Protein AF-A0AA41V368-F1 (afdb_monomer)

Secondary structure (DSSP, 8-state):
----S-----------EE--TTT---SEEGGGB---EEEETTEEEEPTHHHH---BHHHHHHHHHIIIIIT--S--B-SSTT--PBPPHHHHGGGS-HHHHHHHHHHHHHHHHHHHHTTT--EEE-TTT--EEE-TT--TT--EEE-TTT--EEETTT--B--TT-------HHHHHHHHHHHHHTPEEPTTT--EE---SS-SEEE-TTS-EEETTTTEEGGGSSPPP------------SSSSSSS-----------PPPP---PPPPS----EEEEEEPPSSS--EEEEEEPPTT--HHHHHHHHHHS---SEEEEEEE--EEEEGGGTTEEEE-SS----S-TT----HHHHHHHHHHHHHHHTTS-TTSEEEEEEETHHHHHHHHHHHHHHHTB-TTSPBP----SEEEEES------

Solvent-accessible surface area (backbone atoms only — not comparable to full-atom values): 25862 Å² total; per-residue (Å²): 137,86,90,84,91,89,85,88,76,83,79,80,78,76,78,64,54,44,52,20,79,81,81,66,50,62,76,36,52,56,91,48,47,54,74,48,54,45,92,57,94,95,43,89,44,68,40,78,60,51,81,78,54,46,38,36,44,71,59,51,28,51,50,51,43,46,39,33,72,76,64,64,42,45,81,56,51,47,87,54,88,95,45,80,56,63,65,47,66,78,77,43,51,90,58,42,56,70,68,56,47,51,54,32,51,50,36,36,53,53,49,49,48,42,71,79,24,65,88,46,32,58,75,44,56,39,86,85,80,59,50,82,44,72,43,85,80,47,55,83,81,58,41,72,46,62,38,91,87,77,64,51,42,26,25,66,76,76,60,44,81,53,68,102,83,69,91,81,77,88,68,56,71,67,55,50,52,50,48,51,48,32,58,77,68,70,37,30,41,40,79,87,77,65,49,77,42,83,82,92,80,81,75,53,65,45,74,43,99,86,72,53,58,23,14,53,85,76,43,37,60,43,90,69,71,64,86,84,81,91,82,90,78,89,82,89,81,83,84,85,90,85,84,80,89,81,82,82,84,91,79,88,87,84,90,83,86,91,79,86,84,84,87,80,84,83,78,89,80,77,77,79,88,61,65,45,67,69,35,70,35,72,38,80,44,71,75,46,29,40,31,42,40,31,47,33,71,68,48,41,8,65,64,48,34,59,57,60,62,69,46,95,63,34,36,43,27,39,37,11,46,15,47,26,78,42,58,26,48,62,66,78,47,50,71,33,24,36,62,50,50,45,66,55,91,53,96,84,44,76,65,42,57,69,34,46,46,52,44,40,50,51,53,49,62,65,54,70,77,58,61,92,86,45,40,34,29,32,18,21,32,34,62,15,5,20,48,23,44,40,43,49,52,21,34,75,71,42,25,40,92,90,65,48,70,41,92,55,77,69,74,46,73,42,70,39,83,48,54,68,78,75,132

Sequence (423 aa):
MGNILQQEHKKTQGVENFTCGICLKSRLPVYKKFRNYSNNNNEEETKECASKHHFCIKCIAKYIQVRVSDYGRSVTKCPHSNCSVGFEILSCRSLVSTQVFVRWCDLLCESEIQAKFGRQGRRVYCPCCSEVILNECGDDGITRTTCPSCHKLFCLRCIIPLTDQERHTCNSRDDLVFLNTAARKGWTRCPSCNQSVERTFGCNIIECRCGNEFCYHFGNHAFKCYPRAIENQAREELDPFMLSVHFIFIGFAMMSIMGKPEFMNHKPVPASLEFGRTYVVRPKGKHQATVVWLHDLGANGFSSYQLLEALPIRNIKWICPTAPVQPIEIAGGFSSTAWFNMPDYSEDALINMEGLDASVTHVAKLLSKEPNYIKLGVGGFGMGSAIALYAAACAVEGKLSNGRPYPHNLSAVVSISGWLPMA

Nearest PDB structures (foldseek):
  6avy-assembly1_A  TM=9.881E-01  e=5.850E-22  Zea mays
  5syn-assembly4_D  TM=8.885E-01  e=1.119E-10  Homo sapiens
  5syn-assembly3_C  TM=8.880E-01  e=1.424E-10  Homo sapiens
  6bje-assembly2_B  TM=8.783E-01  e=2.450E-10  Homo sapiens
  6qgo-assembly1_B  TM=8.724E-01  e=5.363E-10  Homo sapiens

pLDDT: mean 72.03, std 20.35, range [25.12, 98.56]

Mean predicted aligned error: 21.48 Å

Foldseek 3Di:
DDDDDDDPDDPPPDQDWQAAPPPRDTRHGPVQWQFQFDDDDPDTDTPPCSVPHTHGLQVVQVQLQCCCPVVVDLWDFDPDPPGRHTGDLVSCCVSYDPVSSVSSVVSVVVVVLCVQQVPQWDWDAQPPPRDTDIPNVSDPPQQWDADPPPRFIGGSQQNGTDDPDDDDDDDHNVVVVVVVVLVLQLFAAAPPPRDTDHDPDDDQWDADPVGATDGSNVSGHPVPNDDDDDDDDDDDDDDDPDPPPPPDDPDDDDDDDDDDDDDDDDDDDDPDQDWDDKDKDDAQDAAAAEEEEEEAKQDAQVVVNSVVNPDPGHHYMYIRIWAGFFFELCVVGDTITAQFHWNHDDPPTPGPLVSLLSSLVVLLVVCVVDDPRHAYAYEYEERSLQSRLQNQVLLVVQHRPVRHGRDDRHPDGYHHHYDHPDD

InterPro domains:
  IPR003140 Phospholipase/carboxylesterase/thioesterase [PF02230] (279-422)
  IPR013083 Zinc finger, RING/FYVE/PHD-type [G3DSA:3.30.40.10] (14-116)
  IPR029058 Alpha/Beta hydrolase fold [G3DSA:3.40.50.1820] (272-423)
  IPR029058 Alpha/Beta hydrolase fold [SSF53474] (279-422)
  IPR044066 TRIAD supradomain [PS51873] (16-236)

Structure (mmCIF, N/CA/C/O backbone):
data_AF-A0AA41V368-F1
#
_entry.id   AF-A0AA41V368-F1
#
loop_
_atom_site.group_PDB
_atom_site.id
_atom_site.type_symbol
_atom_site.label_atom_id
_atom_site.label_alt_id
_atom_site.label_comp_id
_atom_site.label_asym_id
_atom_site.label_entity_id
_atom_site.label_seq_id
_atom_site.pdbx_PDB_ins_code
_atom_site.Cartn_x
_atom_site.Cartn_y
_atom_site.Cartn_z
_atom_site.occupancy
_atom_site.B_iso_or_equiv
_atom_site.auth_seq_id
_atom_site.auth_comp_id
_atom_site.auth_asym_id
_atom_site.auth_atom_id
_atom_site.pdbx_PDB_model_num
ATOM 1 N N . MET A 1 1 ? 54.763 41.420 -54.864 1.00 38.03 1 MET A N 1
ATOM 2 C CA . MET A 1 1 ? 53.329 41.766 -54.753 1.00 38.03 1 MET A CA 1
ATOM 3 C C . MET A 1 1 ? 52.511 40.562 -55.195 1.00 38.03 1 MET A C 1
ATOM 5 O O . MET A 1 1 ? 52.765 40.082 -56.288 1.00 38.03 1 MET A O 1
ATOM 9 N N . GLY A 1 2 ? 51.571 40.097 -54.365 1.00 33.53 2 GLY A N 1
ATOM 10 C CA . GLY A 1 2 ? 50.479 39.210 -54.794 1.00 33.53 2 GLY A CA 1
ATOM 11 C C . GLY A 1 2 ? 50.629 37.715 -54.488 1.00 33.53 2 GLY A C 1
ATOM 12 O O . GLY A 1 2 ? 50.797 36.927 -55.406 1.00 33.53 2 GLY A O 1
ATOM 13 N N . ASN A 1 3 ? 50.483 37.326 -53.217 1.00 34.31 3 ASN A N 1
ATOM 14 C CA . ASN A 1 3 ? 49.954 36.007 -52.850 1.00 34.31 3 ASN A CA 1
ATOM 15 C C . ASN A 1 3 ? 48.453 36.183 -52.610 1.00 34.31 3 ASN A C 1
ATOM 17 O O . ASN A 1 3 ? 48.115 36.981 -51.744 1.00 34.31 3 ASN A O 1
ATOM 21 N N . ILE A 1 4 ? 47.598 35.471 -53.346 1.00 40.22 4 ILE A N 1
ATOM 22 C CA . ILE A 1 4 ? 46.249 34.992 -52.978 1.00 40.22 4 ILE A CA 1
ATOM 23 C C . ILE A 1 4 ? 45.768 34.132 -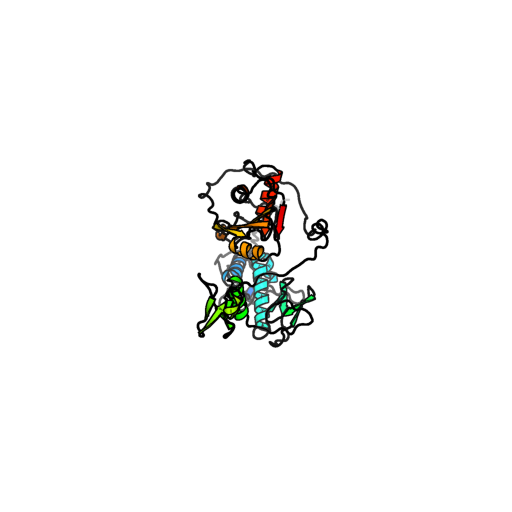54.165 1.00 40.22 4 ILE A C 1
ATOM 25 O O . ILE A 1 4 ? 45.968 34.509 -55.314 1.00 40.22 4 ILE A O 1
ATOM 29 N N . LEU A 1 5 ? 45.121 33.002 -53.849 1.00 41.34 5 LEU A N 1
ATOM 30 C CA . LEU A 1 5 ? 44.577 31.941 -54.720 1.00 41.34 5 LEU A CA 1
ATOM 31 C C . LEU A 1 5 ? 45.513 30.750 -54.980 1.00 41.34 5 LEU A C 1
ATOM 33 O O . LEU A 1 5 ? 46.131 30.645 -56.030 1.00 41.34 5 LEU A O 1
ATOM 37 N N . GLN A 1 6 ? 45.542 29.810 -54.028 1.00 37.53 6 GLN A N 1
ATOM 38 C CA . GLN A 1 6 ? 45.115 28.409 -54.231 1.00 37.53 6 GLN A CA 1
ATOM 39 C C . GLN A 1 6 ? 45.567 27.542 -53.047 1.00 37.53 6 GLN A C 1
ATOM 41 O O . GLN A 1 6 ? 46.618 26.916 -53.099 1.00 37.53 6 GLN A O 1
ATOM 46 N N . GLN A 1 7 ? 44.750 27.456 -51.994 1.00 35.41 7 GLN A N 1
ATOM 47 C CA . GLN A 1 7 ? 44.734 26.291 -51.100 1.00 35.41 7 GLN A CA 1
ATOM 48 C C . GLN A 1 7 ? 43.312 26.062 -50.570 1.00 35.41 7 GLN A C 1
ATOM 50 O O . GLN A 1 7 ? 43.001 26.353 -49.423 1.00 35.41 7 GLN A O 1
ATOM 55 N N . GLU A 1 8 ? 42.452 25.487 -51.410 1.00 36.56 8 GLU A N 1
ATOM 56 C CA . GLU A 1 8 ? 41.333 24.660 -50.944 1.00 36.56 8 GLU A CA 1
ATOM 57 C C . GLU A 1 8 ? 41.590 23.211 -51.371 1.00 36.56 8 GLU A C 1
ATOM 59 O O . GLU A 1 8 ? 40.955 22.662 -52.267 1.00 36.56 8 GLU A O 1
ATOM 64 N N . HIS A 1 9 ? 42.563 22.568 -50.721 1.00 35.81 9 HIS A N 1
ATOM 65 C CA . HIS A 1 9 ? 42.652 21.111 -50.718 1.00 35.81 9 HIS A CA 1
ATOM 66 C C . HIS A 1 9 ? 41.919 20.583 -49.481 1.00 35.81 9 HIS A C 1
ATOM 68 O O . HIS A 1 9 ? 42.410 20.650 -48.355 1.00 35.81 9 HIS A O 1
ATOM 74 N N . LYS A 1 10 ? 40.711 20.063 -49.726 1.00 39.34 10 LYS A N 1
ATOM 75 C CA . LYS A 1 10 ? 39.873 19.270 -48.815 1.00 39.34 10 LYS A CA 1
ATOM 76 C C . LYS A 1 10 ? 40.706 18.340 -47.918 1.00 39.34 10 LYS A C 1
ATOM 78 O O . LYS A 1 10 ? 41.183 17.304 -48.374 1.00 39.34 10 LYS A O 1
ATOM 83 N N . LYS A 1 11 ? 40.761 18.631 -46.617 1.00 33.72 11 LYS A N 1
ATOM 84 C CA . LYS A 1 11 ? 40.916 17.607 -45.572 1.00 33.72 11 LYS A CA 1
ATOM 85 C C . LYS A 1 11 ? 39.525 17.234 -45.067 1.00 33.72 11 LYS A C 1
ATOM 87 O O . LYS A 1 11 ? 39.035 17.775 -44.083 1.00 33.72 11 LYS A O 1
ATOM 92 N N . THR A 1 12 ? 38.870 16.299 -45.746 1.00 36.97 12 THR A N 1
ATOM 93 C CA . THR A 1 12 ? 37.776 15.531 -45.140 1.00 36.97 12 THR A CA 1
ATOM 94 C C . THR A 1 12 ? 38.376 14.631 -44.060 1.00 36.97 12 THR A C 1
ATOM 96 O O . THR A 1 12 ? 38.853 13.539 -44.362 1.00 36.97 12 THR A O 1
ATOM 99 N N . GLN A 1 13 ? 38.387 15.090 -42.805 1.00 41.75 13 GLN A N 1
ATOM 100 C CA . GLN A 1 13 ? 38.510 14.197 -41.650 1.00 41.75 13 GLN A CA 1
ATOM 101 C C . GLN A 1 13 ? 37.289 13.273 -41.669 1.00 41.75 13 GLN A C 1
ATOM 103 O O . GLN A 1 13 ? 36.161 13.708 -41.439 1.00 41.75 13 GLN A O 1
ATOM 108 N N . GLY A 1 14 ? 37.500 12.010 -42.041 1.00 43.12 14 GLY A N 1
ATOM 109 C CA . GLY A 1 14 ? 36.450 11.001 -42.041 1.00 43.12 14 GLY A CA 1
ATOM 110 C C . GLY A 1 14 ? 35.904 10.839 -40.627 1.00 43.12 14 GLY A C 1
ATOM 111 O O . GLY A 1 14 ? 36.634 10.450 -39.723 1.00 43.12 14 GLY A O 1
ATOM 112 N N . VAL A 1 15 ? 34.627 11.155 -40.428 1.00 56.75 15 VAL A N 1
ATOM 113 C CA . VAL A 1 15 ? 33.928 10.844 -39.180 1.00 56.75 15 VAL A CA 1
ATOM 114 C C . VAL A 1 15 ? 33.899 9.323 -39.070 1.00 56.75 15 VAL A C 1
ATOM 116 O O . VAL A 1 15 ? 33.211 8.662 -39.853 1.00 56.75 15 VAL A O 1
ATOM 119 N N . GLU A 1 16 ? 34.684 8.759 -38.152 1.00 78.06 16 GLU A N 1
ATOM 120 C CA . GLU A 1 16 ? 34.629 7.330 -37.860 1.00 78.06 16 GLU A CA 1
ATOM 121 C C . GLU A 1 16 ? 33.184 6.959 -37.513 1.00 78.06 16 GLU A C 1
ATOM 123 O O . GLU A 1 16 ? 32.507 7.630 -36.728 1.00 78.06 16 GLU A O 1
ATOM 128 N N . ASN A 1 17 ? 32.679 5.905 -38.144 1.00 89.00 17 ASN A N 1
ATOM 129 C CA . ASN A 1 17 ? 31.305 5.475 -37.972 1.00 89.00 17 ASN A CA 1
ATOM 130 C C . ASN A 1 17 ? 31.234 3.964 -37.765 1.00 89.00 17 ASN A C 1
ATOM 132 O O . ASN A 1 17 ? 32.083 3.222 -38.251 1.00 89.00 17 ASN A O 1
ATOM 136 N N . PHE A 1 18 ? 30.179 3.503 -37.096 1.00 91.50 18 PHE A N 1
ATOM 137 C CA . PHE A 1 18 ? 29.931 2.080 -36.868 1.00 91.50 18 PHE A CA 1
ATOM 138 C C . PHE A 1 18 ? 28.507 1.670 -37.265 1.00 91.50 18 PHE A C 1
ATOM 140 O O . PHE A 1 18 ? 27.628 2.511 -37.485 1.00 91.50 18 PHE A O 1
ATOM 147 N N . THR A 1 19 ? 28.283 0.358 -37.334 1.00 92.81 19 THR A N 1
ATOM 148 C CA . THR A 1 19 ? 26.961 -0.247 -37.539 1.00 92.81 19 THR A CA 1
ATOM 149 C C . THR A 1 19 ? 26.529 -0.965 -36.266 1.00 92.81 19 THR A C 1
ATOM 151 O O . THR A 1 19 ? 27.295 -1.733 -35.693 1.00 92.81 19 THR A O 1
ATOM 154 N N . CYS A 1 20 ? 25.309 -0.702 -35.794 1.00 93.50 20 CYS A N 1
ATOM 155 C CA . CYS A 1 20 ? 24.780 -1.348 -34.591 1.00 93.50 20 CYS A CA 1
ATOM 156 C C . CYS A 1 20 ? 24.267 -2.764 -34.897 1.00 93.50 20 CYS A C 1
ATOM 158 O O . CYS A 1 20 ? 23.361 -2.911 -35.711 1.00 93.50 20 CYS A O 1
ATOM 160 N N . GLY A 1 21 ? 24.743 -3.782 -34.176 1.00 89.75 21 GLY A N 1
ATOM 161 C CA . GLY A 1 21 ? 24.318 -5.179 -34.353 1.00 89.75 21 GLY A CA 1
ATOM 162 C C . GLY A 1 21 ? 22.891 -5.517 -33.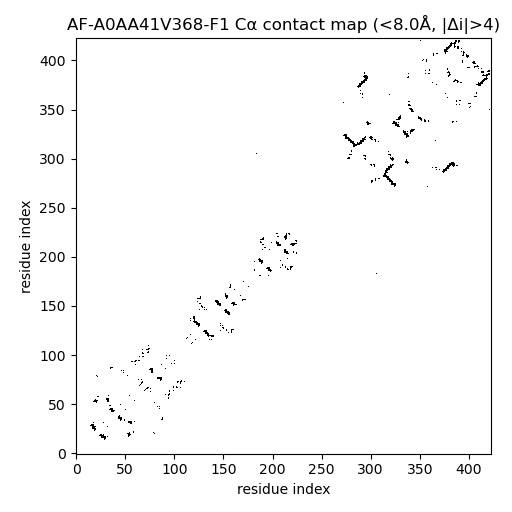891 1.00 89.75 21 GLY A C 1
ATOM 163 O O . GLY A 1 21 ? 22.455 -6.641 -34.091 1.00 89.75 21 GLY A O 1
ATOM 164 N N . ILE A 1 22 ? 22.162 -4.576 -33.270 1.00 92.31 22 ILE A N 1
ATOM 165 C CA . ILE A 1 22 ? 20.757 -4.771 -32.851 1.00 92.31 22 ILE A CA 1
ATOM 166 C C . ILE A 1 22 ? 19.794 -4.067 -33.807 1.00 92.31 22 ILE A C 1
ATOM 168 O O . ILE A 1 22 ? 18.898 -4.693 -34.355 1.00 92.31 22 ILE A O 1
ATOM 172 N N . CYS A 1 23 ? 19.950 -2.752 -33.999 1.00 94.62 23 CYS A N 1
ATOM 173 C CA . CYS A 1 23 ? 19.036 -1.984 -34.853 1.00 94.62 23 CYS A CA 1
ATOM 174 C C . CYS A 1 23 ? 19.489 -1.878 -36.309 1.00 94.62 23 CYS A C 1
ATOM 176 O O . CYS A 1 23 ? 18.811 -1.217 -37.091 1.00 94.62 23 CYS A O 1
ATOM 178 N N . LEU A 1 24 ? 20.649 -2.451 -36.651 1.00 92.56 24 LEU A N 1
ATOM 179 C CA . LEU A 1 24 ? 21.231 -2.493 -37.998 1.00 92.56 24 LEU A CA 1
ATOM 180 C C . LEU A 1 24 ? 21.471 -1.115 -38.640 1.00 92.56 24 LEU A C 1
ATOM 182 O O . LEU A 1 24 ? 21.812 -1.016 -39.815 1.00 92.56 24 LEU A O 1
ATOM 186 N N . LYS A 1 25 ? 21.353 -0.028 -37.865 1.00 92.62 25 LYS A N 1
ATOM 187 C CA . LYS A 1 25 ? 21.659 1.328 -38.326 1.00 92.62 25 LYS A CA 1
ATOM 188 C C . LYS A 1 25 ? 23.159 1.453 -38.578 1.00 92.62 25 LYS A C 1
ATOM 190 O O . LYS A 1 25 ? 23.952 1.326 -37.643 1.00 92.62 25 LYS A O 1
ATOM 195 N N . SER A 1 26 ? 23.516 1.714 -39.831 1.00 89.50 26 SER A N 1
ATOM 196 C CA . SER A 1 26 ? 24.876 2.008 -40.285 1.00 89.50 26 SER A CA 1
ATOM 197 C C . SER A 1 26 ? 25.225 3.488 -40.136 1.00 89.50 26 SER A C 1
ATOM 199 O O . SER A 1 26 ? 24.335 4.325 -39.980 1.00 89.50 26 SER A O 1
ATOM 201 N N . ARG A 1 27 ? 26.512 3.821 -40.283 1.00 88.75 27 ARG A N 1
ATOM 202 C CA . ARG A 1 27 ? 27.019 5.206 -40.267 1.00 88.75 27 ARG A CA 1
ATOM 203 C C . ARG A 1 27 ? 26.689 5.964 -38.968 1.00 88.75 27 ARG A C 1
ATOM 205 O O . ARG A 1 27 ? 26.461 7.171 -38.984 1.00 88.75 27 ARG A O 1
ATOM 212 N N . LEU A 1 28 ? 26.616 5.254 -37.840 1.00 89.12 28 LEU A N 1
ATOM 213 C CA . LEU A 1 28 ? 26.410 5.883 -36.539 1.00 89.12 28 LEU A CA 1
ATOM 214 C C . LEU A 1 28 ? 27.724 6.504 -36.042 1.00 89.12 28 LEU A C 1
ATOM 216 O O . LEU A 1 28 ? 28.740 5.808 -36.061 1.00 89.12 28 LEU A O 1
ATOM 220 N N . PRO A 1 29 ? 27.704 7.742 -35.519 1.00 91.12 29 PRO A N 1
ATOM 221 C CA . PRO A 1 29 ? 28.892 8.364 -34.940 1.00 91.12 29 PRO A CA 1
ATOM 222 C C . PRO A 1 29 ? 29.442 7.576 -33.745 1.00 91.12 29 PRO A C 1
ATOM 224 O O . PRO A 1 29 ? 28.656 7.125 -32.905 1.00 91.12 29 PRO A O 1
ATOM 227 N N . VAL A 1 30 ? 30.772 7.481 -33.604 1.00 88.00 30 VAL A N 1
ATOM 228 C CA . VAL A 1 30 ? 31.431 6.709 -32.523 1.00 88.00 30 VAL A CA 1
ATOM 229 C C . VAL A 1 30 ? 30.950 7.079 -31.116 1.00 88.00 30 VAL A C 1
ATOM 231 O O . VAL A 1 30 ? 30.823 6.191 -30.280 1.00 88.00 30 VAL A O 1
ATOM 234 N N . TYR A 1 31 ? 30.602 8.340 -30.833 1.00 87.06 31 TYR A N 1
ATOM 235 C CA . TYR A 1 31 ? 30.111 8.743 -29.502 1.00 87.06 31 TYR A CA 1
ATOM 236 C C . TYR A 1 31 ? 28.779 8.078 -29.102 1.00 87.06 31 TYR A C 1
ATOM 238 O O . TYR A 1 31 ? 28.418 8.064 -27.930 1.00 87.06 31 TYR A O 1
ATOM 246 N N . LYS A 1 32 ? 28.031 7.511 -30.062 1.00 90.00 32 LYS A N 1
ATOM 247 C CA . LYS A 1 32 ? 26.814 6.725 -29.791 1.00 90.00 32 LYS A CA 1
ATOM 248 C C . LYS A 1 32 ? 27.101 5.245 -29.535 1.00 90.00 32 LYS A C 1
ATOM 250 O O . LYS A 1 32 ? 26.154 4.501 -29.260 1.00 90.00 32 LYS A O 1
ATOM 255 N N . LYS A 1 33 ? 28.354 4.802 -29.673 1.00 89.19 33 LYS A N 1
ATOM 256 C CA . LYS A 1 33 ? 28.782 3.418 -29.449 1.00 89.19 33 LYS A CA 1
ATOM 257 C C . LYS A 1 33 ? 28.853 3.152 -27.949 1.00 89.19 33 LYS A C 1
ATOM 259 O O . LYS A 1 33 ? 29.530 3.870 -27.221 1.00 89.19 33 LYS A O 1
ATOM 264 N N . PHE A 1 34 ? 28.163 2.112 -27.496 1.00 88.50 34 PHE A N 1
ATOM 265 C CA . PHE A 1 34 ? 28.305 1.625 -26.130 1.00 88.50 34 PHE A CA 1
ATOM 266 C C . PHE A 1 34 ? 29.707 1.038 -25.934 1.00 88.50 34 PHE A C 1
ATOM 268 O O . PHE A 1 34 ? 30.191 0.281 -26.781 1.00 88.50 34 PHE A O 1
ATOM 275 N N . ARG A 1 35 ? 30.343 1.380 -24.813 1.00 84.44 35 ARG A N 1
ATOM 276 C CA . ARG A 1 35 ? 31.660 0.880 -24.423 1.00 84.44 35 ARG A CA 1
ATOM 277 C C . ARG A 1 35 ? 31.523 0.150 -23.091 1.00 84.44 35 ARG A C 1
ATOM 279 O O . ARG A 1 35 ? 31.076 0.732 -22.111 1.00 84.44 35 ARG A O 1
ATOM 286 N N . ASN A 1 36 ? 31.861 -1.136 -23.093 1.00 75.88 36 ASN A N 1
ATOM 287 C CA . ASN A 1 36 ? 31.882 -1.967 -21.894 1.00 75.88 36 ASN A CA 1
ATOM 288 C C . ASN A 1 36 ? 33.307 -1.931 -21.332 1.00 75.88 36 ASN A C 1
ATOM 290 O O . ASN A 1 36 ? 34.194 -2.594 -21.876 1.00 75.88 36 ASN A O 1
ATOM 294 N N . TYR A 1 37 ? 33.522 -1.105 -20.316 1.00 71.12 37 TYR A N 1
ATOM 295 C CA . TYR A 1 37 ? 34.808 -0.984 -19.635 1.00 71.12 37 TYR A CA 1
ATOM 296 C C . TYR A 1 37 ? 34.925 -2.026 -18.513 1.00 71.12 37 TYR A C 1
ATOM 298 O O . TYR A 1 37 ? 33.931 -2.655 -18.144 1.00 71.12 37 TYR A O 1
ATOM 306 N N . SER A 1 38 ? 36.155 -2.271 -18.064 1.00 59.56 38 SER A N 1
ATOM 307 C CA . SER A 1 38 ? 36.468 -2.938 -16.801 1.00 59.56 38 SER A CA 1
ATOM 308 C C . SER A 1 38 ? 37.385 -2.010 -16.019 1.00 59.56 38 SER A C 1
ATOM 310 O O . SER A 1 38 ? 38.422 -1.619 -16.547 1.00 59.56 38 SER A O 1
ATOM 312 N N . ASN A 1 39 ? 37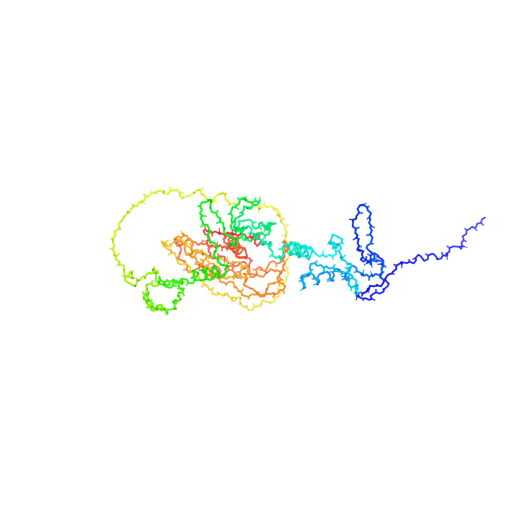.031 -1.648 -14.789 1.00 51.69 39 ASN A N 1
ATOM 313 C CA . ASN A 1 39 ? 37.900 -0.805 -13.969 1.00 51.69 39 ASN A CA 1
ATOM 314 C C . ASN A 1 39 ? 38.841 -1.686 -13.128 1.00 51.69 39 ASN A C 1
ATOM 316 O O . ASN A 1 39 ? 38.432 -2.213 -12.096 1.00 51.69 39 ASN A O 1
ATOM 320 N N . ASN A 1 40 ? 40.082 -1.880 -13.579 1.00 49.19 40 ASN A N 1
ATOM 321 C CA . ASN A 1 40 ? 41.137 -2.513 -12.784 1.00 49.19 40 ASN A CA 1
ATOM 322 C C . ASN A 1 40 ? 42.345 -1.570 -12.729 1.00 49.19 40 ASN A C 1
ATOM 324 O O . ASN A 1 40 ? 42.887 -1.196 -13.760 1.00 49.19 40 ASN A O 1
ATOM 328 N N . ASN A 1 41 ? 42.776 -1.205 -11.518 1.00 47.28 41 ASN A N 1
ATOM 329 C CA . ASN A 1 41 ? 44.038 -0.500 -11.259 1.00 47.28 41 ASN A CA 1
ATOM 330 C C . ASN A 1 41 ? 44.253 0.812 -12.049 1.00 47.28 41 ASN A C 1
ATOM 332 O O . ASN A 1 41 ? 45.346 1.055 -12.546 1.00 47.28 41 ASN A O 1
ATOM 336 N N . ASN A 1 42 ? 43.238 1.684 -12.106 1.00 52.06 42 ASN A N 1
ATOM 337 C CA . ASN A 1 42 ? 43.307 3.036 -12.693 1.00 52.06 42 ASN A CA 1
ATOM 338 C C . ASN A 1 42 ? 43.604 3.109 -14.208 1.00 52.06 42 ASN A C 1
ATOM 340 O O . ASN A 1 42 ? 43.885 4.198 -14.710 1.00 52.06 42 ASN A O 1
ATOM 344 N N . GLU A 1 43 ? 43.476 2.003 -14.945 1.00 55.91 43 GLU A N 1
ATOM 345 C CA . GLU A 1 43 ? 43.537 1.981 -16.411 1.00 55.91 43 GLU A CA 1
ATOM 346 C C . GLU A 1 43 ? 42.180 1.537 -16.993 1.00 55.91 43 GLU A C 1
ATOM 348 O O . GLU A 1 43 ? 41.641 0.486 -16.642 1.00 55.91 43 GLU A O 1
ATOM 353 N N . GLU A 1 44 ? 41.590 2.358 -17.873 1.00 58.00 44 GLU A N 1
ATOM 354 C CA . GLU A 1 44 ? 40.335 2.030 -18.566 1.00 58.00 44 GLU A CA 1
ATOM 355 C C . GLU A 1 44 ? 40.581 0.985 -19.663 1.00 58.00 44 GLU A C 1
ATOM 357 O O . GLU A 1 44 ? 40.785 1.318 -20.834 1.00 58.00 44 GLU A O 1
ATOM 362 N N . GLU A 1 45 ? 40.517 -0.298 -19.314 1.00 62.97 45 GLU A N 1
ATOM 363 C CA . GLU A 1 45 ? 40.612 -1.366 -20.306 1.00 62.97 45 GLU A CA 1
ATOM 364 C C . GLU A 1 45 ? 39.219 -1.717 -20.863 1.00 62.97 45 GLU A C 1
ATOM 366 O O . GLU A 1 45 ? 38.289 -2.121 -20.153 1.00 62.97 45 GLU A O 1
ATOM 371 N N . THR A 1 46 ? 39.032 -1.546 -22.174 1.00 65.56 46 THR A N 1
ATOM 372 C CA . THR A 1 46 ? 37.813 -2.002 -22.858 1.00 65.56 46 THR A CA 1
ATOM 373 C C . THR A 1 46 ? 37.797 -3.524 -22.940 1.00 65.56 46 THR A C 1
ATOM 375 O O . THR A 1 46 ? 38.733 -4.111 -23.482 1.00 65.56 46 THR A O 1
ATOM 378 N N . LYS A 1 47 ? 36.710 -4.176 -22.497 1.00 69.69 47 LYS A N 1
ATOM 379 C CA . LYS A 1 47 ? 36.604 -5.646 -22.560 1.00 69.69 47 LYS A CA 1
ATOM 380 C C . LYS A 1 47 ? 36.756 -6.151 -23.998 1.00 69.69 47 LYS A C 1
ATOM 382 O O . LYS A 1 47 ? 36.198 -5.559 -24.923 1.00 69.69 47 LYS A O 1
ATOM 387 N N . GLU A 1 48 ? 37.421 -7.296 -24.171 1.00 71.00 48 GLU A N 1
ATOM 388 C CA . GLU A 1 48 ? 37.843 -7.841 -25.475 1.00 71.00 48 GLU A CA 1
ATOM 389 C C . GLU A 1 48 ? 36.723 -7.850 -26.539 1.00 71.00 48 GLU A C 1
ATOM 391 O O . GLU A 1 48 ? 36.947 -7.504 -27.701 1.00 71.00 48 GLU A O 1
ATOM 396 N N . CYS A 1 49 ? 35.477 -8.158 -26.152 1.00 81.19 49 CYS A N 1
ATOM 397 C CA . CYS A 1 49 ? 34.357 -8.209 -27.095 1.00 81.19 49 CYS A CA 1
ATOM 398 C C . CYS A 1 49 ? 33.892 -6.836 -27.612 1.00 81.19 49 CYS A C 1
ATOM 400 O O . CYS A 1 49 ? 33.235 -6.782 -28.650 1.00 81.19 49 CYS A O 1
ATOM 402 N N . ALA A 1 50 ? 34.190 -5.731 -26.919 1.00 73.19 50 ALA A N 1
ATOM 403 C CA . ALA A 1 50 ? 33.758 -4.381 -27.304 1.00 73.19 50 ALA A CA 1
ATOM 404 C C . ALA A 1 50 ? 34.447 -3.886 -28.593 1.00 73.19 50 ALA A C 1
ATOM 406 O O . ALA A 1 50 ? 33.920 -3.026 -29.311 1.00 73.19 50 ALA A O 1
ATOM 407 N N . SER A 1 51 ? 35.609 -4.465 -28.910 1.00 74.06 51 SER A N 1
ATOM 408 C CA . SER A 1 51 ? 36.336 -4.219 -30.157 1.00 74.06 51 SER A CA 1
ATOM 409 C C . SER A 1 51 ? 35.656 -4.874 -31.370 1.00 74.06 51 SER A C 1
ATOM 411 O O . SER A 1 51 ? 35.651 -4.287 -32.451 1.00 74.06 51 SER A O 1
ATOM 413 N N . LYS A 1 52 ? 34.997 -6.028 -31.182 1.00 82.25 52 LYS A N 1
ATOM 414 C CA . LYS A 1 52 ? 34.396 -6.854 -32.250 1.00 82.25 52 LYS A CA 1
ATOM 415 C C . LYS A 1 52 ? 32.877 -6.679 -32.381 1.00 82.25 52 LYS A C 1
ATOM 417 O O . LYS A 1 52 ? 32.351 -6.726 -33.487 1.00 82.25 52 LYS A O 1
ATOM 422 N N . HIS A 1 53 ? 32.163 -6.447 -31.278 1.00 89.69 53 HIS A N 1
ATOM 423 C CA . HIS A 1 53 ? 30.701 -6.332 -31.258 1.00 89.69 53 HIS A CA 1
ATOM 424 C C . HIS A 1 53 ? 30.276 -4.897 -30.963 1.00 89.69 53 HIS A C 1
ATOM 426 O O . HIS A 1 53 ? 30.571 -4.354 -29.897 1.00 89.69 53 HIS A O 1
ATOM 432 N N . HIS A 1 54 ? 29.593 -4.258 -31.913 1.00 90.81 54 HIS A N 1
ATOM 433 C CA . HIS A 1 54 ? 29.264 -2.837 -31.813 1.00 90.81 54 HIS A CA 1
ATOM 434 C C . HIS A 1 54 ? 27.761 -2.630 -31.661 1.00 90.81 54 HIS A C 1
ATOM 436 O O . HIS A 1 54 ? 26.959 -3.066 -32.486 1.00 90.81 54 HIS A O 1
ATOM 442 N N . PHE A 1 55 ? 27.376 -1.903 -30.617 1.00 92.06 55 PHE A N 1
ATOM 443 C CA . PHE A 1 55 ? 25.982 -1.591 -30.321 1.00 92.06 55 PHE A CA 1
ATOM 444 C C . PHE A 1 55 ? 25.844 -0.116 -29.976 1.00 92.06 55 PHE A C 1
ATOM 446 O O . PHE A 1 55 ? 26.743 0.477 -29.379 1.00 92.06 55 PHE A O 1
ATOM 453 N N . CYS A 1 56 ? 24.718 0.491 -30.345 1.00 93.25 56 CYS A N 1
ATOM 454 C CA . CYS A 1 56 ? 24.434 1.847 -29.907 1.00 93.25 56 CYS A CA 1
ATOM 455 C C . CYS A 1 56 ? 23.892 1.857 -28.475 1.00 93.25 56 CYS A C 1
ATOM 457 O O . CYS A 1 56 ? 23.191 0.930 -28.060 1.00 93.25 56 CYS A O 1
ATOM 459 N N . ILE A 1 57 ? 24.168 2.942 -27.751 1.00 91.56 57 ILE A N 1
ATOM 460 C CA . ILE A 1 57 ? 23.733 3.149 -26.361 1.00 91.56 57 ILE A CA 1
ATOM 461 C C . ILE A 1 57 ? 22.229 2.889 -26.193 1.00 91.56 57 ILE A C 1
ATOM 463 O O . ILE A 1 57 ? 21.829 2.162 -25.292 1.00 91.56 57 ILE A O 1
ATOM 467 N N . LYS A 1 58 ? 21.396 3.396 -27.114 1.00 93.31 58 LYS A N 1
ATOM 468 C CA . LYS A 1 58 ? 19.934 3.217 -27.065 1.00 93.31 58 LYS A CA 1
ATOM 469 C C . LYS A 1 58 ? 19.512 1.744 -27.101 1.00 93.31 58 LYS A C 1
ATOM 471 O O . LYS A 1 58 ? 18.604 1.349 -26.377 1.00 93.31 58 LYS A O 1
ATOM 476 N N . CYS A 1 59 ? 20.158 0.934 -27.940 1.00 95.19 59 CYS A N 1
ATOM 477 C CA . CYS A 1 59 ? 19.848 -0.490 -28.040 1.00 95.19 59 CYS A CA 1
ATOM 478 C C . CYS A 1 59 ? 20.287 -1.251 -26.790 1.00 95.19 59 CYS A C 1
ATOM 480 O O . CYS A 1 59 ? 19.543 -2.109 -26.327 1.00 95.19 59 CYS A O 1
ATOM 482 N N . ILE A 1 60 ? 21.452 -0.921 -26.226 1.00 92.81 60 ILE A N 1
ATOM 483 C CA . ILE A 1 60 ? 21.932 -1.544 -24.986 1.00 92.81 60 ILE A CA 1
ATOM 484 C C . ILE A 1 60 ? 21.051 -1.165 -23.796 1.00 92.81 60 ILE A C 1
ATOM 486 O O . ILE A 1 60 ? 20.639 -2.055 -23.059 1.00 92.81 60 ILE A O 1
ATOM 490 N N . ALA A 1 61 ? 20.675 0.107 -23.662 1.00 93.44 61 ALA A N 1
ATOM 491 C CA . ALA A 1 61 ? 19.740 0.562 -22.636 1.00 93.44 61 ALA A CA 1
ATOM 492 C C . ALA A 1 61 ? 18.415 -0.216 -22.689 1.00 93.44 61 ALA A C 1
ATOM 494 O O . ALA A 1 61 ? 17.970 -0.764 -21.680 1.00 93.44 61 ALA A O 1
ATOM 495 N N . LYS A 1 62 ? 17.818 -0.342 -23.885 1.00 94.12 62 LYS A N 1
ATOM 496 C CA . LYS A 1 62 ? 16.562 -1.084 -24.057 1.00 94.12 62 LYS A CA 1
ATOM 497 C C . LYS A 1 62 ? 16.728 -2.584 -23.811 1.00 94.12 62 LYS A C 1
ATOM 499 O O . LYS A 1 62 ? 15.859 -3.197 -23.200 1.00 94.12 62 LYS A O 1
ATOM 504 N N . TYR A 1 63 ? 17.837 -3.169 -24.260 1.00 94.06 63 TYR A N 1
ATOM 505 C CA . TYR A 1 63 ? 18.155 -4.574 -24.015 1.00 94.06 63 TYR A CA 1
ATOM 506 C C . TYR A 1 63 ? 18.291 -4.869 -22.516 1.00 94.06 63 TYR A C 1
ATOM 508 O O . TYR A 1 63 ? 17.676 -5.819 -22.035 1.00 94.06 63 TYR A O 1
ATOM 516 N N . ILE A 1 64 ? 19.029 -4.040 -21.768 1.00 92.12 64 ILE A N 1
ATOM 517 C CA . ILE A 1 64 ? 19.160 -4.173 -20.309 1.00 92.12 64 ILE A CA 1
ATOM 518 C C . ILE A 1 64 ? 17.785 -4.056 -19.650 1.00 92.12 64 ILE A C 1
ATOM 520 O O . ILE A 1 64 ? 17.425 -4.931 -18.868 1.00 92.12 64 ILE A O 1
ATOM 524 N N . GLN A 1 65 ? 16.998 -3.037 -20.012 1.00 91.25 65 GLN A N 1
ATOM 525 C CA . GLN A 1 65 ? 15.653 -2.840 -19.469 1.00 91.25 65 GLN A CA 1
ATOM 526 C C . GLN A 1 65 ? 14.787 -4.093 -19.632 1.00 91.25 65 GLN A C 1
ATOM 528 O O . GLN A 1 65 ? 14.268 -4.597 -18.647 1.00 91.25 65 GLN A O 1
ATOM 533 N N . VAL A 1 66 ? 14.680 -4.639 -20.845 1.00 89.81 66 VAL A N 1
ATOM 534 C CA . VAL A 1 66 ? 13.868 -5.839 -21.106 1.00 89.81 66 VAL A CA 1
ATOM 535 C C . VAL A 1 66 ? 14.388 -7.042 -20.308 1.00 89.81 66 VAL A C 1
ATOM 537 O O . VAL A 1 66 ? 13.620 -7.771 -19.686 1.00 89.81 66 VAL A O 1
ATOM 540 N N . ARG A 1 67 ? 15.708 -7.256 -20.266 1.00 88.62 67 ARG A N 1
ATOM 541 C CA . ARG A 1 67 ? 16.313 -8.388 -19.539 1.00 88.62 67 ARG A CA 1
ATOM 542 C C . ARG A 1 67 ? 16.071 -8.321 -18.029 1.00 88.62 67 ARG A C 1
ATOM 544 O O . ARG A 1 67 ? 15.843 -9.366 -17.420 1.00 88.62 67 ARG A O 1
ATOM 551 N N . VAL A 1 68 ? 16.128 -7.127 -17.447 1.00 88.19 68 VAL A N 1
ATOM 552 C CA . VAL A 1 68 ? 15.977 -6.895 -16.004 1.00 88.19 68 VAL A CA 1
ATOM 553 C C . VAL A 1 68 ? 14.504 -6.828 -15.605 1.00 88.19 68 VAL A C 1
ATOM 555 O O . VAL A 1 68 ? 14.087 -7.553 -14.706 1.00 88.19 68 VAL A O 1
ATOM 558 N N . SER A 1 69 ? 13.719 -5.979 -16.269 1.00 81.94 69 SER A N 1
ATOM 559 C CA . SER A 1 69 ? 12.321 -5.717 -15.917 1.00 81.94 69 SER A CA 1
ATOM 560 C C . SER A 1 69 ? 11.399 -6.864 -16.315 1.00 81.94 69 SER A C 1
ATOM 562 O O . SER A 1 69 ? 10.625 -7.321 -15.480 1.00 81.94 69 SER A O 1
ATOM 564 N N . ASP A 1 70 ? 11.516 -7.367 -17.546 1.00 79.38 70 ASP A N 1
ATOM 565 C CA . ASP A 1 70 ? 10.530 -8.314 -18.085 1.00 79.38 70 ASP A CA 1
ATOM 566 C C . ASP A 1 70 ? 10.924 -9.765 -17.778 1.00 79.38 70 ASP A C 1
ATOM 568 O O . ASP A 1 70 ? 10.079 -10.602 -17.472 1.00 79.38 70 ASP A O 1
ATOM 572 N N . TYR A 1 71 ? 12.225 -10.073 -17.836 1.00 76.88 71 TYR A N 1
ATOM 573 C CA . TYR A 1 71 ? 12.734 -11.439 -17.654 1.00 76.88 71 TYR A CA 1
ATOM 574 C C . TYR A 1 71 ? 13.384 -11.707 -16.292 1.00 76.88 71 TYR A C 1
ATOM 576 O O . TYR A 1 71 ? 13.808 -12.841 -16.052 1.00 76.88 71 TYR A O 1
ATOM 584 N N . GLY A 1 72 ? 13.528 -10.696 -15.428 1.00 81.81 72 GLY A N 1
ATOM 585 C CA . GLY A 1 72 ? 14.122 -10.858 -14.096 1.00 81.81 72 GLY A CA 1
ATOM 586 C C . GLY A 1 72 ? 15.550 -11.415 -14.113 1.00 81.81 72 GLY A C 1
ATOM 587 O O . GLY A 1 72 ? 15.919 -12.205 -13.247 1.00 81.81 72 GLY A O 1
ATOM 588 N N . ARG A 1 73 ? 16.362 -11.083 -15.126 1.00 82.62 73 ARG A N 1
ATOM 589 C CA . ARG A 1 73 ? 17.715 -11.644 -15.282 1.00 82.62 73 ARG A CA 1
ATOM 590 C C . ARG A 1 73 ? 18.758 -10.774 -14.586 1.00 82.62 73 ARG A C 1
ATOM 592 O O . ARG A 1 73 ? 19.027 -9.663 -15.028 1.00 82.62 73 ARG A O 1
ATOM 599 N N . SER A 1 74 ? 19.402 -11.340 -13.566 1.00 77.25 74 SER A N 1
ATOM 600 C CA . SER A 1 74 ? 20.524 -10.734 -12.835 1.00 77.25 74 SER A CA 1
ATOM 601 C C . SER A 1 74 ? 21.770 -10.550 -13.708 1.00 77.25 74 SER A C 1
ATOM 603 O O . SER A 1 74 ? 22.399 -9.498 -13.701 1.00 77.25 74 SER A O 1
ATOM 605 N N . VAL A 1 75 ? 22.114 -11.547 -14.525 1.00 81.81 75 VAL A N 1
ATOM 606 C CA . VAL A 1 75 ? 23.292 -11.499 -15.400 1.00 81.81 75 VAL A CA 1
ATOM 607 C C . VAL A 1 75 ? 22.900 -11.023 -16.798 1.00 81.81 75 VAL A C 1
ATOM 609 O O . VAL A 1 75 ? 22.212 -11.729 -17.550 1.00 81.81 75 VAL A O 1
ATOM 612 N N . THR A 1 76 ? 23.389 -9.844 -17.185 1.00 85.62 76 THR A N 1
ATOM 613 C CA . THR A 1 76 ? 23.274 -9.335 -18.557 1.00 85.62 76 THR A CA 1
ATOM 614 C C . THR A 1 76 ? 24.606 -9.502 -19.293 1.00 85.62 76 THR A C 1
ATOM 616 O O . THR A 1 76 ? 25.677 -9.118 -18.822 1.00 85.62 76 THR A O 1
ATOM 619 N N . LYS A 1 77 ? 24.538 -10.161 -20.451 1.00 88.88 77 LYS A N 1
ATOM 620 C CA . LYS A 1 77 ? 25.686 -10.469 -21.310 1.00 88.88 77 LYS A CA 1
ATOM 621 C C . LYS A 1 77 ? 25.554 -9.737 -22.633 1.00 88.88 77 LYS A C 1
ATOM 623 O O . LYS A 1 77 ? 24.450 -9.332 -23.013 1.00 88.88 77 LYS A O 1
ATOM 628 N N . CYS A 1 78 ? 26.677 -9.628 -23.332 1.00 90.12 78 CYS A N 1
ATOM 629 C CA . CYS A 1 78 ? 26.755 -9.128 -24.692 1.00 90.12 78 CYS A CA 1
ATOM 630 C C . CYS A 1 78 ? 25.654 -9.752 -25.584 1.00 90.12 78 CYS A C 1
ATOM 632 O O . CYS A 1 78 ? 25.533 -10.975 -25.616 1.00 90.12 78 CYS A O 1
ATOM 634 N N . PRO A 1 79 ? 24.862 -8.940 -26.312 1.00 90.31 79 PRO A N 1
ATOM 635 C CA . PRO A 1 79 ? 23.768 -9.420 -27.161 1.00 90.31 79 PRO A CA 1
ATOM 636 C C . PRO A 1 79 ? 24.207 -10.255 -28.369 1.00 90.31 79 PRO A C 1
ATOM 638 O O . PRO A 1 79 ? 23.367 -10.878 -29.010 1.00 90.31 79 PRO A O 1
ATOM 641 N N . HIS A 1 80 ? 25.495 -10.236 -28.725 1.00 88.81 80 HIS A N 1
ATOM 642 C CA . HIS A 1 80 ? 26.000 -11.014 -29.850 1.00 88.81 80 HIS A CA 1
ATOM 643 C C . HIS A 1 80 ? 25.891 -12.516 -29.563 1.00 88.81 80 HIS A C 1
ATOM 645 O O . HIS A 1 80 ? 26.249 -12.975 -28.474 1.00 88.81 80 HIS A O 1
ATOM 651 N N . SER A 1 81 ? 25.461 -13.293 -30.560 1.00 83.12 81 SER A N 1
ATOM 652 C CA . SER A 1 81 ? 25.381 -14.752 -30.463 1.00 83.12 81 SER A CA 1
ATOM 653 C C . SER A 1 81 ? 26.721 -15.342 -30.015 1.00 83.12 81 SER A C 1
ATOM 655 O O . SER A 1 81 ? 27.776 -14.961 -30.525 1.00 83.12 81 SER A O 1
ATOM 657 N N . ASN A 1 82 ? 26.680 -16.266 -29.055 1.00 81.38 82 ASN A N 1
ATOM 658 C CA . ASN A 1 82 ? 27.847 -16.953 -28.487 1.00 81.38 82 ASN A CA 1
ATOM 659 C C . ASN A 1 82 ? 28.864 -16.052 -27.758 1.00 81.38 82 ASN A C 1
ATOM 661 O O . ASN A 1 82 ? 29.973 -16.496 -27.471 1.00 81.38 82 ASN A O 1
ATOM 665 N N . CYS A 1 83 ? 28.507 -14.812 -27.403 1.00 86.50 83 CYS A N 1
ATOM 666 C CA . CYS A 1 83 ? 29.356 -13.971 -26.562 1.00 86.50 83 CYS A CA 1
ATOM 667 C C . CYS A 1 83 ? 28.967 -14.103 -25.080 1.00 86.50 83 CYS A C 1
ATOM 669 O O . CYS A 1 83 ? 27.841 -13.808 -24.682 1.00 86.50 83 CYS A O 1
ATOM 671 N N . SER A 1 84 ? 29.911 -14.531 -24.239 1.00 84.06 84 SER A N 1
ATOM 672 C CA . SER A 1 84 ? 29.694 -14.728 -22.798 1.00 84.06 84 SER A CA 1
ATOM 673 C C . SER A 1 84 ? 30.054 -13.511 -21.939 1.00 84.06 84 SER A C 1
ATOM 675 O O . SER A 1 84 ? 29.807 -13.535 -20.733 1.00 84.06 84 SER A O 1
ATOM 677 N N . VAL A 1 85 ? 30.603 -12.448 -22.540 1.00 87.06 85 VAL A N 1
ATOM 678 C CA . VAL A 1 85 ? 31.105 -11.276 -21.813 1.00 87.06 85 VAL A CA 1
ATOM 679 C C . VAL A 1 85 ? 29.961 -10.533 -21.125 1.00 87.06 85 VAL A C 1
ATOM 681 O O . VAL A 1 85 ? 29.027 -10.061 -21.776 1.00 87.06 85 VAL A O 1
ATOM 684 N N . GLY A 1 86 ? 30.055 -10.424 -19.799 1.00 86.00 86 GLY A N 1
ATOM 685 C CA . GLY A 1 86 ? 29.114 -9.688 -18.960 1.00 86.00 86 GLY A CA 1
ATOM 686 C C . GLY A 1 86 ? 29.311 -8.174 -19.027 1.00 86.00 86 GLY A C 1
ATOM 687 O O . GLY A 1 86 ? 30.431 -7.670 -19.207 1.00 86.00 86 GLY A O 1
ATOM 688 N N . PHE A 1 87 ? 28.218 -7.440 -18.854 1.00 86.31 87 PHE A N 1
ATOM 689 C CA . PHE A 1 87 ? 28.278 -5.998 -18.646 1.00 86.31 87 PHE A CA 1
ATOM 690 C C . PHE A 1 87 ? 28.741 -5.674 -17.232 1.00 86.31 87 PHE A C 1
ATOM 692 O O . PHE A 1 87 ? 28.335 -6.329 -16.274 1.00 86.31 87 PHE A O 1
ATOM 699 N N . GLU A 1 88 ? 29.602 -4.667 -17.108 1.00 80.25 88 GLU A N 1
ATOM 700 C CA . GLU A 1 88 ? 29.861 -4.060 -15.807 1.00 80.25 88 GLU A CA 1
ATOM 701 C C . GLU A 1 88 ? 28.683 -3.148 -15.435 1.00 80.25 88 GLU A C 1
ATOM 703 O O . GLU A 1 88 ? 28.289 -2.266 -16.205 1.00 80.25 88 GLU A O 1
ATOM 708 N N . ILE A 1 89 ? 28.092 -3.383 -14.259 1.00 83.38 89 ILE A N 1
ATOM 709 C CA . ILE A 1 89 ? 26.875 -2.684 -13.830 1.00 83.38 89 ILE A CA 1
ATOM 710 C C . ILE A 1 89 ? 27.100 -1.176 -13.677 1.00 83.38 89 ILE A C 1
ATOM 712 O O . ILE A 1 89 ? 26.268 -0.385 -14.123 1.00 83.38 89 ILE A O 1
ATOM 716 N N . LEU A 1 90 ? 28.245 -0.763 -13.123 1.00 80.50 90 LEU A N 1
ATOM 717 C CA . LEU A 1 90 ? 28.558 0.648 -12.890 1.00 80.50 90 LEU A CA 1
ATOM 718 C C . LEU A 1 90 ? 28.679 1.426 -14.204 1.00 80.50 90 LEU A C 1
ATOM 720 O O . LEU A 1 90 ? 28.119 2.517 -14.319 1.00 80.50 90 LEU A O 1
ATOM 724 N N . SER A 1 91 ? 29.289 0.830 -15.232 1.00 77.19 91 SER A N 1
ATOM 725 C CA . SER A 1 91 ? 29.377 1.420 -16.576 1.00 77.19 91 SER A CA 1
ATOM 726 C C . SER A 1 91 ? 28.012 1.571 -17.258 1.00 77.19 91 SER A C 1
ATOM 728 O O . SER A 1 91 ? 27.870 2.344 -18.204 1.00 77.19 91 SER A O 1
ATOM 730 N N . CYS A 1 92 ? 26.997 0.841 -16.790 1.00 85.81 92 CYS A N 1
ATOM 731 C CA . CYS A 1 92 ? 25.644 0.885 -17.335 1.00 85.81 92 CYS A CA 1
ATOM 732 C C . CYS A 1 92 ? 24.700 1.818 -16.563 1.00 85.81 92 CYS A C 1
ATOM 734 O O . CYS A 1 92 ? 23.582 2.045 -17.028 1.00 85.81 92 CYS A O 1
ATOM 736 N N . ARG A 1 93 ? 25.127 2.378 -15.419 1.00 87.06 93 ARG A N 1
ATOM 737 C CA . ARG A 1 93 ? 24.272 3.186 -14.530 1.00 87.06 93 ARG A CA 1
ATOM 738 C C . ARG A 1 93 ? 23.621 4.371 -15.239 1.00 87.06 93 ARG A C 1
ATOM 740 O O . ARG A 1 93 ? 22.439 4.612 -15.046 1.00 87.06 93 ARG A O 1
ATOM 747 N N . SER A 1 94 ? 24.374 5.089 -16.069 1.00 88.12 94 SER A N 1
ATOM 748 C CA . SER A 1 94 ? 23.879 6.259 -16.810 1.00 88.12 94 SER A CA 1
ATOM 749 C C . SER A 1 94 ? 23.039 5.903 -18.042 1.00 88.12 94 SER A C 1
ATOM 751 O O . SER A 1 94 ? 22.450 6.788 -18.658 1.00 88.12 94 SER A O 1
ATOM 753 N N . LEU A 1 95 ? 22.986 4.624 -18.431 1.00 90.25 95 LEU A N 1
ATOM 754 C CA . LEU A 1 95 ? 22.291 4.176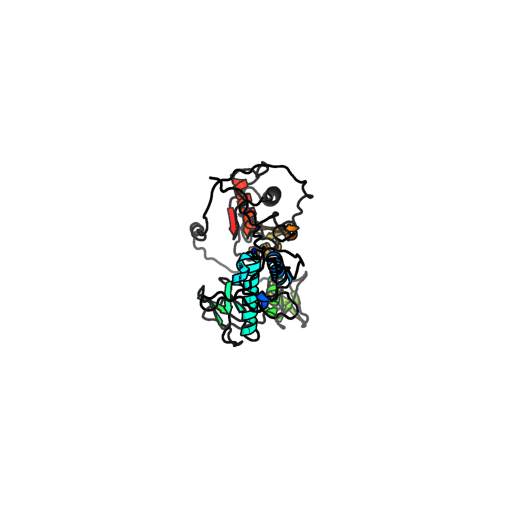 -19.642 1.00 90.25 95 LEU A CA 1
ATOM 755 C C . LEU A 1 95 ? 20.829 3.820 -19.383 1.00 90.25 95 LEU A C 1
ATOM 757 O O . LEU A 1 95 ? 20.031 3.809 -20.319 1.00 90.25 95 LEU A O 1
ATOM 761 N N . VAL A 1 96 ? 20.490 3.484 -18.140 1.00 89.81 96 VAL A N 1
ATOM 762 C CA . VAL A 1 96 ? 19.161 3.022 -17.733 1.00 89.81 96 VAL A CA 1
ATOM 763 C C . VAL A 1 96 ? 18.592 3.927 -16.645 1.00 89.81 96 VAL A C 1
ATOM 765 O O . VAL A 1 96 ? 19.324 4.612 -15.940 1.00 89.81 96 VAL A O 1
ATOM 768 N N . SER A 1 97 ? 17.269 3.930 -16.491 1.00 91.06 97 SER A N 1
ATOM 769 C CA . SER A 1 97 ? 16.609 4.652 -15.396 1.00 91.06 97 SER A CA 1
ATOM 770 C C . SER A 1 97 ? 17.041 4.117 -14.027 1.00 91.06 97 SER A C 1
ATOM 772 O O . SER A 1 97 ? 17.278 2.911 -13.897 1.00 91.06 97 SER A O 1
ATOM 774 N N . THR A 1 98 ? 16.990 4.960 -12.993 1.00 88.19 98 THR A N 1
ATOM 775 C CA . THR A 1 98 ? 17.253 4.579 -11.594 1.00 88.19 98 THR A CA 1
ATOM 776 C C . THR A 1 98 ? 16.459 3.346 -11.155 1.00 88.19 98 THR A C 1
ATOM 778 O O . THR A 1 98 ? 17.029 2.453 -10.542 1.00 88.19 98 THR A O 1
ATOM 781 N N . GLN A 1 99 ? 15.180 3.236 -11.529 1.00 86.19 99 GLN A N 1
ATOM 782 C CA . GLN A 1 99 ? 14.336 2.090 -11.171 1.00 86.19 99 GLN A CA 1
ATOM 783 C C . GLN A 1 99 ? 14.868 0.765 -11.742 1.00 86.19 99 GLN A C 1
ATOM 785 O O . GLN A 1 99 ? 15.014 -0.216 -11.018 1.00 86.19 99 GLN A O 1
ATOM 790 N N . VAL A 1 100 ? 15.199 0.741 -13.038 1.00 87.31 100 VAL A N 1
ATOM 791 C CA . VAL A 1 100 ? 15.806 -0.429 -13.701 1.00 87.31 100 VAL A CA 1
ATOM 792 C C . VAL A 1 100 ? 17.166 -0.756 -13.088 1.00 87.31 100 VAL A C 1
ATOM 794 O O . VAL A 1 100 ? 17.465 -1.926 -12.875 1.00 87.31 100 VAL A O 1
ATOM 797 N N . PHE A 1 101 ? 17.980 0.257 -12.781 1.00 89.12 101 PHE A N 1
ATOM 798 C CA . PHE A 1 101 ? 19.286 0.060 -12.156 1.00 89.12 101 PHE A CA 1
ATOM 799 C C . PHE A 1 101 ? 19.169 -0.581 -10.767 1.00 89.12 101 PHE A C 1
ATOM 801 O O . PHE A 1 101 ? 19.809 -1.597 -10.519 1.00 89.12 101 PHE A O 1
ATOM 808 N N . VAL A 1 102 ? 18.310 -0.043 -9.894 1.00 84.19 102 VAL A N 1
ATOM 809 C CA . VAL A 1 102 ? 18.056 -0.596 -8.551 1.00 84.19 102 VAL A CA 1
ATOM 810 C C . VAL A 1 102 ? 17.535 -2.026 -8.652 1.00 84.19 102 VAL A C 1
ATOM 812 O O . VAL A 1 102 ? 18.095 -2.924 -8.032 1.00 84.19 102 VAL A O 1
ATOM 815 N N . ARG A 1 103 ? 16.551 -2.276 -9.526 1.00 85.81 103 ARG A N 1
ATOM 816 C CA . ARG A 1 103 ? 16.026 -3.628 -9.755 1.00 85.81 103 ARG A CA 1
ATOM 817 C C . ARG A 1 103 ? 17.109 -4.600 -10.225 1.00 85.81 103 ARG A C 1
ATOM 819 O O . ARG A 1 103 ? 17.090 -5.771 -9.854 1.00 85.81 103 ARG A O 1
ATOM 826 N N . TRP A 1 104 ? 18.037 -4.138 -11.058 1.00 89.75 104 TRP A N 1
ATOM 827 C CA . TRP A 1 104 ? 19.155 -4.953 -11.514 1.00 89.75 104 TRP A CA 1
ATOM 828 C C . TRP A 1 104 ? 20.131 -5.266 -10.371 1.00 89.75 104 TRP A C 1
ATOM 830 O O . TRP A 1 104 ? 20.532 -6.423 -10.229 1.00 89.75 104 TRP A O 1
ATOM 840 N N . CYS A 1 105 ? 20.455 -4.280 -9.528 1.00 84.94 105 CYS A N 1
ATOM 841 C CA . CYS A 1 105 ? 21.237 -4.489 -8.308 1.00 84.94 105 CYS A CA 1
ATOM 842 C C . CYS A 1 105 ? 20.580 -5.525 -7.391 1.00 84.94 105 CYS A C 1
ATOM 844 O O . CYS A 1 105 ? 21.261 -6.454 -6.964 1.00 84.94 105 CYS A O 1
ATOM 846 N N . ASP A 1 106 ? 19.269 -5.423 -7.156 1.00 81.19 106 ASP A N 1
ATOM 847 C CA . ASP A 1 106 ? 18.535 -6.388 -6.335 1.00 81.19 106 ASP A CA 1
ATOM 848 C C . ASP A 1 106 ? 18.692 -7.801 -6.896 1.00 81.19 106 ASP A C 1
ATOM 850 O O . ASP A 1 106 ? 19.148 -8.693 -6.191 1.00 81.19 106 ASP A O 1
ATOM 854 N N . LEU A 1 107 ? 18.412 -8.005 -8.188 1.00 81.50 107 LEU A N 1
ATOM 855 C CA . LEU A 1 107 ? 18.529 -9.318 -8.829 1.00 81.50 107 LEU A CA 1
ATOM 856 C C . LEU A 1 107 ? 19.955 -9.887 -8.757 1.00 81.50 107 LEU A C 1
ATOM 858 O O . LEU A 1 107 ? 20.124 -11.096 -8.603 1.00 81.50 107 LEU A O 1
ATOM 862 N N . LEU A 1 108 ? 20.986 -9.045 -8.888 1.00 83.75 108 LEU A N 1
ATOM 863 C CA . LEU A 1 108 ? 22.380 -9.461 -8.707 1.00 83.75 108 LEU A CA 1
ATOM 864 C C . LEU A 1 108 ? 22.652 -9.885 -7.265 1.00 83.75 108 LEU A C 1
ATOM 866 O O . LEU A 1 108 ? 23.193 -10.968 -7.059 1.00 83.75 108 LEU A O 1
ATOM 870 N N . CYS A 1 109 ? 22.221 -9.092 -6.283 1.00 76.38 109 CYS A N 1
ATOM 871 C CA . CYS A 1 109 ? 22.322 -9.446 -4.871 1.00 76.38 109 CYS A CA 1
ATOM 872 C C . CYS A 1 109 ? 21.602 -10.769 -4.576 1.00 76.38 109 CYS A C 1
ATOM 874 O O . CYS A 1 109 ? 22.178 -11.654 -3.951 1.00 76.38 109 CYS A O 1
ATOM 876 N N . GLU A 1 110 ? 20.375 -10.952 -5.070 1.00 72.06 110 GLU A N 1
ATOM 877 C CA . GLU A 1 110 ? 19.616 -12.196 -4.906 1.00 72.06 110 GLU A CA 1
ATOM 878 C C . GLU A 1 110 ? 20.332 -13.393 -5.536 1.00 72.06 110 GLU A C 1
ATOM 880 O O . GLU A 1 110 ? 20.424 -14.453 -4.918 1.00 72.06 110 GLU A O 1
ATOM 885 N N . SER A 1 111 ? 20.869 -13.215 -6.743 1.00 79.25 111 SER A N 1
ATOM 886 C CA . SER A 1 111 ? 21.611 -14.244 -7.471 1.00 79.25 111 SER A CA 1
ATOM 887 C C . SER A 1 111 ? 22.903 -14.634 -6.756 1.00 79.25 111 SER A C 1
ATOM 889 O O . SER A 1 111 ? 23.223 -15.817 -6.705 1.00 79.25 111 SER A O 1
ATOM 891 N N . GLU A 1 112 ? 23.637 -13.672 -6.195 1.00 76.19 112 GLU A N 1
ATOM 892 C CA . GLU A 1 112 ? 24.852 -13.924 -5.412 1.00 76.19 112 GLU A CA 1
ATOM 893 C C . GLU A 1 112 ? 24.531 -14.603 -4.081 1.00 76.19 112 GLU A C 1
ATOM 895 O O . GLU A 1 112 ? 25.195 -15.569 -3.704 1.00 76.19 112 GLU A O 1
ATOM 900 N N . ILE A 1 113 ? 23.470 -14.161 -3.399 1.00 68.38 113 ILE A N 1
ATOM 901 C CA . ILE A 1 113 ? 22.985 -14.813 -2.180 1.00 68.38 113 ILE A CA 1
ATOM 902 C C . ILE A 1 113 ? 22.596 -16.261 -2.497 1.00 68.38 113 ILE A C 1
ATOM 904 O O . ILE A 1 113 ? 22.988 -17.185 -1.794 1.00 68.38 113 ILE A O 1
ATOM 908 N N . GLN A 1 114 ? 21.875 -16.497 -3.589 1.00 65.81 114 GLN A N 1
ATOM 909 C CA . GLN A 1 114 ? 21.505 -17.845 -4.004 1.00 65.81 114 GLN A CA 1
ATOM 910 C C . GLN A 1 114 ? 22.714 -18.673 -4.470 1.00 65.81 114 GLN A C 1
ATOM 912 O O . GLN A 1 114 ? 22.763 -19.871 -4.218 1.00 65.81 114 GLN A O 1
ATOM 917 N N . ALA A 1 115 ? 23.713 -18.080 -5.118 1.00 70.56 115 ALA A N 1
ATOM 918 C CA . ALA A 1 115 ? 24.907 -18.809 -5.541 1.00 70.56 115 ALA A CA 1
ATOM 919 C C . ALA A 1 115 ? 25.778 -19.227 -4.347 1.00 70.56 115 ALA A C 1
ATOM 921 O O . ALA A 1 115 ? 26.245 -20.364 -4.296 1.00 70.56 115 ALA A O 1
ATOM 922 N N . LYS A 1 116 ? 25.964 -18.328 -3.374 1.00 65.06 116 LYS A N 1
ATOM 923 C CA . LYS A 1 116 ? 26.793 -18.575 -2.186 1.00 65.06 116 LYS A CA 1
ATOM 924 C C . LYS A 1 116 ? 26.067 -19.380 -1.113 1.00 65.06 116 LYS A C 1
ATOM 926 O O . LYS A 1 116 ? 26.702 -20.146 -0.398 1.00 65.06 116 LYS A O 1
ATOM 931 N N . PHE A 1 117 ? 24.744 -19.242 -1.023 1.00 60.09 117 PHE A N 1
ATOM 932 C CA . PHE A 1 117 ? 23.959 -19.772 0.090 1.00 60.09 117 PHE A CA 1
ATOM 933 C C . PHE A 1 117 ? 22.753 -20.635 -0.324 1.00 60.09 117 PHE A C 1
ATOM 935 O O . PHE A 1 117 ? 22.074 -21.187 0.538 1.00 60.09 117 PHE A O 1
ATOM 942 N N . GLY A 1 118 ? 22.466 -20.812 -1.618 1.00 49.59 118 GLY A N 1
ATOM 943 C CA . GLY A 1 118 ? 21.195 -21.338 -2.154 1.00 49.59 118 GLY A CA 1
ATOM 944 C C . GLY A 1 118 ? 20.874 -22.817 -1.947 1.00 49.59 118 GLY A C 1
ATOM 945 O O . GLY A 1 118 ? 20.024 -23.354 -2.655 1.00 49.59 118 GLY A O 1
ATOM 946 N N . ARG A 1 119 ? 21.495 -23.479 -0.971 1.00 46.91 119 ARG A N 1
ATOM 947 C CA . ARG A 1 119 ? 20.963 -24.728 -0.403 1.00 46.91 119 ARG A CA 1
ATOM 948 C C . ARG A 1 119 ? 20.745 -24.679 1.112 1.00 46.91 119 ARG A C 1
ATOM 950 O O . ARG A 1 119 ? 20.026 -25.534 1.606 1.00 46.91 119 ARG A O 1
ATOM 957 N N . GLN A 1 120 ? 21.320 -23.707 1.827 1.00 46.28 120 GLN A N 1
ATOM 958 C CA . GLN A 1 120 ? 21.425 -23.723 3.297 1.00 46.28 120 GLN A CA 1
ATOM 959 C C . GLN A 1 120 ? 21.292 -22.339 3.969 1.00 46.28 120 GLN A C 1
ATOM 961 O O . GLN A 1 120 ? 20.845 -22.249 5.109 1.00 46.28 120 GLN A O 1
ATOM 966 N N . GLY A 1 121 ? 21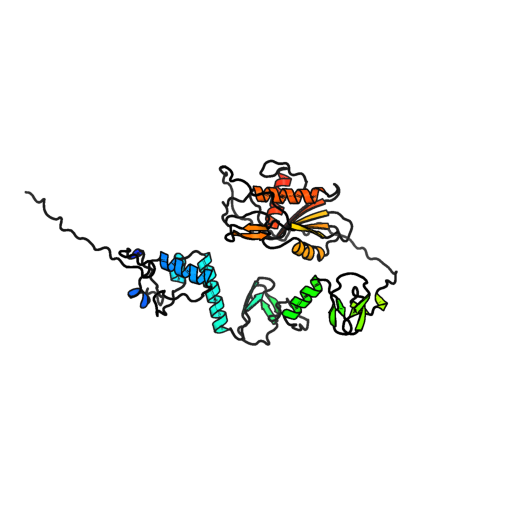.614 -21.230 3.296 1.00 51.88 121 GLY A N 1
ATOM 967 C CA . GLY A 1 121 ? 21.422 -19.897 3.870 1.00 51.88 121 GLY A CA 1
ATOM 968 C C . GLY A 1 121 ? 20.036 -19.352 3.561 1.00 51.88 121 GLY A C 1
ATOM 969 O O . GLY A 1 121 ? 19.713 -18.942 2.445 1.00 51.88 121 GLY A O 1
ATOM 970 N N . ARG A 1 122 ? 19.194 -19.339 4.591 1.00 59.78 122 ARG A N 1
ATOM 971 C CA . ARG A 1 122 ? 17.905 -18.651 4.572 1.00 59.78 122 ARG A CA 1
ATOM 972 C C . ARG A 1 122 ? 18.147 -17.153 4.731 1.00 59.78 122 ARG A C 1
ATOM 974 O O . ARG A 1 122 ? 18.641 -16.721 5.769 1.00 59.78 122 ARG A O 1
ATOM 981 N N . ARG A 1 123 ? 17.773 -16.362 3.721 1.00 66.81 123 ARG A N 1
ATOM 982 C CA . ARG A 1 123 ? 17.564 -14.920 3.905 1.00 66.81 123 ARG A CA 1
ATOM 983 C C . ARG A 1 123 ? 16.261 -14.717 4.670 1.00 66.81 123 ARG A C 1
ATOM 985 O O . ARG A 1 123 ? 15.237 -15.300 4.300 1.00 66.81 123 ARG A O 1
ATOM 992 N N . VAL A 1 124 ? 16.284 -13.893 5.704 1.00 68.94 124 VAL A N 1
ATOM 993 C CA . VAL A 1 124 ? 15.074 -13.466 6.412 1.00 68.94 124 VAL A CA 1
ATOM 994 C C . VAL A 1 124 ? 15.133 -11.974 6.679 1.00 68.94 124 VAL A C 1
ATOM 996 O O . VAL A 1 124 ? 16.206 -11.385 6.724 1.00 68.94 124 VAL A O 1
ATOM 999 N N . TYR A 1 125 ? 13.971 -11.364 6.857 1.00 68.44 125 TYR A N 1
ATOM 1000 C CA . TYR A 1 125 ? 13.868 -9.952 7.195 1.00 68.44 125 TYR A CA 1
ATOM 1001 C C . TYR A 1 125 ? 13.593 -9.819 8.685 1.00 68.44 125 TYR A C 1
ATOM 1003 O O . TYR A 1 125 ? 12.801 -10.584 9.244 1.00 68.44 125 TYR A O 1
ATOM 1011 N N . CYS A 1 126 ? 14.237 -8.849 9.329 1.00 70.38 126 CYS A N 1
ATOM 1012 C CA . CYS A 1 126 ? 13.922 -8.514 10.708 1.00 70.38 126 CYS A CA 1
ATOM 1013 C C . CYS A 1 126 ? 12.437 -8.113 10.818 1.00 70.38 126 CYS A C 1
ATOM 1015 O O . CYS A 1 126 ? 12.011 -7.205 10.103 1.00 70.38 126 CYS A O 1
ATOM 1017 N N . PRO A 1 127 ? 11.651 -8.698 11.742 1.00 63.25 127 PRO A N 1
ATOM 1018 C CA . PRO A 1 127 ? 10.238 -8.351 11.905 1.00 63.25 127 PRO A CA 1
ATOM 1019 C C . PRO A 1 127 ? 10.004 -6.924 12.433 1.00 63.25 127 PRO A C 1
ATOM 1021 O O . PRO A 1 127 ? 8.872 -6.457 12.424 1.00 63.25 127 PRO A O 1
ATOM 1024 N N . CYS A 1 128 ? 11.046 -6.243 12.924 1.00 64.94 128 CYS A N 1
ATOM 1025 C CA . CYS A 1 128 ? 10.944 -4.899 13.496 1.00 64.94 128 CYS A CA 1
ATOM 1026 C C . CYS A 1 128 ? 11.359 -3.798 12.508 1.00 64.94 128 CYS A C 1
ATOM 1028 O O . CYS A 1 128 ? 10.627 -2.829 12.346 1.00 64.94 128 CYS A O 1
ATOM 1030 N N . CYS A 1 129 ? 12.530 -3.921 11.874 1.00 64.31 129 CYS A N 1
ATOM 1031 C CA . CYS A 1 129 ? 13.097 -2.874 11.011 1.00 64.31 129 CYS A CA 1
ATOM 1032 C C . CYS A 1 129 ? 13.302 -3.302 9.551 1.00 64.31 129 CYS A C 1
ATOM 1034 O O . CYS A 1 129 ? 13.813 -2.520 8.760 1.00 64.31 129 CYS A O 1
ATOM 1036 N N . SER A 1 130 ? 12.908 -4.525 9.181 1.00 72.06 130 SER A N 1
ATOM 1037 C CA . SER A 1 130 ? 13.075 -5.085 7.830 1.00 72.06 130 SER A CA 1
ATOM 1038 C C . SER A 1 130 ? 14.522 -5.195 7.328 1.00 72.06 130 SER A C 1
ATOM 1040 O O . SER A 1 130 ? 14.733 -5.442 6.145 1.00 72.06 130 SER A O 1
ATOM 1042 N N . GLU A 1 131 ? 15.515 -5.088 8.215 1.00 76.50 131 GLU A N 1
ATOM 1043 C CA . GLU A 1 131 ? 16.915 -5.381 7.891 1.00 76.50 131 GLU A CA 1
ATOM 1044 C C . GLU A 1 131 ? 17.062 -6.813 7.355 1.00 76.50 131 GLU A C 1
ATOM 1046 O O . GLU A 1 131 ? 16.455 -7.747 7.898 1.00 76.50 131 GLU A O 1
ATOM 1051 N N . VAL A 1 132 ? 17.868 -6.994 6.305 1.00 75.62 132 VAL A N 1
ATOM 1052 C CA . VAL A 1 132 ? 18.122 -8.318 5.721 1.00 75.62 132 VAL A CA 1
ATOM 1053 C C . VAL A 1 132 ? 19.129 -9.057 6.588 1.00 75.62 132 VAL A C 1
ATOM 1055 O O . VAL A 1 132 ? 20.264 -8.623 6.754 1.00 75.62 132 VAL A O 1
ATOM 1058 N N . ILE A 1 133 ? 18.727 -10.211 7.109 1.00 77.81 133 ILE A N 1
ATOM 1059 C CA . ILE A 1 133 ? 19.586 -11.095 7.888 1.00 77.81 133 ILE A CA 1
ATOM 1060 C C . ILE A 1 133 ? 19.894 -12.333 7.054 1.00 77.81 133 ILE A C 1
ATOM 1062 O O . ILE A 1 133 ? 18.990 -13.036 6.587 1.00 77.81 133 ILE A O 1
ATOM 1066 N N . LEU A 1 134 ? 21.185 -12.595 6.870 1.00 75.12 134 LEU A N 1
ATOM 1067 C CA . LEU A 1 134 ? 21.691 -13.769 6.172 1.00 75.12 134 LEU A CA 1
ATOM 1068 C C . LEU A 1 134 ? 22.165 -14.805 7.192 1.00 75.12 134 LEU A C 1
ATOM 1070 O O . LEU A 1 134 ? 22.882 -14.480 8.135 1.00 75.12 134 LEU A O 1
ATOM 1074 N N . ASN A 1 135 ? 21.766 -16.063 7.000 1.00 71.25 135 ASN A N 1
ATOM 1075 C CA . ASN A 1 135 ? 22.365 -17.179 7.725 1.00 71.25 135 ASN A CA 1
ATOM 1076 C C . ASN A 1 135 ? 23.668 -17.605 7.043 1.00 71.25 135 ASN A C 1
ATOM 1078 O O . ASN A 1 135 ? 23.652 -18.438 6.136 1.00 71.25 135 ASN A O 1
ATOM 1082 N N . GLU A 1 136 ? 24.782 -17.025 7.475 1.00 66.06 136 GLU A N 1
ATOM 1083 C CA . GLU A 1 136 ? 26.112 -17.318 6.928 1.00 66.06 136 GLU A CA 1
ATOM 1084 C C . GLU A 1 136 ? 26.661 -18.677 7.387 1.00 66.06 136 GLU A C 1
ATOM 1086 O O . GLU A 1 136 ? 27.526 -19.246 6.729 1.00 66.06 136 GLU A O 1
ATOM 1091 N N . CYS A 1 137 ? 26.134 -19.229 8.485 1.00 63.19 137 CYS A N 1
ATOM 1092 C CA . CYS A 1 137 ? 26.605 -20.487 9.064 1.00 63.19 137 CYS A CA 1
ATOM 1093 C C . CYS A 1 137 ? 26.169 -21.725 8.267 1.00 63.19 137 CYS A C 1
ATOM 1095 O O . CYS A 1 137 ? 26.711 -22.804 8.491 1.00 63.19 137 CYS A O 1
ATOM 1097 N N . GLY A 1 138 ? 25.160 -21.607 7.393 1.00 57.81 138 GLY A N 1
ATOM 1098 C CA . GLY A 1 138 ? 24.592 -22.739 6.646 1.00 57.81 138 GLY A CA 1
ATOM 1099 C C . GLY A 1 138 ? 23.910 -23.810 7.515 1.00 57.81 138 GLY A C 1
ATOM 1100 O O . GLY A 1 138 ? 23.469 -24.834 7.001 1.00 57.81 138 GLY A O 1
ATOM 1101 N N . ASP A 1 139 ? 23.809 -23.581 8.826 1.00 59.56 139 ASP A N 1
ATOM 1102 C CA . ASP A 1 139 ? 23.167 -24.485 9.772 1.00 59.56 139 ASP A CA 1
ATOM 1103 C C . ASP A 1 139 ? 21.663 -24.185 9.855 1.00 59.56 139 ASP A C 1
ATOM 1105 O O . ASP A 1 139 ? 21.238 -23.117 10.309 1.00 59.56 139 ASP A O 1
ATOM 1109 N N . ASP A 1 140 ? 20.845 -25.148 9.428 1.00 59.62 140 ASP A N 1
ATOM 1110 C CA . ASP A 1 140 ? 19.383 -25.109 9.542 1.00 59.62 140 ASP A CA 1
ATOM 1111 C C . ASP A 1 140 ? 18.892 -25.206 11.001 1.00 59.62 140 ASP A C 1
ATOM 1113 O O . ASP A 1 140 ? 17.702 -24.982 11.270 1.00 59.62 140 ASP A O 1
ATOM 1117 N N . GLY A 1 141 ? 19.779 -25.558 11.937 1.00 60.19 141 GLY A N 1
ATOM 1118 C CA . GLY A 1 141 ? 19.548 -25.618 13.378 1.00 60.19 141 GLY A CA 1
ATOM 1119 C C . GLY A 1 141 ? 19.510 -24.250 14.062 1.00 60.19 141 GLY A C 1
ATOM 1120 O O . GLY A 1 141 ? 18.956 -24.136 15.161 1.00 60.19 141 GLY A O 1
ATOM 1121 N N . ILE A 1 142 ? 20.006 -23.192 13.408 1.00 66.81 142 ILE A N 1
ATOM 1122 C CA . ILE A 1 142 ? 19.937 -21.834 13.956 1.00 66.81 142 ILE A CA 1
ATOM 1123 C C . ILE A 1 142 ? 18.493 -21.347 13.901 1.00 66.81 142 ILE A C 1
ATOM 1125 O O . ILE A 1 142 ? 17.922 -21.050 12.850 1.00 66.81 142 ILE A O 1
ATOM 1129 N N . THR A 1 143 ? 17.889 -21.248 15.080 1.00 71.56 143 THR A N 1
ATOM 1130 C CA . THR A 1 143 ? 16.518 -20.765 15.241 1.00 71.56 143 THR A CA 1
ATOM 1131 C C . THR A 1 143 ? 16.455 -19.384 15.853 1.00 71.56 143 THR A C 1
ATOM 1133 O O . THR A 1 143 ? 15.423 -18.762 15.700 1.00 71.56 143 THR A O 1
ATOM 1136 N N . ARG A 1 144 ? 17.502 -18.861 16.500 1.00 80.38 144 ARG A N 1
ATOM 1137 C CA . ARG A 1 144 ? 17.483 -17.554 17.183 1.00 80.38 144 ARG A CA 1
ATOM 1138 C C . ARG A 1 144 ? 18.533 -16.634 16.572 1.00 80.38 144 ARG A C 1
ATOM 1140 O O . ARG A 1 144 ? 19.652 -17.072 16.334 1.00 80.38 144 ARG A O 1
ATOM 1147 N N . THR A 1 145 ? 18.181 -15.376 16.338 1.00 84.31 145 THR A N 1
ATOM 1148 C CA . THR A 1 145 ? 19.119 -14.351 15.868 1.00 84.31 145 THR A CA 1
ATOM 1149 C C . THR A 1 145 ? 18.737 -12.972 16.401 1.00 84.31 145 THR A C 1
ATOM 1151 O O . THR A 1 145 ? 17.561 -12.705 16.668 1.00 84.31 145 THR A O 1
ATOM 1154 N N . THR A 1 146 ? 19.728 -12.099 16.551 1.00 87.81 146 THR A N 1
ATOM 1155 C CA . THR A 1 146 ? 19.552 -10.700 16.949 1.00 87.81 146 THR A CA 1
ATOM 1156 C C . THR A 1 146 ? 19.807 -9.814 15.743 1.00 87.81 146 THR A C 1
ATOM 1158 O O . THR A 1 146 ? 20.833 -9.944 15.080 1.00 87.81 146 THR A O 1
ATOM 1161 N N . CYS A 1 147 ? 18.887 -8.894 15.454 1.00 84.62 147 CYS A N 1
ATOM 1162 C CA . CYS A 1 147 ? 19.079 -7.944 14.365 1.00 84.62 147 CYS A CA 1
ATOM 1163 C C . CYS A 1 147 ? 20.305 -7.039 14.630 1.00 84.62 147 CYS A C 1
ATOM 1165 O O . CYS A 1 147 ? 20.335 -6.389 15.675 1.00 84.62 147 CYS A O 1
ATOM 1167 N N . PRO A 1 148 ? 21.273 -6.915 13.703 1.00 87.00 148 PRO A N 1
ATOM 1168 C CA . PRO A 1 148 ? 22.416 -6.011 13.858 1.00 87.00 148 PRO A CA 1
ATOM 1169 C C . PRO A 1 148 ? 22.024 -4.529 13.891 1.00 87.00 148 PRO A C 1
ATOM 1171 O O . PRO A 1 148 ? 22.730 -3.730 14.490 1.00 87.00 148 PRO A O 1
ATOM 1174 N N . SER A 1 149 ? 20.900 -4.179 13.257 1.00 85.19 149 SER A N 1
ATOM 1175 C CA . SER A 1 149 ? 20.418 -2.802 13.114 1.00 85.19 149 SER A CA 1
ATOM 1176 C C . SER A 1 149 ? 19.588 -2.342 14.321 1.00 85.19 149 SER A C 1
ATOM 1178 O O . SER A 1 149 ? 19.883 -1.318 14.926 1.00 85.19 149 SER A O 1
ATOM 1180 N N . CYS A 1 150 ? 18.571 -3.114 14.730 1.00 83.19 150 CYS A N 1
ATOM 1181 C CA . CYS A 1 150 ? 17.662 -2.717 15.818 1.00 83.19 150 CYS A CA 1
ATOM 1182 C C . CYS A 1 150 ? 17.818 -3.531 17.114 1.00 83.19 150 CYS A C 1
ATOM 1184 O O . CYS A 1 150 ? 17.017 -3.373 18.037 1.00 83.19 150 CYS A O 1
ATOM 1186 N N . HIS A 1 151 ? 18.776 -4.460 17.160 1.00 88.19 151 HIS A N 1
ATOM 1187 C CA . HIS A 1 151 ? 19.101 -5.312 18.314 1.00 88.19 151 HIS A CA 1
ATOM 1188 C C . HIS A 1 151 ? 17.942 -6.149 18.881 1.00 88.19 151 HIS A C 1
ATOM 1190 O O . HIS A 1 151 ? 18.021 -6.663 19.995 1.00 88.19 151 HIS A O 1
ATOM 1196 N N . LYS A 1 152 ? 16.858 -6.336 18.118 1.00 82.62 152 LYS A N 1
ATOM 1197 C CA . LYS A 1 152 ? 15.734 -7.190 18.522 1.00 82.62 152 LYS A CA 1
ATOM 1198 C C . LYS A 1 152 ? 16.043 -8.657 18.248 1.00 82.62 152 LYS A C 1
ATOM 1200 O O . LYS A 1 152 ? 16.474 -9.004 17.147 1.00 82.62 152 LYS A O 1
ATOM 1205 N N . LEU A 1 153 ? 15.772 -9.500 19.243 1.00 84.06 153 LEU A N 1
ATOM 1206 C CA . LEU A 1 153 ? 15.878 -10.951 19.157 1.00 84.06 153 LEU A CA 1
ATOM 1207 C C . LEU A 1 153 ? 14.633 -11.537 18.481 1.00 84.06 153 LEU A C 1
ATOM 1209 O O . LEU A 1 153 ? 13.501 -11.195 18.830 1.00 84.06 153 LEU A O 1
ATOM 1213 N N . PHE A 1 154 ? 14.822 -12.434 17.518 1.00 79.62 154 PHE A N 1
ATOM 1214 C CA . PHE A 1 154 ? 13.724 -13.114 16.839 1.00 79.62 154 PHE A CA 1
ATOM 1215 C C . PHE A 1 154 ? 14.128 -14.501 16.336 1.00 79.62 154 PHE A C 1
ATOM 1217 O O . PHE A 1 154 ? 15.307 -14.865 16.305 1.00 79.62 154 PHE A O 1
ATOM 1224 N N . CYS A 1 155 ? 13.130 -15.299 15.959 1.00 78.56 155 CYS A N 1
ATOM 1225 C CA . CYS A 1 155 ? 13.358 -16.629 15.432 1.00 78.56 155 CYS A CA 1
ATOM 1226 C C . CYS A 1 155 ? 13.679 -16.595 13.932 1.00 78.56 155 CYS A C 1
ATOM 1228 O O . CYS A 1 155 ? 12.847 -16.167 13.138 1.00 78.56 155 CYS A O 1
ATOM 1230 N N . LEU A 1 156 ? 14.833 -17.116 13.516 1.00 75.25 156 LEU A N 1
ATOM 1231 C CA . LEU A 1 156 ? 15.252 -17.180 12.111 1.00 75.25 156 LEU A CA 1
ATOM 1232 C C . LEU A 1 156 ? 14.367 -18.131 11.276 1.00 75.25 156 LEU A C 1
ATOM 1234 O O . LEU A 1 156 ? 14.224 -17.969 10.067 1.00 75.25 156 LEU A O 1
ATOM 1238 N N . ARG A 1 157 ? 13.743 -19.134 11.909 1.00 71.88 157 ARG A N 1
ATOM 1239 C CA . ARG A 1 157 ? 12.935 -20.149 11.214 1.00 71.88 157 ARG A CA 1
ATOM 1240 C C . ARG A 1 157 ? 11.482 -19.719 10.991 1.00 71.88 157 ARG A C 1
ATOM 1242 O O . ARG A 1 157 ? 10.947 -19.992 9.919 1.00 71.88 157 ARG A O 1
ATOM 1249 N N . CYS A 1 158 ? 10.848 -19.080 11.975 1.00 67.00 158 CYS A N 1
ATOM 1250 C CA . CYS A 1 158 ? 9.438 -18.663 11.902 1.00 67.00 158 CYS A CA 1
ATOM 1251 C C . CYS A 1 158 ? 9.229 -17.138 11.861 1.00 67.00 158 CYS A C 1
ATOM 1253 O O . CYS A 1 158 ? 8.102 -16.698 11.655 1.00 67.00 158 CYS A O 1
ATOM 1255 N N . ILE A 1 159 ? 10.298 -16.344 12.002 1.00 66.06 159 ILE A N 1
ATOM 1256 C CA . ILE A 1 159 ? 10.302 -14.872 11.907 1.00 66.06 159 ILE A CA 1
ATOM 1257 C C . ILE A 1 159 ? 9.415 -14.214 12.986 1.00 66.06 159 ILE A C 1
ATOM 1259 O O . ILE A 1 159 ? 8.739 -13.217 12.755 1.00 66.06 159 ILE A O 1
ATOM 1263 N N . ILE A 1 160 ? 9.413 -14.784 14.196 1.00 68.44 160 ILE A N 1
ATOM 1264 C CA . ILE A 1 160 ? 8.654 -14.277 15.352 1.00 68.44 160 ILE A CA 1
ATOM 1265 C C . ILE A 1 160 ? 9.618 -13.621 16.353 1.00 68.44 160 ILE A C 1
ATOM 1267 O O . ILE A 1 160 ? 10.630 -14.247 16.681 1.00 68.44 160 ILE A O 1
ATOM 1271 N N . PRO A 1 161 ? 9.338 -12.401 16.857 1.00 72.00 161 PRO A N 1
ATOM 1272 C CA . PRO A 1 161 ? 10.096 -11.797 17.953 1.00 72.00 161 PRO A CA 1
ATOM 1273 C C . PRO A 1 161 ? 10.141 -12.710 19.181 1.00 72.00 161 PRO A C 1
ATOM 1275 O O . PRO A 1 161 ? 9.125 -13.283 19.569 1.00 72.00 161 PRO A O 1
ATOM 1278 N N . LEU A 1 162 ? 11.311 -12.844 19.795 1.00 75.06 162 LEU A N 1
ATOM 1279 C CA . LEU A 1 162 ? 11.502 -13.685 20.974 1.00 75.06 162 LEU A CA 1
ATOM 1280 C C . LEU A 1 162 ? 11.717 -12.812 22.209 1.00 75.06 162 LEU A C 1
ATOM 1282 O O . LEU A 1 162 ? 12.394 -11.788 22.141 1.00 75.06 162 LEU A O 1
ATOM 1286 N N . THR A 1 163 ? 11.172 -13.249 23.340 1.00 74.31 163 THR A N 1
ATOM 1287 C CA . THR A 1 163 ? 11.554 -12.764 24.670 1.00 74.31 163 THR A CA 1
ATOM 1288 C C . THR A 1 163 ? 12.675 -13.653 25.216 1.00 74.31 163 THR A C 1
ATOM 1290 O O . THR A 1 163 ? 12.777 -14.836 24.871 1.00 74.31 163 THR A O 1
ATOM 1293 N N . ASP A 1 164 ? 13.558 -13.096 26.047 1.00 61.06 164 ASP A N 1
ATOM 1294 C CA . ASP A 1 164 ? 14.815 -13.746 26.451 1.00 61.06 164 ASP A CA 1
ATOM 1295 C C . ASP A 1 164 ? 14.646 -15.072 27.225 1.00 61.06 164 ASP A C 1
ATOM 1297 O O . ASP A 1 164 ? 15.628 -15.784 27.420 1.00 61.06 164 ASP A O 1
ATOM 1301 N N . GLN A 1 165 ? 13.426 -15.463 27.621 1.00 52.75 165 GLN A N 1
ATOM 1302 C CA . GLN A 1 165 ? 13.203 -16.535 28.603 1.00 52.75 165 GLN A CA 1
ATOM 1303 C C . GLN A 1 165 ? 12.291 -17.704 28.186 1.00 52.75 165 GLN A C 1
ATOM 1305 O O . GLN A 1 165 ? 12.143 -18.637 28.973 1.00 52.75 165 GLN A O 1
ATOM 1310 N N . GLU A 1 166 ? 11.727 -17.760 26.975 1.00 51.62 166 GLU A N 1
ATOM 1311 C CA . GLU A 1 166 ? 10.811 -18.862 26.616 1.00 51.62 166 GLU A CA 1
ATOM 1312 C C . GLU A 1 166 ? 11.403 -19.888 25.633 1.00 51.62 166 GLU A C 1
ATOM 1314 O O . GLU A 1 166 ? 12.099 -19.559 24.662 1.00 51.62 166 GLU A O 1
ATOM 1319 N N . ARG A 1 167 ? 11.104 -21.175 25.886 1.00 56.81 167 ARG A N 1
ATOM 1320 C CA . ARG A 1 167 ? 11.366 -22.287 24.960 1.00 56.81 167 ARG A CA 1
ATOM 1321 C C . ARG A 1 167 ? 10.470 -22.120 23.731 1.00 56.81 167 ARG A C 1
ATOM 1323 O O . ARG A 1 167 ? 9.314 -22.531 23.727 1.00 56.81 167 ARG A O 1
ATOM 1330 N N . HIS A 1 168 ? 11.010 -21.516 22.681 1.00 66.88 168 HIS A N 1
ATOM 1331 C CA . HIS A 1 168 ? 10.328 -21.388 21.399 1.00 66.88 168 HIS A CA 1
ATOM 1332 C C . HIS A 1 168 ? 10.332 -22.728 20.645 1.00 66.88 168 HIS A C 1
ATOM 1334 O O . HIS A 1 168 ? 11.396 -23.248 20.315 1.00 66.88 168 HIS A O 1
ATOM 1340 N N . THR A 1 169 ? 9.149 -23.267 20.336 1.00 64.06 169 THR A N 1
ATOM 1341 C CA . THR A 1 169 ? 9.003 -24.452 19.473 1.00 64.06 169 THR A CA 1
ATOM 1342 C C . THR A 1 169 ? 8.572 -24.004 18.076 1.00 64.06 169 THR A C 1
ATOM 1344 O O . THR A 1 169 ? 7.560 -23.318 17.927 1.00 64.06 169 THR A O 1
ATOM 1347 N N . CYS A 1 170 ? 9.348 -24.349 17.045 1.00 57.59 170 CYS A N 1
ATOM 1348 C CA . CYS A 1 170 ? 9.048 -23.957 15.668 1.00 57.59 170 CYS A CA 1
ATOM 1349 C C . CYS A 1 170 ? 7.945 -24.843 15.066 1.00 57.59 170 CYS A C 1
ATOM 1351 O O . CYS A 1 170 ? 8.208 -26.000 14.750 1.00 57.59 170 CYS A O 1
ATOM 1353 N N . ASN A 1 171 ? 6.752 -24.290 14.830 1.00 57.91 171 ASN A N 1
ATOM 1354 C CA . ASN A 1 171 ? 5.739 -24.926 13.977 1.00 57.91 171 ASN A CA 1
ATOM 1355 C C . ASN A 1 171 ? 6.015 -24.617 12.494 1.00 57.91 171 ASN A C 1
ATOM 1357 O O . ASN A 1 171 ? 6.660 -23.608 12.182 1.00 57.91 171 ASN A O 1
ATOM 1361 N N . SER A 1 172 ? 5.555 -25.478 11.576 1.00 50.78 172 SER A N 1
ATOM 1362 C CA . SER A 1 172 ? 5.752 -25.254 10.138 1.00 50.78 172 SER A CA 1
ATOM 1363 C C . SER A 1 172 ? 5.039 -23.968 9.685 1.00 50.78 172 SER A C 1
ATOM 1365 O O . SER A 1 172 ? 4.029 -23.553 10.257 1.00 50.78 172 SER A O 1
ATOM 1367 N N . ARG A 1 173 ? 5.581 -23.292 8.664 1.00 45.44 173 ARG A N 1
ATOM 1368 C CA . ARG A 1 173 ? 5.014 -22.034 8.144 1.00 45.44 173 ARG A CA 1
ATOM 1369 C C . ARG A 1 173 ? 3.586 -22.230 7.622 1.00 45.44 173 ARG A C 1
ATOM 1371 O O . ARG A 1 173 ? 2.760 -21.339 7.801 1.00 45.44 173 ARG A O 1
ATOM 1378 N N . ASP A 1 174 ? 3.295 -23.393 7.049 1.00 49.22 174 ASP A N 1
ATOM 1379 C CA . ASP A 1 174 ? 1.965 -23.743 6.546 1.00 49.22 174 ASP A CA 1
ATOM 1380 C C . ASP A 1 174 ? 0.983 -23.977 7.697 1.00 49.22 174 ASP A C 1
ATOM 1382 O O . ASP A 1 174 ? -0.149 -23.495 7.641 1.00 49.22 174 ASP A O 1
ATOM 1386 N N . ASP A 1 175 ? 1.445 -24.579 8.799 1.00 52.69 175 ASP A N 1
ATOM 1387 C CA . ASP A 1 175 ? 0.648 -24.692 10.024 1.00 52.69 175 ASP A CA 1
ATOM 1388 C C . ASP A 1 175 ? 0.349 -23.320 10.620 1.00 52.69 175 ASP A C 1
ATOM 1390 O O . ASP A 1 175 ? -0.747 -23.110 11.119 1.00 52.69 175 ASP A O 1
ATOM 1394 N N . LEU A 1 176 ? 1.277 -22.361 10.545 1.00 52.16 176 LEU A N 1
ATOM 1395 C CA . LEU A 1 176 ? 1.055 -20.989 11.012 1.00 52.16 176 LEU A CA 1
ATOM 1396 C C . LEU A 1 176 ? 0.107 -20.207 10.098 1.00 52.16 176 LEU A C 1
ATOM 1398 O O . LEU A 1 176 ? -0.710 -19.441 10.601 1.00 52.16 176 LEU A O 1
ATOM 1402 N N . VAL A 1 177 ? 0.166 -20.393 8.776 1.00 55.50 177 VAL A N 1
ATOM 1403 C CA . VAL A 1 177 ? -0.809 -19.799 7.842 1.00 55.50 177 VAL A CA 1
ATOM 1404 C C . VAL A 1 177 ? -2.193 -20.409 8.057 1.00 55.50 177 VAL A C 1
ATOM 1406 O O . VAL A 1 177 ? -3.177 -19.669 8.118 1.00 55.50 177 VAL A O 1
ATOM 1409 N N . PHE A 1 178 ? -2.283 -21.727 8.238 1.00 55.97 178 PHE A N 1
ATOM 1410 C CA . PHE A 1 178 ? -3.531 -22.423 8.539 1.00 55.97 178 PHE A CA 1
ATOM 1411 C C . PHE A 1 178 ? -4.078 -22.048 9.920 1.00 55.97 178 PHE A C 1
ATOM 1413 O O . PHE A 1 178 ? -5.258 -21.741 10.033 1.00 55.97 178 PHE A O 1
ATOM 1420 N N . LEU A 1 179 ? -3.237 -21.985 10.956 1.00 54.50 179 LEU A N 1
ATOM 1421 C CA . LEU A 1 179 ? -3.599 -21.533 12.304 1.00 54.50 179 LEU A CA 1
ATOM 1422 C C . LEU A 1 179 ? -4.029 -20.070 12.313 1.00 54.50 179 LEU A C 1
ATOM 1424 O O . LEU A 1 179 ? -5.034 -19.748 12.935 1.00 54.50 179 LEU A O 1
ATOM 1428 N N . ASN A 1 180 ? -3.330 -19.195 11.588 1.00 54.16 180 ASN A N 1
ATOM 1429 C CA . ASN A 1 180 ? -3.751 -17.807 11.409 1.00 54.16 180 ASN A CA 1
ATOM 1430 C C . ASN A 1 180 ? -5.075 -17.727 10.651 1.00 54.16 180 ASN A C 1
ATOM 1432 O O . ASN A 1 180 ? -5.914 -16.900 10.988 1.00 54.16 180 ASN A O 1
ATOM 1436 N N . THR A 1 181 ? -5.293 -18.579 9.648 1.00 58.62 181 THR A N 1
ATOM 1437 C CA . THR A 1 181 ? -6.565 -18.644 8.917 1.00 58.62 181 THR A CA 1
ATOM 1438 C C . THR A 1 181 ? -7.685 -19.128 9.832 1.00 58.62 181 THR A C 1
ATOM 1440 O O . THR A 1 181 ? -8.717 -18.471 9.913 1.00 58.62 181 THR A O 1
ATOM 1443 N N . ALA A 1 182 ? -7.459 -20.202 10.588 1.00 55.91 182 ALA A N 1
ATOM 1444 C CA . ALA A 1 182 ? -8.391 -20.748 11.565 1.00 55.91 182 ALA A CA 1
ATOM 1445 C C . ALA A 1 182 ? -8.721 -19.718 12.657 1.00 55.91 182 ALA A C 1
ATOM 1447 O O . ALA A 1 182 ? -9.892 -19.468 12.921 1.00 55.91 182 ALA A O 1
ATOM 1448 N N . ALA A 1 183 ? -7.717 -19.035 13.214 1.00 50.34 183 ALA A N 1
ATOM 1449 C CA . ALA A 1 183 ? -7.904 -17.967 14.194 1.00 50.34 183 ALA A CA 1
ATOM 1450 C C . ALA A 1 183 ? -8.670 -16.769 13.602 1.00 50.34 183 ALA A C 1
ATOM 1452 O O . ALA A 1 183 ? -9.644 -16.314 14.196 1.00 50.34 183 ALA A O 1
ATOM 1453 N N . ARG A 1 184 ? -8.309 -16.303 12.395 1.00 61.72 184 ARG A N 1
ATOM 1454 C CA . ARG A 1 184 ? -9.016 -15.221 11.673 1.00 61.72 184 ARG A CA 1
ATOM 1455 C C . ARG A 1 184 ? -10.462 -15.572 11.331 1.00 61.72 184 ARG A C 1
ATOM 1457 O O . ARG A 1 184 ? -11.288 -14.671 11.211 1.00 61.72 184 ARG A O 1
ATOM 1464 N N . LYS A 1 185 ? -10.756 -16.853 11.112 1.00 65.25 185 LYS A N 1
ATOM 1465 C CA . LYS A 1 185 ? -12.097 -17.366 10.805 1.00 65.25 185 LYS A CA 1
ATOM 1466 C C . LYS A 1 185 ? -12.886 -17.763 12.058 1.00 65.25 185 LYS A C 1
ATOM 1468 O O . LYS A 1 185 ? -14.054 -18.114 11.930 1.00 65.25 185 LYS A O 1
ATOM 1473 N N . GLY A 1 186 ? -12.279 -17.707 13.248 1.00 60.25 186 GLY A N 1
ATOM 1474 C CA . GLY A 1 186 ? -12.912 -18.142 14.495 1.00 60.25 186 GLY A CA 1
ATOM 1475 C C . GLY A 1 186 ? -13.222 -19.641 14.514 1.00 60.25 186 GLY A C 1
ATOM 1476 O O . GLY A 1 186 ? -14.264 -20.053 15.022 1.00 60.25 186 GLY A O 1
ATOM 1477 N N . TRP A 1 187 ? -12.368 -20.451 13.889 1.00 81.00 187 TRP A N 1
ATOM 1478 C CA . TRP A 1 187 ? -12.459 -21.907 13.905 1.00 81.00 187 TRP A CA 1
ATOM 1479 C C . TRP A 1 187 ? -11.958 -22.460 15.231 1.00 81.00 187 TRP A C 1
ATOM 1481 O O . TRP A 1 187 ? -10.865 -22.121 15.686 1.00 81.00 187 TRP A O 1
ATOM 1491 N N . THR A 1 188 ? -12.747 -23.346 15.828 1.00 77.88 188 THR A N 1
ATOM 1492 C CA . THR A 1 188 ? -12.438 -23.942 17.129 1.00 77.88 188 THR A CA 1
ATOM 1493 C C . THR A 1 188 ? -11.878 -25.340 16.941 1.00 77.88 188 THR A C 1
ATOM 1495 O O . THR A 1 188 ? -12.312 -26.088 16.066 1.00 77.88 188 THR A O 1
ATOM 1498 N N . ARG A 1 189 ? -10.903 -25.717 17.769 1.00 76.88 189 ARG A N 1
ATOM 1499 C CA . ARG A 1 189 ? -10.303 -27.051 17.726 1.00 76.88 189 ARG A CA 1
ATOM 1500 C C . ARG A 1 189 ? -11.080 -28.047 18.571 1.00 76.88 189 ARG A C 1
ATOM 1502 O O . ARG A 1 189 ? -11.515 -27.728 19.675 1.00 76.88 189 ARG A O 1
ATOM 1509 N N . CYS A 1 190 ? -11.232 -29.258 18.045 1.00 73.75 190 CYS A N 1
ATOM 1510 C CA . CYS A 1 190 ? -11.790 -30.367 18.805 1.00 73.75 190 CYS A CA 1
ATOM 1511 C C . CYS A 1 190 ? -10.854 -30.716 19.977 1.00 73.75 190 CYS A C 1
ATOM 1513 O O . CYS A 1 190 ? -9.673 -30.967 19.729 1.00 73.75 190 CYS A O 1
ATOM 1515 N N . PRO A 1 191 ? -11.347 -30.804 21.224 1.00 72.75 191 PRO A N 1
ATOM 1516 C CA . PRO A 1 191 ? -10.504 -31.118 22.378 1.00 72.75 191 PRO A CA 1
ATOM 1517 C C . PRO A 1 191 ? -9.928 -32.544 22.339 1.00 72.75 191 PRO A C 1
ATOM 1519 O O . PRO A 1 191 ? -8.909 -32.800 22.970 1.00 72.75 191 PRO A O 1
ATOM 1522 N N . SER A 1 192 ? -10.542 -33.464 21.585 1.00 73.00 192 SER A N 1
ATOM 1523 C CA . SER A 1 192 ? -10.097 -34.863 21.506 1.00 73.00 192 SER A CA 1
ATOM 1524 C C . SER A 1 192 ? -9.076 -35.123 20.398 1.00 73.00 192 SER A C 1
ATOM 1526 O O . SER A 1 192 ? -8.117 -35.850 20.620 1.00 73.00 192 SER A O 1
ATOM 1528 N N . CYS A 1 193 ? -9.264 -34.560 19.197 1.00 63.72 193 CYS A N 1
ATOM 1529 C CA . CYS A 1 193 ? -8.389 -34.833 18.044 1.00 63.72 193 CYS A CA 1
ATOM 1530 C C . CYS A 1 193 ? -7.575 -33.619 17.567 1.00 63.72 193 CYS A C 1
ATOM 1532 O O . CYS A 1 193 ? -6.815 -33.734 16.609 1.00 63.72 193 CYS A O 1
ATOM 1534 N N . ASN A 1 194 ? -7.745 -32.455 18.205 1.00 62.22 194 ASN A N 1
ATOM 1535 C CA . ASN A 1 194 ? -7.071 -31.183 17.914 1.00 62.22 194 ASN A CA 1
ATOM 1536 C C . ASN A 1 194 ? -7.264 -30.631 16.485 1.00 62.22 194 ASN A C 1
ATOM 1538 O O . ASN A 1 194 ? -6.648 -29.629 16.114 1.00 62.22 194 ASN A O 1
ATOM 1542 N N . GLN A 1 195 ? -8.138 -31.247 15.683 1.00 67.25 195 GLN A N 1
ATOM 1543 C CA . GLN A 1 195 ? -8.471 -30.764 14.349 1.00 67.25 195 GLN A CA 1
ATOM 1544 C C . GLN A 1 195 ? -9.323 -29.496 14.432 1.00 67.25 195 GLN A C 1
ATOM 1546 O O . GLN A 1 195 ? -10.241 -29.404 15.253 1.00 67.25 195 GLN A O 1
ATOM 1551 N N . SER A 1 196 ? -9.018 -28.520 13.574 1.00 76.12 196 SER A N 1
ATOM 1552 C CA . SER A 1 196 ? -9.803 -27.289 13.447 1.00 76.12 196 SER A CA 1
ATOM 1553 C C . SER A 1 196 ? -11.157 -27.599 12.811 1.00 76.12 196 SER A C 1
ATOM 1555 O O . SER A 1 196 ? -11.222 -28.239 11.762 1.00 76.12 196 SER A O 1
ATOM 1557 N N . VAL A 1 197 ? -12.231 -27.129 13.436 1.00 72.94 197 VAL A N 1
ATOM 1558 C CA . VAL A 1 197 ? -13.601 -27.290 12.953 1.00 72.94 197 VAL A CA 1
ATOM 1559 C C . VAL A 1 197 ? -14.139 -25.922 12.553 1.00 72.94 197 VAL A C 1
ATOM 1561 O O . VAL A 1 197 ? -14.017 -24.957 13.305 1.00 72.94 197 VAL A O 1
ATOM 1564 N N . GLU A 1 198 ? -14.729 -25.843 11.364 1.00 82.69 198 GLU A N 1
ATOM 1565 C CA . GLU A 1 198 ? -15.472 -24.678 10.891 1.00 82.69 198 GLU A CA 1
ATOM 1566 C C . GLU A 1 198 ? -16.951 -24.829 11.250 1.00 82.69 198 GLU A C 1
ATOM 1568 O O . GLU A 1 198 ? -17.553 -25.873 10.991 1.00 82.69 198 GLU A O 1
ATOM 1573 N N . ARG A 1 199 ? -17.556 -23.773 11.803 1.00 78.81 199 ARG A N 1
ATOM 1574 C CA . ARG A 1 199 ? -19.008 -23.685 11.988 1.00 78.81 199 ARG A CA 1
ATOM 1575 C C . ARG A 1 199 ? -19.603 -22.650 11.042 1.00 78.81 199 ARG A C 1
ATOM 1577 O O . ARG A 1 199 ? -19.292 -21.468 11.145 1.00 78.81 199 ARG A O 1
ATOM 1584 N N . THR A 1 200 ? -20.499 -23.089 10.166 1.00 65.94 200 THR A N 1
ATOM 1585 C CA . THR A 1 200 ? -21.161 -22.235 9.170 1.00 65.94 200 THR A CA 1
ATOM 1586 C C . THR A 1 200 ? -22.404 -21.528 9.728 1.00 65.94 200 THR A C 1
ATOM 1588 O O . THR A 1 200 ? -22.568 -20.333 9.499 1.00 65.94 200 THR A O 1
ATOM 1591 N N . PHE A 1 201 ? -23.262 -22.226 10.486 1.00 61.34 201 PHE A N 1
ATOM 1592 C CA . PHE A 1 201 ? -24.430 -21.683 11.210 1.00 61.34 201 PHE A CA 1
ATOM 1593 C C . PHE A 1 201 ? -24.947 -22.688 12.270 1.00 61.34 201 PHE A C 1
ATOM 1595 O O . PHE A 1 201 ? -24.540 -23.846 12.261 1.00 61.34 201 PHE A O 1
ATOM 1602 N N . GLY A 1 202 ? -25.836 -22.275 13.190 1.00 70.94 202 GLY A N 1
ATOM 1603 C CA . GLY A 1 202 ? -26.532 -23.182 14.128 1.00 70.94 202 GLY A CA 1
ATOM 1604 C C . GLY A 1 202 ? -26.026 -23.182 15.583 1.00 70.94 202 GLY A C 1
ATOM 1605 O O . GLY A 1 202 ? -25.496 -22.184 16.069 1.00 70.94 202 GLY A O 1
ATOM 1606 N N . CYS A 1 203 ? -26.243 -24.291 16.303 1.00 74.44 203 CYS A N 1
ATOM 1607 C CA . CYS A 1 203 ? -25.951 -24.446 17.738 1.00 74.44 203 CYS A CA 1
ATOM 1608 C C . CYS A 1 203 ? -24.450 -24.289 18.072 1.00 74.44 203 CYS A C 1
ATOM 1610 O O . CYS A 1 203 ? -23.585 -24.452 17.211 1.00 74.44 203 CYS A O 1
ATOM 1612 N N . ASN A 1 204 ? -24.122 -23.945 19.326 1.00 78.69 204 ASN A N 1
ATOM 1613 C CA . ASN A 1 204 ? -22.738 -23.955 19.823 1.00 78.69 204 ASN A CA 1
ATOM 1614 C C . ASN A 1 204 ? -22.270 -25.361 20.224 1.00 78.69 204 ASN A C 1
ATOM 1616 O O . ASN A 1 204 ? -21.070 -25.560 20.347 1.00 78.69 204 ASN A O 1
ATOM 1620 N N . ILE A 1 205 ? -23.175 -26.316 20.441 1.00 83.50 205 ILE A N 1
ATOM 1621 C CA . ILE A 1 205 ? -22.823 -27.722 20.661 1.00 83.50 205 ILE A CA 1
ATOM 1622 C C . ILE A 1 205 ? -22.682 -28.368 19.286 1.00 83.50 205 ILE A C 1
ATOM 1624 O O . ILE A 1 205 ? -23.619 -28.313 18.489 1.00 83.50 205 ILE A O 1
ATOM 1628 N N . ILE A 1 206 ? -21.499 -28.908 18.998 1.00 81.38 206 ILE A N 1
ATOM 1629 C CA . ILE A 1 206 ? -21.176 -29.513 17.707 1.00 81.38 206 ILE A CA 1
ATOM 1630 C C . ILE A 1 206 ? -20.515 -30.880 17.888 1.00 81.38 206 ILE A C 1
ATOM 1632 O O . ILE A 1 206 ? -19.785 -31.101 18.856 1.00 81.38 206 ILE A O 1
ATOM 1636 N N . GLU A 1 207 ? -20.724 -31.770 16.924 1.00 84.00 207 GLU A N 1
ATOM 1637 C CA . GLU A 1 207 ? -20.062 -33.071 16.843 1.00 84.00 207 GLU A CA 1
ATOM 1638 C C . GLU A 1 207 ? -18.882 -32.992 15.863 1.00 84.00 207 GLU A C 1
ATOM 1640 O O . GLU A 1 207 ? -19.017 -32.556 14.716 1.00 84.00 207 GLU A O 1
ATOM 1645 N N . CYS A 1 208 ? -17.687 -33.366 16.320 1.00 74.69 208 CYS A N 1
ATOM 1646 C CA . CYS A 1 208 ? -16.521 -33.458 15.446 1.00 74.69 208 CYS A CA 1
ATOM 1647 C C . CYS A 1 208 ? -16.587 -34.727 14.583 1.00 74.69 208 CYS A C 1
ATOM 1649 O O . CYS A 1 208 ? -17.129 -35.738 15.007 1.00 74.69 208 CYS A O 1
ATOM 1651 N N . ARG A 1 209 ? -15.899 -34.748 13.431 1.00 71.25 209 ARG A N 1
ATOM 1652 C CA . ARG A 1 209 ? -15.750 -35.954 12.587 1.00 71.25 209 ARG A CA 1
ATOM 1653 C C . ARG A 1 209 ? -15.127 -37.160 13.308 1.00 71.25 209 ARG A C 1
ATOM 1655 O O . ARG A 1 209 ? -15.224 -38.270 12.807 1.00 71.25 209 ARG A O 1
ATOM 1662 N N . CYS A 1 210 ? -14.459 -36.946 14.444 1.00 66.88 210 CYS A N 1
ATOM 1663 C CA . CYS A 1 210 ? -13.949 -38.020 15.298 1.00 66.88 210 CYS A CA 1
ATOM 1664 C C . CYS A 1 210 ? -14.992 -38.590 16.282 1.00 66.88 210 CYS A C 1
ATOM 1666 O O . CYS A 1 210 ? -14.641 -39.461 17.070 1.00 66.88 210 CYS A O 1
ATOM 1668 N N . GLY A 1 211 ? -16.230 -38.083 16.275 1.00 78.19 211 GLY A N 1
ATOM 1669 C CA . GLY A 1 211 ? -17.326 -38.506 17.153 1.00 78.19 211 GLY A CA 1
ATOM 1670 C C . GLY A 1 211 ? -17.399 -37.787 18.506 1.00 78.19 211 GLY A C 1
ATOM 1671 O O . GLY A 1 211 ? -18.278 -38.085 19.303 1.00 78.19 211 GLY A O 1
ATOM 1672 N N . ASN A 1 212 ? -16.494 -36.844 18.809 1.00 80.31 212 ASN A N 1
ATOM 1673 C CA . ASN A 1 212 ? -16.552 -36.090 20.068 1.00 80.31 212 ASN A CA 1
ATOM 1674 C C . ASN A 1 212 ? -17.470 -34.859 19.966 1.00 80.31 212 ASN A C 1
ATOM 1676 O O . ASN A 1 212 ? -17.219 -33.966 19.149 1.00 80.31 212 ASN A O 1
ATOM 1680 N N . GLU A 1 213 ? -18.435 -34.752 20.880 1.00 85.75 213 GLU A N 1
ATOM 1681 C CA . GLU A 1 213 ? -19.278 -33.566 21.066 1.00 85.75 213 GLU A CA 1
ATOM 1682 C C . GLU A 1 213 ? -18.617 -32.510 21.969 1.00 85.75 213 GLU A C 1
ATOM 1684 O O . GLU A 1 213 ? -18.120 -32.791 23.068 1.00 85.75 213 GLU A O 1
ATOM 1689 N N . PHE A 1 214 ? -18.608 -31.251 21.525 1.00 83.75 214 PHE A N 1
ATOM 1690 C CA . PHE A 1 214 ? -18.014 -30.145 22.278 1.00 83.75 214 PHE A CA 1
ATOM 1691 C C . PHE A 1 214 ? -18.678 -28.794 21.987 1.00 83.75 214 PHE A C 1
ATOM 1693 O O . PHE A 1 214 ? -19.347 -28.601 20.975 1.00 83.75 214 PHE A O 1
ATOM 1700 N N . CYS A 1 215 ? -18.494 -27.837 22.898 1.00 79.12 215 CYS A N 1
ATOM 1701 C CA . CYS A 1 215 ? -18.954 -26.465 22.729 1.00 79.12 215 CYS A CA 1
ATOM 1702 C C . CYS A 1 215 ? -17.959 -25.694 21.849 1.00 79.12 215 CYS A C 1
ATOM 1704 O O . CYS A 1 215 ? -16.841 -25.392 22.272 1.00 79.12 215 CYS A O 1
ATOM 1706 N N . TYR A 1 216 ? -18.386 -25.323 20.645 1.00 79.00 216 TYR A N 1
ATOM 1707 C CA . TYR A 1 216 ? -17.625 -24.547 19.670 1.00 79.00 216 TYR A CA 1
ATOM 1708 C C . TYR A 1 216 ? -17.142 -23.206 20.228 1.00 79.00 216 TYR A C 1
ATOM 1710 O O . TYR A 1 216 ? -16.063 -22.752 19.880 1.00 79.00 216 TYR A O 1
ATOM 1718 N N . HIS A 1 217 ? -17.912 -22.559 21.107 1.00 73.88 217 HIS A N 1
ATOM 1719 C CA . HIS A 1 217 ? -17.524 -21.255 21.651 1.00 73.88 217 HIS A CA 1
ATOM 1720 C C . HIS A 1 217 ? -16.370 -21.352 22.660 1.00 73.88 217 HIS A C 1
ATOM 1722 O O . HIS A 1 217 ? -15.469 -20.522 22.650 1.00 73.88 217 HIS A O 1
ATOM 1728 N N . PHE A 1 218 ? -16.383 -22.379 23.515 1.00 67.94 218 PHE A N 1
ATOM 1729 C CA . PHE A 1 218 ? -15.408 -22.531 24.600 1.00 67.94 218 PHE A CA 1
ATOM 1730 C C . PHE A 1 218 ? -14.286 -23.532 24.293 1.00 67.94 218 PHE A C 1
ATOM 1732 O O . PHE A 1 218 ? -13.386 -23.679 25.115 1.00 67.94 218 PHE A O 1
ATOM 1739 N N . GLY A 1 219 ? -14.349 -24.254 23.168 1.00 65.75 219 GLY A N 1
ATOM 1740 C CA . GLY A 1 219 ? -13.342 -25.255 22.783 1.00 65.75 219 GLY A CA 1
ATOM 1741 C C . GLY A 1 219 ? -13.215 -26.424 23.760 1.00 65.75 219 GLY A C 1
ATOM 1742 O O . GLY A 1 219 ? -12.166 -27.048 23.845 1.00 65.75 219 GLY A O 1
ATOM 1743 N N . ASN A 1 220 ? -14.273 -26.701 24.523 1.00 71.50 220 ASN A N 1
ATOM 1744 C CA . ASN A 1 220 ? -14.295 -27.682 25.605 1.00 71.50 220 ASN A CA 1
ATOM 1745 C C . ASN A 1 220 ? -15.562 -28.542 25.521 1.00 71.50 220 ASN A C 1
ATOM 1747 O O . ASN A 1 220 ? -16.525 -28.155 24.859 1.00 71.50 220 ASN A O 1
ATOM 1751 N N . HIS A 1 221 ? -15.580 -29.691 26.203 1.00 74.69 221 HIS A N 1
ATOM 1752 C CA . HIS A 1 221 ? -16.719 -30.621 26.213 1.00 74.69 221 HIS A CA 1
ATOM 1753 C C . HIS A 1 221 ? -18.075 -29.933 26.488 1.00 74.69 221 HIS A C 1
ATOM 1755 O O . HIS A 1 221 ? -18.164 -28.958 27.243 1.00 74.69 221 HIS A O 1
ATOM 1761 N N . ALA A 1 222 ? -19.135 -30.450 25.853 1.00 61.38 222 ALA A N 1
ATOM 1762 C CA . ALA A 1 222 ? -20.426 -29.774 25.666 1.00 61.38 222 ALA A CA 1
ATOM 1763 C C . ALA A 1 222 ? -21.117 -29.292 26.960 1.00 61.38 222 ALA A C 1
ATOM 1765 O O . ALA A 1 222 ? -21.806 -28.272 26.946 1.00 61.38 222 ALA A O 1
ATOM 1766 N N . PHE A 1 223 ? -20.873 -29.948 28.098 1.00 58.09 223 PHE A N 1
ATOM 1767 C CA . PHE A 1 223 ? -21.486 -29.615 29.390 1.00 58.09 223 PHE A CA 1
ATOM 1768 C C . PHE A 1 223 ? -21.141 -28.210 29.931 1.00 58.09 223 PHE A C 1
ATOM 1770 O O . PHE A 1 223 ? -21.812 -27.734 30.843 1.00 58.09 223 PHE A O 1
ATOM 1777 N N . LYS A 1 224 ? -20.134 -27.513 29.375 1.00 53.66 224 LYS A N 1
ATOM 1778 C CA . LYS A 1 224 ? -19.750 -26.138 29.770 1.00 53.66 224 LYS A CA 1
ATOM 1779 C C . LYS A 1 224 ? -20.406 -25.019 28.944 1.00 53.66 224 LYS A C 1
ATOM 1781 O O . LYS A 1 224 ? -20.072 -23.855 29.137 1.00 53.66 224 LYS A O 1
ATOM 1786 N N . CYS A 1 225 ? -21.310 -25.334 28.015 1.00 52.78 225 CYS A N 1
ATOM 1787 C CA . CYS A 1 225 ? -21.894 -24.341 27.100 1.00 52.78 225 CYS A CA 1
ATOM 1788 C C . CYS A 1 225 ? -23.038 -23.497 27.723 1.00 52.78 225 CYS A C 1
ATOM 1790 O O . CYS A 1 225 ? -23.505 -22.557 27.084 1.00 52.78 225 CYS A O 1
ATOM 1792 N N . TYR A 1 226 ? -23.470 -23.791 28.961 1.00 45.16 226 TYR A N 1
ATOM 1793 C CA . TYR A 1 226 ? -24.488 -23.025 29.698 1.00 45.16 226 TYR A CA 1
ATOM 1794 C C . TYR A 1 226 ? -23.849 -22.143 30.788 1.00 45.16 226 TYR A C 1
ATOM 1796 O O . TYR A 1 226 ? -23.040 -22.645 31.571 1.00 45.16 226 TYR A O 1
ATOM 1804 N N . PRO A 1 227 ? -24.194 -20.843 30.880 1.00 40.56 227 PRO A N 1
ATOM 1805 C CA . PRO A 1 227 ? -23.598 -19.949 31.865 1.00 40.56 227 PRO A CA 1
ATOM 1806 C C . PRO A 1 227 ? -24.124 -20.256 33.275 1.00 40.56 227 PRO A C 1
ATOM 1808 O O . PRO A 1 227 ? -25.324 -20.171 33.530 1.00 40.56 227 PRO A O 1
ATOM 1811 N N . ARG A 1 228 ? -23.222 -20.559 34.218 1.00 36.03 228 ARG A N 1
ATOM 1812 C CA . ARG A 1 228 ? -23.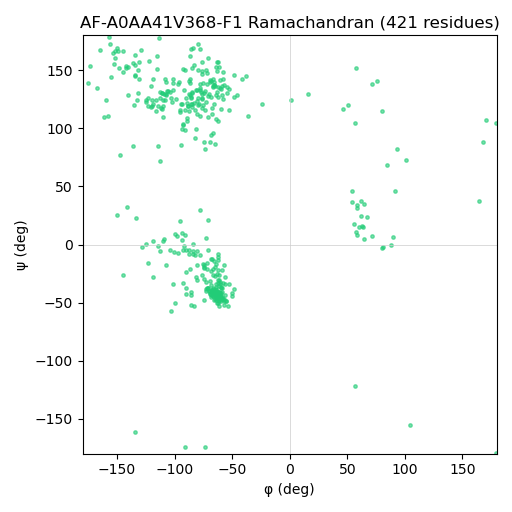487 -20.343 35.649 1.00 36.03 228 ARG A CA 1
ATOM 1813 C C . ARG A 1 228 ? -23.246 -18.866 35.955 1.00 36.03 228 ARG A C 1
ATOM 1815 O O . ARG A 1 228 ? -22.182 -18.335 35.653 1.00 36.03 228 ARG A O 1
ATOM 1822 N N . ALA A 1 229 ? -24.267 -18.221 36.501 1.00 33.12 229 ALA A N 1
ATOM 1823 C CA . ALA A 1 229 ? -24.285 -16.817 36.874 1.00 33.12 229 ALA A CA 1
ATOM 1824 C C . ALA A 1 229 ? -23.694 -16.576 38.286 1.00 33.12 229 ALA A C 1
ATOM 1826 O O . ALA A 1 229 ? -23.850 -17.426 39.156 1.00 33.12 229 ALA A O 1
ATOM 1827 N N . ILE A 1 230 ? -23.146 -15.361 38.467 1.00 31.72 230 ILE A N 1
ATOM 1828 C CA . ILE A 1 230 ? -22.851 -14.596 39.709 1.00 31.72 230 ILE A CA 1
ATOM 1829 C C . ILE A 1 230 ? -21.574 -14.954 40.505 1.00 31.72 230 ILE A C 1
ATOM 1831 O O . ILE A 1 230 ? -21.481 -16.029 41.075 1.00 31.72 230 ILE A O 1
ATOM 1835 N N . GLU A 1 231 ? -20.630 -13.992 40.556 1.00 31.56 231 GLU A N 1
ATOM 1836 C CA . GLU A 1 231 ? -20.011 -13.330 41.744 1.00 31.56 231 GLU A CA 1
ATOM 1837 C C . GLU A 1 231 ? -18.811 -12.460 41.269 1.00 31.56 231 GLU A C 1
ATOM 1839 O O . GLU A 1 231 ? -17.904 -12.966 40.617 1.00 31.56 231 GLU A O 1
ATOM 1844 N N . ASN A 1 232 ? -18.934 -11.116 41.270 1.00 31.88 232 ASN A N 1
ATOM 1845 C CA . ASN A 1 232 ? -18.421 -10.142 42.274 1.00 31.88 232 ASN A CA 1
ATOM 1846 C C . ASN A 1 232 ? -16.879 -9.957 42.246 1.00 31.88 232 ASN A C 1
ATOM 1848 O O . ASN A 1 232 ? -16.157 -10.935 42.178 1.00 31.88 232 ASN A O 1
ATOM 1852 N N . GLN A 1 233 ? -16.240 -8.782 42.353 1.00 29.02 233 GLN A N 1
ATOM 1853 C CA . GLN A 1 233 ? -16.598 -7.358 42.450 1.00 29.02 233 GLN A CA 1
ATOM 1854 C C . GLN A 1 233 ? -15.263 -6.562 42.373 1.00 29.02 233 GLN A C 1
ATOM 1856 O O . GLN A 1 233 ? -14.227 -7.073 42.781 1.00 29.02 233 GLN A O 1
ATOM 1861 N N . ALA A 1 234 ? -15.329 -5.314 41.898 1.00 25.70 234 ALA A N 1
ATOM 1862 C CA . ALA A 1 234 ? -14.496 -4.148 42.245 1.00 25.70 234 ALA A CA 1
ATOM 1863 C C . ALA A 1 234 ? -12.945 -4.212 42.235 1.00 25.70 234 ALA A C 1
ATOM 1865 O O . ALA A 1 234 ? -12.311 -4.815 43.095 1.00 25.70 234 ALA A O 1
ATOM 1866 N N . ARG A 1 235 ? -12.349 -3.350 41.396 1.00 25.12 235 ARG A N 1
ATOM 1867 C CA . ARG A 1 235 ? -11.466 -2.259 41.859 1.00 25.12 235 ARG A CA 1
ATOM 1868 C C . ARG A 1 235 ? -11.394 -1.152 40.803 1.00 25.12 235 ARG A C 1
ATOM 1870 O O . ARG A 1 235 ? -10.870 -1.350 39.711 1.00 25.12 235 ARG A O 1
ATOM 1877 N N . GLU A 1 236 ? -11.992 -0.014 41.139 1.00 30.02 236 GLU A N 1
ATOM 1878 C CA . GLU A 1 236 ? -11.651 1.292 40.578 1.00 30.02 236 GLU A CA 1
ATOM 1879 C C . GLU A 1 236 ? -10.258 1.685 41.075 1.00 30.02 236 GLU A C 1
ATOM 1881 O O . GLU A 1 236 ? -9.965 1.477 42.248 1.00 30.02 236 GLU A O 1
ATOM 1886 N N . GLU A 1 237 ? -9.438 2.283 40.212 1.00 26.69 237 GLU A N 1
ATOM 1887 C CA . GLU A 1 237 ? -8.546 3.378 40.600 1.00 26.69 237 GLU A CA 1
ATOM 1888 C C . GLU A 1 237 ? -8.099 4.155 39.349 1.00 26.69 237 GLU A C 1
ATOM 1890 O O . GLU A 1 237 ? -7.406 3.647 38.473 1.00 26.69 237 GLU A O 1
ATOM 1895 N N . LEU A 1 238 ? -8.636 5.374 39.279 1.00 27.34 238 LEU A N 1
ATOM 1896 C CA . LEU A 1 238 ? -8.040 6.643 38.860 1.00 27.34 238 LEU A CA 1
ATOM 1897 C C . LEU A 1 238 ? -7.198 6.736 37.570 1.00 27.34 238 LEU A C 1
ATOM 1899 O O . LEU A 1 238 ? -6.087 6.240 37.418 1.00 27.34 238 LEU A O 1
ATOM 1903 N N . ASP A 1 239 ? -7.781 7.551 36.700 1.00 28.27 239 ASP A N 1
ATOM 1904 C CA . ASP A 1 239 ? -7.268 8.286 35.553 1.00 28.27 239 ASP A CA 1
ATOM 1905 C C . ASP A 1 239 ? -5.891 8.963 35.751 1.00 28.27 239 ASP A C 1
ATOM 1907 O O . ASP A 1 239 ? -5.632 9.546 36.807 1.00 28.27 239 ASP A O 1
ATOM 1911 N N . PRO A 1 240 ? -5.028 8.965 34.713 1.00 28.05 240 PRO A N 1
ATOM 1912 C CA . PRO A 1 240 ? -4.725 10.244 34.066 1.00 28.05 240 PRO A CA 1
ATOM 1913 C C . PRO A 1 240 ? -4.720 10.145 32.528 1.00 28.05 240 PRO A C 1
ATOM 1915 O O . PRO A 1 240 ? -3.691 10.008 31.860 1.00 28.05 240 PRO A O 1
ATOM 1918 N N . PHE A 1 241 ? -5.902 10.271 31.946 1.00 35.06 241 PHE A N 1
ATOM 1919 C CA . PHE A 1 241 ? -6.180 10.515 30.545 1.00 35.06 241 PHE A CA 1
ATOM 1920 C C . PHE A 1 241 ? -6.022 12.015 30.309 1.00 35.06 241 PHE A C 1
ATOM 1922 O O . PHE A 1 241 ? -6.916 12.776 30.653 1.00 35.06 241 PHE A O 1
ATOM 1929 N N . MET A 1 242 ? -4.870 12.433 29.765 1.00 30.88 242 MET A N 1
ATOM 1930 C CA . MET A 1 242 ? -4.688 13.627 28.901 1.00 30.88 242 MET A CA 1
ATOM 1931 C C . MET A 1 242 ? -3.215 14.060 28.746 1.00 30.88 242 MET A C 1
ATOM 1933 O O . MET A 1 242 ? -2.949 15.251 28.697 1.00 30.88 242 MET A O 1
ATOM 1937 N N . LEU A 1 243 ? -2.224 13.156 28.647 1.00 29.62 243 LEU A N 1
ATOM 1938 C CA . LEU A 1 243 ? -0.820 13.602 28.490 1.00 29.62 243 LEU A CA 1
ATOM 1939 C C . LEU A 1 243 ? 0.135 12.676 27.700 1.00 29.62 243 LEU A C 1
ATOM 1941 O O . LEU A 1 243 ? 1.347 12.749 27.873 1.00 29.62 243 LEU A O 1
ATOM 1945 N N . SER A 1 244 ? -0.340 11.829 26.777 1.00 29.14 244 SER A N 1
ATOM 1946 C CA . SER A 1 244 ? 0.580 10.987 25.967 1.00 29.14 244 SER A CA 1
ATOM 1947 C C . SER A 1 244 ? 0.309 10.934 24.462 1.00 29.14 244 SER A C 1
ATOM 1949 O O . SER A 1 244 ? 0.779 10.026 23.788 1.00 29.14 244 SER A O 1
ATOM 1951 N N . VAL A 1 245 ? -0.368 11.938 23.898 1.00 33.72 245 VAL A N 1
ATOM 1952 C CA . VAL A 1 245 ? -0.525 12.064 22.430 1.00 33.72 245 VAL A CA 1
ATOM 1953 C C . VAL A 1 245 ? 0.464 13.077 21.818 1.00 33.72 245 VAL A C 1
ATOM 1955 O O . VAL A 1 245 ? 0.390 13.379 20.637 1.00 33.72 245 VAL A O 1
ATOM 1958 N N . HIS A 1 246 ? 1.447 13.573 22.582 1.00 35.41 246 HIS A N 1
ATOM 1959 C CA . HIS A 1 246 ? 2.350 14.638 22.118 1.00 35.41 246 HIS A CA 1
ATOM 1960 C C . HIS A 1 246 ? 3.814 14.261 21.832 1.00 35.41 246 HIS A C 1
ATOM 1962 O O . HIS A 1 246 ? 4.570 15.155 21.476 1.00 35.41 246 HIS A O 1
ATOM 1968 N N . PHE A 1 247 ? 4.245 12.992 21.897 1.00 29.59 247 PHE A N 1
ATOM 1969 C CA . PHE A 1 247 ? 5.676 12.676 21.690 1.00 29.59 247 PHE A CA 1
ATOM 1970 C C . PHE A 1 247 ? 6.021 11.409 20.899 1.00 29.59 247 PHE A C 1
ATOM 1972 O O . PHE A 1 247 ? 7.086 10.830 21.095 1.00 29.59 247 PHE A O 1
ATOM 1979 N N . ILE A 1 248 ? 5.204 11.011 19.923 1.00 33.94 248 ILE A N 1
ATOM 1980 C CA . ILE A 1 248 ? 5.691 10.118 18.860 1.00 33.94 248 ILE A CA 1
ATOM 1981 C C . ILE A 1 248 ? 5.231 10.695 17.518 1.00 33.94 248 ILE A C 1
ATOM 1983 O O . ILE A 1 248 ? 4.042 10.928 17.331 1.00 33.94 248 ILE A O 1
ATOM 1987 N N . PHE A 1 249 ? 6.201 10.922 16.624 1.00 33.22 249 PHE A N 1
ATOM 1988 C CA . PHE A 1 249 ? 6.097 11.459 15.255 1.00 33.22 249 PHE A CA 1
ATOM 1989 C C . PHE A 1 249 ? 6.225 12.982 15.062 1.00 33.22 249 PHE A C 1
ATOM 1991 O O . PHE A 1 249 ? 5.528 13.577 14.247 1.00 33.22 249 PHE A O 1
ATOM 1998 N N . ILE A 1 250 ? 7.223 13.598 15.706 1.00 32.72 250 ILE A N 1
ATOM 1999 C CA . ILE A 1 250 ? 7.987 14.666 15.038 1.00 32.72 250 ILE A CA 1
ATOM 2000 C C . ILE A 1 250 ? 9.192 13.991 14.383 1.00 32.72 250 ILE A C 1
ATOM 2002 O O . ILE A 1 250 ? 10.139 13.594 15.056 1.00 32.72 250 ILE A O 1
ATOM 2006 N N . GLY A 1 251 ? 9.124 13.809 13.069 1.00 28.97 251 GLY A N 1
ATOM 2007 C CA . GLY A 1 251 ? 10.210 13.249 12.273 1.00 28.97 251 GLY A CA 1
ATOM 2008 C C . GLY A 1 251 ? 9.800 13.157 10.812 1.00 28.97 251 GLY A C 1
ATOM 2009 O O . GLY A 1 251 ? 9.047 12.260 10.459 1.00 28.97 251 GLY A O 1
ATOM 2010 N N . PHE A 1 252 ? 10.330 14.081 10.006 1.00 28.81 252 PHE A N 1
ATOM 2011 C CA . PHE A 1 252 ? 10.071 14.343 8.581 1.00 28.81 252 PHE A CA 1
ATOM 2012 C C . PHE A 1 252 ? 8.866 15.234 8.253 1.00 28.81 252 PHE A C 1
ATOM 2014 O O . PHE A 1 252 ? 7.910 14.833 7.603 1.00 28.81 252 PHE A O 1
ATOM 2021 N N . ALA A 1 253 ? 8.997 16.509 8.619 1.00 32.72 253 ALA A N 1
ATOM 2022 C CA . ALA A 1 253 ? 8.535 17.606 7.775 1.00 32.72 253 ALA A CA 1
ATOM 2023 C C . ALA A 1 253 ? 9.774 18.397 7.332 1.00 32.72 253 ALA A C 1
ATOM 2025 O O . ALA A 1 253 ? 10.504 18.886 8.193 1.00 32.72 253 ALA A O 1
ATOM 2026 N N . MET A 1 254 ? 10.033 18.490 6.024 1.00 29.52 254 MET A N 1
ATOM 2027 C CA . MET A 1 254 ? 10.967 19.458 5.433 1.00 29.52 254 MET A CA 1
ATOM 2028 C C . MET A 1 254 ? 10.674 19.662 3.931 1.00 29.52 254 MET A C 1
ATOM 2030 O O . MET A 1 254 ? 10.746 18.704 3.171 1.00 29.52 254 MET A O 1
ATOM 2034 N N . MET A 1 255 ? 10.449 20.944 3.580 1.00 27.39 255 MET A N 1
ATOM 2035 C CA . MET A 1 255 ? 10.457 21.627 2.258 1.00 27.39 255 MET A CA 1
ATOM 2036 C C . MET A 1 255 ? 9.248 21.410 1.315 1.00 27.39 255 MET A C 1
ATOM 2038 O O . MET A 1 255 ? 8.774 20.294 1.209 1.00 27.39 255 MET A O 1
ATOM 2042 N N . SER A 1 256 ? 8.693 22.373 0.554 1.00 28.42 256 SER A N 1
ATOM 2043 C CA . SER A 1 256 ? 8.761 23.851 0.487 1.00 28.42 256 SER A CA 1
ATOM 2044 C C . SER A 1 256 ? 7.632 24.400 -0.432 1.00 28.42 256 SER A C 1
ATOM 2046 O O . SER A 1 256 ? 7.415 23.889 -1.516 1.00 28.42 256 SER A O 1
ATOM 2048 N N . ILE A 1 257 ? 6.946 25.450 0.038 1.00 32.97 257 ILE A N 1
ATOM 2049 C CA . ILE A 1 257 ? 6.380 26.678 -0.589 1.00 32.97 257 ILE A CA 1
ATOM 2050 C C . ILE A 1 257 ? 6.193 26.809 -2.136 1.00 32.97 257 ILE A C 1
ATOM 2052 O O . ILE A 1 257 ? 7.153 26.787 -2.895 1.00 32.97 257 ILE A O 1
ATOM 2056 N N . MET A 1 258 ? 4.955 27.210 -2.498 1.00 36.56 258 MET A N 1
ATOM 2057 C CA . MET A 1 258 ? 4.439 28.053 -3.615 1.00 36.56 258 MET A CA 1
ATOM 2058 C C . MET A 1 258 ? 4.728 27.692 -5.085 1.00 36.56 258 MET A C 1
ATOM 2060 O O . MET A 1 258 ? 5.714 28.126 -5.672 1.00 36.56 258 MET A O 1
ATOM 2064 N N . GLY A 1 259 ? 3.696 27.157 -5.743 1.00 26.36 259 GLY A N 1
ATOM 2065 C CA . GLY A 1 259 ? 3.432 27.332 -7.174 1.00 26.36 259 GLY A CA 1
ATOM 2066 C C . GLY A 1 259 ? 1.926 27.511 -7.406 1.00 26.36 259 GLY A C 1
ATOM 2067 O O . GLY A 1 259 ? 1.128 26.742 -6.882 1.00 26.36 259 GLY A O 1
ATOM 2068 N N . LYS A 1 260 ? 1.509 28.555 -8.134 1.00 30.69 260 LYS A N 1
ATOM 2069 C CA . LYS A 1 260 ? 0.104 28.740 -8.552 1.00 30.69 260 LYS A CA 1
ATOM 2070 C C . LYS A 1 260 ? -0.216 27.747 -9.681 1.00 30.69 260 LYS A C 1
ATOM 2072 O O . LYS A 1 260 ? 0.532 27.761 -10.657 1.00 30.69 260 LYS A O 1
ATOM 2077 N N . PRO A 1 261 ? -1.314 26.970 -9.636 1.00 34.25 261 PRO A N 1
ATOM 2078 C CA . PRO A 1 261 ? -1.684 26.122 -10.760 1.00 34.25 261 PRO A CA 1
ATOM 2079 C C . PRO A 1 261 ? -2.499 26.903 -11.798 1.00 34.25 261 PRO A C 1
ATOM 2081 O O . PRO A 1 261 ? -3.481 27.577 -11.474 1.00 34.25 261 PRO A O 1
ATOM 2084 N N . GLU A 1 262 ? -2.094 26.792 -13.061 1.00 28.17 262 GLU A N 1
ATOM 2085 C CA . GLU A 1 262 ? -2.896 27.182 -14.219 1.00 28.17 262 GLU A CA 1
ATOM 2086 C C . GLU A 1 262 ? -3.954 26.105 -14.512 1.00 28.17 262 GLU A C 1
ATOM 2088 O O . GLU A 1 262 ? -3.666 24.910 -14.553 1.00 28.17 262 GLU A O 1
ATOM 2093 N N . PHE A 1 263 ? -5.198 26.538 -14.721 1.00 34.78 263 PHE A N 1
ATOM 2094 C CA . PHE A 1 263 ? -6.334 25.685 -15.070 1.00 34.78 263 PHE A CA 1
ATOM 2095 C C . PHE A 1 263 ? -6.421 25.494 -16.585 1.00 34.78 263 PHE A C 1
ATOM 2097 O O . PHE A 1 263 ? -6.524 26.490 -17.298 1.00 34.78 263 PHE A O 1
ATOM 2104 N N . MET A 1 264 ? -6.527 24.251 -17.074 1.00 29.42 264 MET A N 1
ATOM 2105 C CA . MET A 1 264 ? -7.125 23.974 -18.390 1.00 29.42 264 MET A CA 1
ATOM 2106 C C . MET A 1 264 ? -7.973 22.690 -18.426 1.00 29.42 264 MET A C 1
ATOM 2108 O O . MET A 1 264 ? -7.801 21.762 -17.643 1.00 29.42 264 MET A O 1
ATOM 2112 N N . ASN A 1 265 ? -8.932 22.713 -19.355 1.00 32.16 265 ASN A N 1
ATOM 2113 C CA . ASN A 1 265 ? -10.203 21.990 -19.386 1.00 32.16 265 ASN A CA 1
ATOM 2114 C C . ASN A 1 265 ? -10.170 20.450 -19.474 1.00 32.16 265 ASN A C 1
ATOM 2116 O O . ASN A 1 265 ? -9.512 19.855 -20.325 1.00 32.16 265 ASN A O 1
ATOM 2120 N N . HIS A 1 266 ? -11.047 19.875 -18.644 1.00 41.16 266 HIS A N 1
ATOM 2121 C CA . HIS A 1 266 ? -11.808 18.621 -18.711 1.00 41.16 266 HIS A CA 1
ATOM 2122 C C . HIS A 1 266 ? -11.633 17.685 -19.926 1.00 41.16 266 HIS A C 1
ATOM 2124 O O . HIS A 1 266 ? -12.003 18.010 -21.055 1.00 41.16 266 HIS A O 1
ATOM 2130 N N . LYS A 1 267 ? -11.275 16.427 -19.631 1.00 30.66 267 LYS A N 1
ATOM 2131 C CA . LYS A 1 267 ? -11.790 15.254 -20.360 1.00 30.66 267 LYS A CA 1
ATOM 2132 C C . LYS A 1 267 ? -13.040 14.712 -19.642 1.00 30.66 267 LYS A C 1
ATOM 2134 O O . LYS A 1 267 ? -13.140 14.885 -18.429 1.00 30.66 267 LYS A O 1
ATOM 2139 N N . PRO A 1 268 ? -13.996 14.085 -20.355 1.00 34.47 268 PRO A N 1
ATOM 2140 C CA . PRO A 1 268 ? -15.245 13.634 -19.758 1.00 34.47 268 PRO A CA 1
ATOM 2141 C C . PRO A 1 268 ? -15.033 12.455 -18.802 1.00 34.47 268 PRO A C 1
ATOM 2143 O O . PRO A 1 268 ? -14.260 11.536 -19.072 1.00 34.47 268 PRO A O 1
ATOM 2146 N N . VAL A 1 269 ? -15.775 12.528 -17.702 1.00 38.75 269 VAL A N 1
ATOM 2147 C CA . VAL A 1 269 ? -15.815 11.657 -16.522 1.00 38.75 269 VAL A CA 1
ATOM 2148 C C . VAL A 1 269 ? -16.349 10.254 -16.872 1.00 38.75 269 VAL A C 1
ATOM 2150 O O . VAL A 1 269 ? -17.357 10.161 -17.579 1.00 38.75 269 VAL A O 1
ATOM 2153 N N . PRO A 1 270 ? -15.750 9.149 -16.381 1.00 38.34 270 PRO A N 1
ATOM 2154 C CA . PRO A 1 270 ? -16.411 7.849 -16.390 1.00 38.34 270 PRO A CA 1
ATOM 2155 C C . PRO A 1 270 ? -17.533 7.808 -15.340 1.00 38.34 270 PRO A C 1
ATOM 2157 O O . PRO A 1 270 ? -17.459 8.469 -14.311 1.00 38.34 270 PRO A O 1
ATOM 2160 N N . ALA A 1 271 ? -18.571 7.012 -15.610 1.00 45.03 271 ALA A N 1
ATOM 2161 C CA . ALA A 1 271 ? -19.739 6.776 -14.758 1.00 45.03 271 ALA A CA 1
ATOM 2162 C C . ALA A 1 271 ? -19.424 6.693 -13.246 1.00 45.03 271 ALA A C 1
ATOM 2164 O O . ALA A 1 271 ? -18.382 6.180 -12.854 1.00 45.03 271 ALA A O 1
ATOM 2165 N N . SER A 1 272 ? -20.351 7.187 -12.413 1.00 58.47 272 SER A N 1
ATOM 2166 C CA . SER A 1 272 ? -20.297 7.229 -10.939 1.00 58.47 272 SER A CA 1
ATOM 2167 C C . SER A 1 272 ? -19.379 6.180 -10.289 1.00 58.47 272 SER A C 1
ATOM 2169 O O . SER A 1 272 ? -19.634 4.985 -10.428 1.00 58.47 272 SER A O 1
ATOM 2171 N N . LEU A 1 273 ? -18.369 6.625 -9.527 1.00 72.62 273 LEU A N 1
ATOM 2172 C CA . LEU A 1 273 ? -17.479 5.756 -8.744 1.00 72.62 273 LEU A CA 1
ATOM 2173 C C . LEU A 1 273 ? -18.291 4.811 -7.840 1.00 72.62 273 LEU A C 1
ATOM 2175 O O . LEU A 1 273 ? -18.987 5.253 -6.921 1.00 72.62 273 LEU A O 1
ATOM 2179 N N . GLU A 1 274 ? -18.189 3.506 -8.094 1.00 83.50 274 GLU A N 1
ATOM 2180 C CA . GLU A 1 274 ? -18.864 2.475 -7.307 1.00 83.50 274 GLU A CA 1
ATOM 2181 C C . GLU A 1 274 ? -17.969 2.029 -6.145 1.00 83.50 274 GLU A C 1
ATOM 2183 O O . GLU A 1 274 ? -16.944 1.373 -6.326 1.00 83.50 274 GLU A O 1
ATOM 2188 N N . PHE A 1 275 ? -18.351 2.410 -4.926 1.00 87.44 275 PHE A N 1
ATOM 2189 C CA . PHE A 1 275 ? -17.644 2.004 -3.713 1.00 87.44 275 PHE A CA 1
ATOM 2190 C C . PHE A 1 275 ? -18.006 0.569 -3.337 1.00 87.44 275 PHE A C 1
ATOM 2192 O O . PHE A 1 275 ? -19.172 0.173 -3.369 1.00 87.44 275 PHE A O 1
ATOM 2199 N N . GLY A 1 276 ? -16.998 -0.202 -2.932 1.00 80.69 276 GLY A N 1
ATOM 2200 C CA . GLY A 1 276 ? -17.178 -1.584 -2.516 1.00 80.69 276 GLY A CA 1
ATOM 2201 C C . GLY A 1 276 ? -17.848 -1.723 -1.145 1.00 80.69 276 GLY A C 1
ATOM 2202 O O . GLY A 1 276 ? -18.264 -0.764 -0.492 1.00 80.69 276 GLY A O 1
ATOM 2203 N N . ARG A 1 277 ? -17.922 -2.967 -0.662 1.00 81.56 277 ARG A N 1
ATOM 2204 C CA . ARG A 1 277 ? -18.604 -3.304 0.595 1.00 81.56 277 ARG A CA 1
ATOM 2205 C C . ARG A 1 277 ? -18.020 -2.557 1.802 1.00 81.56 277 ARG A C 1
ATOM 2207 O O . ARG A 1 277 ? -16.806 -2.515 1.998 1.00 81.56 277 ARG A O 1
ATOM 2214 N N . THR A 1 278 ? -18.906 -2.051 2.659 1.00 89.06 278 THR A N 1
ATOM 2215 C CA . THR A 1 278 ? -18.568 -1.447 3.955 1.00 89.06 278 THR A CA 1
ATOM 2216 C C . THR A 1 278 ? -18.726 -2.450 5.096 1.00 89.06 278 THR A C 1
ATOM 2218 O O . THR A 1 278 ? -19.717 -3.182 5.161 1.00 89.06 278 THR A O 1
ATOM 2221 N N . TYR A 1 279 ? -17.771 -2.448 6.022 1.00 89.44 279 TYR A N 1
ATOM 2222 C CA . TYR A 1 279 ? -17.771 -3.251 7.245 1.00 89.44 279 TYR A CA 1
ATOM 2223 C C . TYR A 1 279 ? -17.840 -2.333 8.466 1.00 89.44 279 TYR A C 1
ATOM 2225 O O . TYR A 1 279 ? -17.399 -1.188 8.402 1.00 89.44 279 TYR A O 1
ATOM 2233 N N . VAL A 1 280 ? -18.415 -2.803 9.574 1.00 92.31 280 VAL A N 1
ATOM 2234 C CA . VAL A 1 280 ? -18.621 -1.968 10.767 1.00 92.31 280 VAL A CA 1
ATOM 2235 C C . VAL A 1 280 ? -18.230 -2.729 12.019 1.00 92.31 280 VAL A C 1
ATOM 2237 O O . VAL A 1 280 ? -18.860 -3.734 12.341 1.00 92.31 280 VAL A O 1
ATOM 2240 N N . VAL A 1 281 ? -17.258 -2.203 12.762 1.00 87.81 281 VAL A N 1
ATOM 2241 C CA . VAL A 1 281 ? -16.956 -2.666 14.120 1.00 87.81 281 VAL A CA 1
ATOM 2242 C C . VAL A 1 281 ? -17.825 -1.866 15.083 1.00 87.81 281 VAL A C 1
ATOM 2244 O O . VAL A 1 281 ? -17.750 -0.635 15.137 1.00 87.81 281 VAL A O 1
ATOM 2247 N N . ARG A 1 282 ? -18.681 -2.558 15.837 1.00 91.19 282 ARG A N 1
ATOM 2248 C CA . ARG A 1 282 ? -19.521 -1.917 16.855 1.00 91.19 282 ARG A CA 1
ATOM 2249 C C . ARG A 1 282 ? -18.689 -1.580 18.099 1.00 91.19 282 ARG A C 1
ATOM 2251 O O . ARG A 1 282 ? -17.792 -2.347 18.446 1.00 91.19 282 ARG A O 1
ATOM 2258 N N . PRO A 1 283 ? -18.999 -0.475 18.796 1.00 87.12 283 PRO A N 1
ATOM 2259 C CA . PRO A 1 283 ? -18.333 -0.149 20.047 1.00 87.12 283 PRO A CA 1
ATOM 2260 C C . PRO A 1 283 ? -18.608 -1.244 21.089 1.00 87.12 283 PRO A C 1
ATOM 2262 O O . PRO A 1 283 ? -19.737 -1.712 21.234 1.00 87.12 283 PRO A O 1
ATOM 2265 N N . LYS A 1 284 ? -17.563 -1.653 21.815 1.00 86.56 284 LYS A N 1
ATOM 2266 C CA . LYS A 1 284 ? -17.621 -2.648 22.908 1.00 86.56 284 LYS A CA 1
ATOM 2267 C C . LYS A 1 284 ? -18.066 -2.036 24.249 1.00 86.56 284 LYS A C 1
ATOM 2269 O O . LYS A 1 284 ? -18.238 -2.744 25.239 1.00 86.56 284 LYS A O 1
ATOM 2274 N N . GLY A 1 285 ? -18.158 -0.712 24.318 1.00 87.12 285 GLY A N 1
ATOM 2275 C CA . GLY A 1 285 ? -18.618 0.080 25.455 1.00 87.12 285 GLY A CA 1
ATOM 2276 C C . GLY A 1 285 ? -19.590 1.166 24.996 1.00 87.12 285 GLY A C 1
ATOM 2277 O O . GLY A 1 285 ? -20.135 1.095 23.895 1.00 87.12 285 GLY A O 1
ATOM 2278 N N . LYS A 1 286 ? -19.808 2.195 25.826 1.00 93.25 286 LYS A N 1
ATOM 2279 C CA . LYS A 1 286 ? -20.670 3.328 25.456 1.00 93.25 286 LYS A CA 1
ATOM 2280 C C . LYS A 1 286 ? -20.144 3.983 24.178 1.00 93.25 286 LYS A C 1
ATOM 2282 O O . LYS A 1 286 ? -18.982 4.380 24.128 1.00 93.25 286 LYS A O 1
ATOM 2287 N N . HIS A 1 287 ? -20.994 4.107 23.168 1.00 96.94 287 HIS A N 1
ATOM 2288 C CA . HIS A 1 287 ? -20.650 4.740 21.899 1.00 96.94 287 HIS A CA 1
ATOM 2289 C C . HIS A 1 287 ? -20.409 6.238 22.105 1.00 96.94 287 HIS A C 1
ATOM 2291 O O . HIS A 1 287 ? -21.325 6.970 22.472 1.00 96.94 287 HIS A O 1
ATOM 2297 N N . GLN A 1 288 ? -19.163 6.673 21.929 1.00 95.19 288 GLN A N 1
ATOM 2298 C CA . GLN A 1 288 ? -18.753 8.070 22.117 1.00 95.19 288 GLN A CA 1
ATOM 2299 C C . GLN A 1 288 ? -18.192 8.692 20.839 1.00 95.19 288 GLN A C 1
ATOM 2301 O O . GLN A 1 288 ? -18.284 9.906 20.662 1.00 95.19 288 GLN A O 1
ATOM 2306 N N . ALA A 1 289 ? -17.618 7.876 19.954 1.00 96.38 289 ALA A N 1
ATOM 2307 C CA . ALA A 1 289 ? -17.083 8.337 18.685 1.00 96.38 289 ALA A CA 1
ATOM 2308 C C . ALA A 1 289 ? -17.365 7.348 17.552 1.00 96.38 289 ALA A C 1
ATOM 2310 O O . ALA A 1 289 ? -17.465 6.138 17.779 1.00 96.38 289 ALA A O 1
ATOM 2311 N N . THR A 1 290 ? -17.441 7.872 16.335 1.00 98.19 290 THR A N 1
ATOM 2312 C CA . THR A 1 290 ? -17.467 7.096 15.098 1.00 98.19 290 THR A CA 1
ATOM 2313 C C . THR A 1 290 ? -16.314 7.545 14.221 1.00 98.19 290 THR A C 1
ATOM 2315 O O . THR A 1 290 ? -16.188 8.731 13.925 1.00 98.19 290 THR A O 1
ATOM 2318 N N . VAL A 1 291 ? -15.483 6.594 13.799 1.00 97.75 291 VAL A N 1
ATOM 2319 C CA . VAL A 1 291 ? -14.343 6.857 12.921 1.00 97.75 291 VAL A CA 1
ATOM 2320 C C . VAL A 1 291 ? -14.501 6.068 11.628 1.00 97.75 291 VAL A C 1
ATOM 2322 O O . VAL A 1 291 ? -14.647 4.843 11.656 1.00 97.75 291 VAL A O 1
ATOM 2325 N N . VAL A 1 292 ? -14.463 6.762 10.490 1.00 98.56 292 VAL A N 1
ATOM 2326 C CA . VAL A 1 292 ? -14.298 6.106 9.185 1.00 98.56 292 VAL A CA 1
ATOM 2327 C C . VAL A 1 292 ? -12.817 5.791 8.996 1.00 98.56 292 VAL A C 1
ATOM 2329 O O . VAL A 1 292 ? -11.994 6.701 9.023 1.00 98.56 292 VAL A O 1
ATOM 2332 N N . TRP A 1 293 ? -12.474 4.514 8.826 1.00 97.94 293 TRP A N 1
ATOM 2333 C CA . TRP A 1 293 ? -11.097 4.056 8.649 1.00 97.94 293 TRP A CA 1
ATOM 2334 C C . TRP A 1 293 ? -10.841 3.560 7.227 1.00 97.94 293 TRP A C 1
ATOM 2336 O O . TRP A 1 293 ? -11.520 2.652 6.743 1.00 97.94 293 TRP A O 1
ATOM 2346 N N . LEU A 1 294 ? -9.834 4.137 6.578 1.00 97.44 294 LEU A N 1
ATOM 2347 C CA . LEU A 1 294 ? -9.534 3.973 5.161 1.00 97.44 294 LEU A CA 1
ATOM 2348 C C . LEU A 1 294 ? -8.257 3.147 4.967 1.00 97.44 294 LEU A C 1
ATOM 2350 O O . LEU A 1 294 ? -7.216 3.408 5.572 1.00 97.44 294 LEU A O 1
ATOM 2354 N N . HIS A 1 295 ? -8.351 2.122 4.124 1.00 91.88 295 HIS A N 1
ATOM 2355 C CA . HIS A 1 295 ? -7.255 1.203 3.816 1.00 91.88 295 HIS A CA 1
ATOM 2356 C C . HIS A 1 295 ? -6.319 1.754 2.725 1.00 91.88 295 HIS A C 1
ATOM 2358 O O . HIS A 1 295 ? -6.656 2.722 2.048 1.00 91.88 295 HIS A O 1
ATOM 2364 N N . ASP A 1 296 ? -5.169 1.109 2.522 1.00 88.56 296 ASP A N 1
ATOM 2365 C CA . ASP A 1 296 ? -4.221 1.471 1.459 1.00 88.56 296 ASP A CA 1
ATOM 2366 C C . ASP A 1 296 ? -4.620 0.931 0.078 1.00 88.56 296 ASP A C 1
ATOM 2368 O O . ASP A 1 296 ? -5.531 0.105 -0.045 1.00 88.56 296 ASP A O 1
ATOM 2372 N N . LEU A 1 297 ? -3.887 1.347 -0.952 1.00 79.31 297 LEU A N 1
ATOM 2373 C CA . LEU A 1 297 ? -3.955 0.798 -2.300 1.00 79.31 297 LEU A CA 1
ATOM 2374 C C . LEU A 1 297 ? -3.884 -0.742 -2.291 1.00 79.31 297 LEU A C 1
ATOM 2376 O O . LEU A 1 297 ? -2.965 -1.338 -1.730 1.00 79.31 297 LEU A O 1
ATOM 2380 N N . GLY A 1 298 ? -4.854 -1.398 -2.932 1.00 71.81 298 GLY A N 1
ATOM 2381 C CA . GLY A 1 298 ? -4.908 -2.862 -3.056 1.00 71.81 298 GLY A CA 1
ATOM 2382 C C . GLY A 1 298 ? -5.453 -3.617 -1.840 1.00 71.81 298 GLY A C 1
ATOM 2383 O O . GLY A 1 298 ? -5.623 -4.836 -1.908 1.00 71.81 298 GLY A O 1
ATOM 2384 N N . ALA A 1 299 ? -5.774 -2.927 -0.743 1.00 79.38 299 ALA A N 1
ATOM 2385 C CA . ALA A 1 299 ? -6.457 -3.507 0.414 1.00 79.38 299 ALA A CA 1
ATOM 2386 C C . ALA A 1 299 ? -7.993 -3.372 0.306 1.00 79.38 299 ALA A C 1
ATOM 2388 O O . ALA A 1 299 ? -8.534 -2.974 -0.724 1.00 79.38 299 ALA A O 1
ATOM 2389 N N . ASN A 1 300 ? -8.737 -3.746 1.351 1.00 78.75 300 ASN A N 1
ATOM 2390 C CA . ASN A 1 300 ? -10.200 -3.597 1.384 1.00 78.75 300 ASN A CA 1
ATOM 2391 C C . ASN A 1 300 ? -10.741 -3.381 2.805 1.00 78.75 300 ASN A C 1
ATOM 2393 O O . ASN A 1 300 ? -10.035 -3.593 3.795 1.00 78.75 300 ASN A O 1
ATOM 2397 N N . GLY A 1 301 ? -12.021 -3.020 2.922 1.00 69.56 301 GLY A N 1
ATOM 2398 C CA . GLY A 1 301 ? -12.656 -2.726 4.209 1.00 69.56 301 GLY A CA 1
ATOM 2399 C C . GLY A 1 301 ? -12.678 -3.906 5.190 1.00 69.56 301 GLY A C 1
ATOM 2400 O O . GLY A 1 301 ? -12.658 -3.689 6.401 1.00 69.56 301 GLY A O 1
ATOM 2401 N N . PHE A 1 302 ? -12.649 -5.154 4.703 1.00 74.62 302 PHE A N 1
ATOM 2402 C CA . PHE A 1 302 ? -12.588 -6.337 5.571 1.00 74.62 302 PHE A CA 1
ATOM 2403 C C . PHE A 1 302 ? -11.247 -6.426 6.308 1.00 74.62 302 PHE A C 1
ATOM 2405 O O . PHE A 1 302 ? -11.220 -6.714 7.503 1.00 74.62 302 PHE A O 1
ATOM 2412 N N . SER A 1 303 ? -10.141 -6.115 5.626 1.00 69.44 303 SER A N 1
ATOM 2413 C CA . SER A 1 303 ? -8.808 -6.102 6.243 1.00 69.44 303 SER A CA 1
ATOM 2414 C C . SER A 1 303 ? -8.702 -5.075 7.382 1.00 69.44 303 SER A C 1
ATOM 2416 O O . SER A 1 303 ? -8.184 -5.389 8.454 1.00 69.44 303 SER A O 1
ATOM 2418 N N . SER A 1 304 ? -9.289 -3.885 7.206 1.00 74.12 304 SER A N 1
ATOM 2419 C CA . SER A 1 304 ? -9.375 -2.860 8.254 1.00 74.12 304 SER A CA 1
ATOM 2420 C C . SER A 1 304 ? -10.312 -3.260 9.392 1.00 74.12 304 SER A C 1
ATOM 2422 O O . SER A 1 304 ? -9.986 -3.035 10.554 1.00 74.12 304 SER A O 1
ATOM 2424 N N . TYR A 1 305 ? -11.456 -3.881 9.084 1.00 82.62 305 TYR A N 1
ATOM 2425 C CA . TYR A 1 305 ? -12.377 -4.411 10.094 1.00 82.62 305 TYR A CA 1
ATOM 2426 C C . TYR A 1 305 ? -11.673 -5.390 11.041 1.00 82.62 305 TYR A C 1
ATOM 2428 O O . TYR A 1 305 ? -11.766 -5.220 12.252 1.00 82.62 305 TYR A O 1
ATOM 2436 N N . GLN A 1 306 ? -10.920 -6.357 10.502 1.00 72.00 306 GLN A N 1
ATOM 2437 C CA . GLN A 1 306 ? -10.211 -7.354 11.313 1.00 72.00 306 GLN A CA 1
ATOM 2438 C C . GLN A 1 306 ? -9.184 -6.712 12.256 1.00 72.00 306 GLN A C 1
ATOM 2440 O O . GLN A 1 306 ? -9.088 -7.100 13.420 1.00 72.00 306 GLN A O 1
ATOM 2445 N N . LEU A 1 307 ? -8.436 -5.716 11.769 1.00 76.94 307 LEU A N 1
ATOM 2446 C CA . LEU A 1 307 ? -7.471 -4.974 12.581 1.00 76.94 307 LEU A CA 1
ATOM 2447 C C . LEU A 1 307 ? -8.163 -4.210 13.719 1.00 76.94 307 LEU A C 1
ATOM 2449 O O . LEU A 1 307 ? -7.764 -4.324 14.876 1.00 76.94 307 LEU A O 1
ATOM 2453 N N . LEU A 1 308 ? -9.204 -3.439 13.399 1.00 77.69 308 LEU A N 1
ATOM 2454 C CA . LEU A 1 308 ? -9.862 -2.542 14.355 1.00 77.69 308 LEU A CA 1
ATOM 2455 C C . LEU A 1 308 ? -10.741 -3.292 15.362 1.00 77.69 308 LEU A C 1
ATOM 2457 O O . LEU A 1 308 ? -10.868 -2.855 16.505 1.00 77.69 308 LEU A O 1
ATOM 2461 N N . GLU A 1 309 ? -11.310 -4.438 14.979 1.00 84.00 309 GLU A N 1
ATOM 2462 C CA . GLU A 1 309 ? -12.045 -5.321 15.890 1.00 84.00 309 GLU A CA 1
ATOM 2463 C C . GLU A 1 309 ? -11.136 -5.896 16.987 1.00 84.00 309 GLU A C 1
ATOM 2465 O O . GLU A 1 309 ? -11.569 -6.043 18.137 1.00 84.00 309 GLU A O 1
ATOM 2470 N N . ALA A 1 310 ? -9.866 -6.163 16.669 1.00 78.44 310 ALA A N 1
ATOM 2471 C CA . ALA A 1 310 ? -8.887 -6.691 17.615 1.00 78.44 310 ALA A CA 1
ATOM 2472 C C . ALA A 1 310 ? -8.381 -5.644 18.625 1.00 78.44 310 ALA A C 1
ATOM 2474 O O . ALA A 1 310 ? -7.886 -6.015 19.690 1.00 78.44 310 ALA A O 1
ATOM 2475 N N . LEU A 1 311 ? -8.526 -4.344 18.342 1.00 75.94 311 LEU A N 1
ATOM 2476 C CA . LEU A 1 311 ? -8.047 -3.300 19.245 1.00 75.94 311 LEU A CA 1
ATOM 2477 C C . LEU A 1 311 ? -8.844 -3.285 20.568 1.00 75.94 311 LEU A C 1
ATOM 2479 O O . LEU A 1 311 ? -10.077 -3.442 20.571 1.00 75.94 311 LEU A O 1
ATOM 2483 N N . PRO A 1 312 ? -8.181 -3.035 21.715 1.00 82.88 312 PRO A N 1
ATOM 2484 C CA . PRO A 1 312 ? -8.832 -2.924 23.022 1.00 82.88 312 PRO A CA 1
ATOM 2485 C C . PRO A 1 312 ? -9.537 -1.565 23.219 1.00 82.88 312 PRO A C 1
ATOM 2487 O O . PRO A 1 312 ? -9.663 -1.074 24.338 1.00 82.88 312 PRO A O 1
ATOM 2490 N N . ILE A 1 313 ? -10.023 -0.942 22.141 1.00 81.25 313 ILE A N 1
ATOM 2491 C CA . ILE A 1 313 ? -10.695 0.359 22.172 1.00 81.25 313 ILE A CA 1
ATOM 2492 C C . ILE A 1 313 ? -12.204 0.128 22.248 1.00 81.25 313 ILE A C 1
ATOM 2494 O O . ILE A 1 313 ? -12.810 -0.444 21.342 1.00 81.25 313 ILE A O 1
ATOM 2498 N N . ARG A 1 314 ? -12.828 0.553 23.350 1.00 87.06 314 ARG A N 1
ATOM 2499 C CA . ARG A 1 314 ? -14.215 0.172 23.657 1.00 87.06 314 ARG A CA 1
ATOM 2500 C C . ARG A 1 314 ? -15.260 1.159 23.146 1.00 87.06 314 ARG A C 1
ATOM 2502 O O . ARG A 1 314 ? -16.351 0.739 22.779 1.00 87.06 314 ARG A O 1
ATOM 2509 N N . ASN A 1 315 ? -14.957 2.451 23.112 1.00 94.00 315 ASN A N 1
ATOM 2510 C CA . ASN A 1 315 ? -15.973 3.496 22.939 1.00 94.00 315 ASN A CA 1
ATOM 2511 C C . ASN A 1 315 ? -16.119 4.022 21.501 1.00 94.00 315 ASN A C 1
ATOM 2513 O O . ASN A 1 315 ? -16.863 4.978 21.265 1.00 94.00 315 ASN A O 1
ATOM 2517 N N . ILE A 1 316 ? -15.431 3.395 20.543 1.00 92.94 316 ILE A N 1
ATOM 2518 C CA . ILE A 1 316 ? -15.394 3.819 19.141 1.00 92.94 316 ILE A CA 1
ATOM 2519 C C . ILE A 1 316 ? -16.142 2.815 18.262 1.00 92.94 316 ILE A C 1
ATOM 2521 O O . ILE A 1 316 ? -15.908 1.609 18.341 1.00 92.94 316 ILE A O 1
ATOM 2525 N N . LYS A 1 317 ? -17.035 3.330 17.414 1.00 96.50 317 LYS A N 1
ATOM 2526 C CA . LYS A 1 317 ? -17.563 2.627 16.243 1.00 96.50 317 LYS A CA 1
ATOM 2527 C C . LYS A 1 317 ? -16.611 2.854 15.073 1.00 96.50 317 LYS A C 1
ATOM 2529 O O . LYS A 1 317 ? -16.314 4.002 14.747 1.00 96.50 317 LYS A O 1
ATOM 2534 N N . TRP A 1 318 ? -16.189 1.788 14.405 1.00 96.31 318 TRP A N 1
ATOM 2535 C CA . TRP A 1 318 ? -15.365 1.895 13.201 1.00 96.31 318 TRP A CA 1
ATOM 2536 C C . TRP A 1 318 ? -16.199 1.592 11.965 1.00 96.31 318 TRP A C 1
ATOM 2538 O O . TRP A 1 318 ? -16.916 0.590 11.937 1.00 96.31 318 TRP A O 1
ATOM 2548 N N . ILE A 1 319 ? -16.105 2.442 10.946 1.00 97.94 319 ILE A N 1
ATOM 2549 C CA . ILE A 1 319 ? -16.703 2.214 9.629 1.00 97.94 319 ILE A CA 1
ATOM 2550 C C . ILE A 1 319 ? -15.560 1.997 8.639 1.00 97.94 319 ILE A C 1
ATOM 2552 O O . ILE A 1 319 ? -14.758 2.896 8.417 1.00 97.94 319 ILE A O 1
ATOM 2556 N N . CYS A 1 320 ? -15.497 0.815 8.038 1.00 94.12 320 CYS A N 1
ATOM 2557 C CA . CYS A 1 320 ? -14.417 0.385 7.155 1.00 94.12 320 CYS A CA 1
ATOM 2558 C C . CYS A 1 320 ? -14.961 0.197 5.726 1.00 94.12 320 CYS A C 1
ATOM 2560 O O . CYS A 1 320 ? -15.391 -0.913 5.379 1.00 94.12 320 CYS A O 1
ATOM 2562 N N . PRO A 1 321 ? -15.042 1.260 4.905 1.00 94.81 321 PRO A N 1
ATOM 2563 C CA . PRO A 1 321 ? -15.444 1.146 3.506 1.00 94.81 321 PRO A CA 1
ATOM 2564 C C . PRO A 1 321 ? -14.362 0.470 2.656 1.00 94.81 321 PRO A C 1
ATOM 2566 O O . PRO A 1 321 ? -13.194 0.416 3.040 1.00 94.81 321 PRO A O 1
ATOM 2569 N N . THR A 1 322 ? -14.760 -0.038 1.489 1.00 89.94 322 THR A N 1
ATOM 2570 C CA . THR A 1 322 ? -13.831 -0.522 0.460 1.00 89.94 322 THR A CA 1
ATOM 2571 C C . THR A 1 322 ? -13.817 0.473 -0.693 1.00 89.94 322 THR A C 1
ATOM 2573 O O . THR A 1 322 ? -14.881 0.844 -1.191 1.00 89.94 322 THR A O 1
ATOM 2576 N N . ALA A 1 323 ? -12.627 0.901 -1.107 1.00 91.19 323 ALA A N 1
ATOM 2577 C CA . ALA A 1 323 ? -12.462 1.826 -2.221 1.00 91.19 323 ALA A CA 1
ATOM 2578 C C . ALA A 1 323 ? -12.957 1.223 -3.556 1.00 91.19 323 ALA A C 1
ATOM 2580 O O . ALA A 1 323 ? -12.998 -0.007 -3.686 1.00 91.19 323 ALA A O 1
ATOM 2581 N N . PRO A 1 324 ? -13.311 2.050 -4.556 1.00 85.62 324 PRO A N 1
ATOM 2582 C CA . PRO A 1 324 ? -13.630 1.578 -5.899 1.00 85.62 324 PRO A CA 1
ATOM 2583 C C . PRO A 1 324 ? -12.470 0.805 -6.531 1.00 85.62 324 PRO A C 1
ATOM 2585 O O . PRO A 1 324 ? -11.298 1.105 -6.289 1.00 85.62 324 PRO A O 1
ATOM 2588 N N . VAL A 1 325 ? -12.802 -0.174 -7.373 1.00 80.06 325 VAL A N 1
ATOM 2589 C CA . VAL A 1 325 ? -11.817 -0.827 -8.242 1.00 80.06 325 VAL A CA 1
ATOM 2590 C C . VAL A 1 325 ? -11.629 0.048 -9.474 1.00 80.06 325 VAL A C 1
ATOM 2592 O O . VAL A 1 325 ? -12.568 0.244 -10.241 1.00 80.06 325 VAL A O 1
ATOM 2595 N N . GLN A 1 326 ? -10.425 0.581 -9.655 1.00 75.25 326 GLN A N 1
ATOM 2596 C CA . GLN A 1 326 ? -10.099 1.472 -10.767 1.00 75.25 326 GLN A CA 1
ATOM 2597 C C . GLN A 1 326 ? -8.677 1.210 -11.292 1.00 75.25 326 GLN A C 1
ATOM 2599 O O . GLN A 1 326 ? -7.834 0.711 -10.539 1.00 75.25 326 GLN A O 1
ATOM 2604 N N . PRO A 1 327 ? -8.402 1.481 -12.583 1.00 67.38 327 PRO A N 1
ATOM 2605 C CA . PRO A 1 327 ? -7.055 1.388 -13.135 1.00 67.38 327 PRO A CA 1
ATOM 2606 C C . PRO A 1 327 ? -6.141 2.439 -12.502 1.00 67.38 327 PRO A C 1
ATOM 2608 O O . PRO A 1 327 ? -6.533 3.591 -12.333 1.00 67.38 327 PRO A O 1
ATOM 2611 N N . ILE A 1 328 ? -4.918 2.028 -12.171 1.00 68.88 328 ILE A N 1
ATOM 2612 C CA . ILE A 1 328 ? -3.933 2.864 -11.483 1.00 68.88 328 ILE A CA 1
ATOM 2613 C C . ILE A 1 328 ? -2.811 3.211 -12.452 1.00 68.88 328 ILE A C 1
ATOM 2615 O O . ILE A 1 328 ? -2.025 2.342 -12.836 1.00 68.88 328 ILE A O 1
ATOM 2619 N N . GLU A 1 329 ? -2.742 4.474 -12.864 1.00 63.22 329 GLU A N 1
ATOM 2620 C CA . GLU A 1 329 ? -1.812 4.931 -13.907 1.00 63.22 329 GLU A CA 1
ATOM 2621 C C . GLU A 1 329 ? -0.345 4.711 -13.527 1.00 63.22 329 GLU A C 1
ATOM 2623 O O . GLU A 1 329 ? 0.413 4.140 -14.313 1.00 63.22 329 GLU A O 1
ATOM 2628 N N . ILE A 1 330 ? 0.025 5.023 -12.284 1.00 58.44 330 ILE A N 1
ATOM 2629 C CA . ILE A 1 330 ? 1.374 4.786 -11.754 1.00 58.44 330 ILE A CA 1
ATOM 2630 C C . ILE A 1 330 ? 1.772 3.303 -11.713 1.00 58.44 330 ILE A C 1
ATOM 2632 O O . ILE A 1 330 ? 2.954 2.961 -11.727 1.00 58.44 330 ILE A O 1
ATOM 2636 N N . ALA A 1 331 ? 0.785 2.405 -11.716 1.00 56.09 331 ALA A N 1
ATOM 2637 C CA . ALA A 1 331 ? 0.980 0.966 -11.830 1.00 56.09 331 ALA A CA 1
ATOM 2638 C C . ALA A 1 331 ? 0.838 0.479 -13.285 1.00 56.09 331 ALA A C 1
ATOM 2640 O O . ALA A 1 331 ? 0.554 -0.689 -13.514 1.00 56.09 331 ALA A O 1
ATOM 2641 N N . GLY A 1 332 ? 0.979 1.346 -14.290 1.00 51.94 332 GLY A N 1
ATOM 2642 C CA . GLY A 1 332 ? 0.844 0.957 -15.698 1.00 51.94 332 GLY A CA 1
ATOM 2643 C C . GLY A 1 332 ? -0.577 0.539 -16.095 1.00 51.94 332 GLY A C 1
ATOM 2644 O O . GLY A 1 332 ? -0.745 -0.215 -17.051 1.00 51.94 332 GLY A O 1
ATOM 2645 N N . GLY A 1 333 ? -1.597 1.000 -15.361 1.00 60.56 333 GLY A N 1
ATOM 2646 C CA . GLY A 1 333 ? -3.011 0.749 -15.650 1.00 60.56 333 GLY A CA 1
ATOM 2647 C C . GLY A 1 333 ? -3.606 -0.507 -15.003 1.00 60.56 333 GLY A C 1
ATOM 2648 O O . GLY A 1 333 ? -4.764 -0.826 -15.278 1.00 60.56 333 GLY A O 1
ATOM 2649 N N . PHE A 1 334 ? -2.875 -1.220 -14.134 1.00 55.59 334 PHE A N 1
ATOM 2650 C CA . PHE A 1 334 ? -3.451 -2.352 -13.393 1.00 55.59 334 PHE A CA 1
ATOM 2651 C C . PHE A 1 334 ? -4.627 -1.902 -12.517 1.00 55.59 334 PHE A C 1
ATOM 2653 O O . PHE A 1 334 ? -4.553 -0.889 -11.822 1.00 55.59 334 PHE A O 1
ATOM 2660 N N . SER A 1 335 ? -5.719 -2.670 -12.547 1.00 63.44 335 SER A N 1
ATOM 2661 C CA . SER A 1 335 ? -6.896 -2.410 -11.715 1.00 63.44 335 SER A CA 1
ATOM 2662 C C . SER A 1 335 ? -6.650 -2.845 -10.277 1.00 63.44 335 SER A C 1
ATOM 2664 O O . SER A 1 335 ? -6.239 -3.977 -10.024 1.00 63.44 335 SER A O 1
ATOM 2666 N N . SER A 1 336 ? -6.926 -1.947 -9.338 1.00 72.44 336 SER A N 1
ATOM 2667 C CA . SER A 1 336 ? -6.800 -2.197 -7.905 1.00 72.44 336 SER A CA 1
ATOM 2668 C C . SER A 1 336 ? -7.828 -1.370 -7.136 1.00 72.44 336 SER A C 1
ATOM 2670 O O . SER A 1 336 ? -8.453 -0.464 -7.690 1.00 72.44 336 SER A O 1
ATOM 2672 N N . THR A 1 337 ? -8.028 -1.679 -5.860 1.00 78.94 337 THR A N 1
ATOM 2673 C CA . THR A 1 337 ? -8.837 -0.849 -4.964 1.00 78.94 337 THR A CA 1
ATOM 2674 C C . THR A 1 337 ? -8.068 0.420 -4.610 1.00 78.94 337 THR A C 1
ATOM 2676 O O . THR A 1 337 ? -7.024 0.359 -3.958 1.00 78.94 337 THR A O 1
ATOM 2679 N N . ALA A 1 338 ? -8.579 1.577 -5.025 1.00 84.56 338 ALA A N 1
ATOM 2680 C CA . ALA A 1 338 ? -7.940 2.869 -4.780 1.00 84.56 338 ALA A CA 1
ATOM 2681 C C . ALA A 1 338 ? -8.970 3.969 -4.549 1.00 84.56 338 ALA A C 1
ATOM 2683 O O . ALA A 1 338 ? -10.062 3.935 -5.114 1.00 84.56 338 ALA A O 1
ATOM 2684 N N . TRP A 1 339 ? -8.619 4.954 -3.725 1.00 91.25 339 TRP A N 1
ATOM 2685 C CA . TRP A 1 339 ? -9.501 6.079 -3.399 1.00 91.25 339 TRP A CA 1
ATOM 2686 C C . TRP A 1 339 ? -9.486 7.175 -4.470 1.00 91.25 339 TRP A C 1
ATOM 2688 O O . TRP A 1 339 ? -10.466 7.889 -4.653 1.00 91.25 339 TRP A O 1
ATOM 2698 N N . PHE A 1 340 ? -8.381 7.302 -5.193 1.00 86.38 340 PHE A N 1
ATOM 2699 C CA . PHE A 1 340 ? -8.199 8.227 -6.306 1.00 86.38 340 PHE A CA 1
ATOM 2700 C C . PHE A 1 340 ? -7.137 7.656 -7.248 1.00 86.38 340 PHE A C 1
ATOM 2702 O O . PHE A 1 340 ? -6.418 6.727 -6.885 1.00 86.38 340 PHE A O 1
ATOM 2709 N N . ASN A 1 341 ? -7.041 8.185 -8.462 1.00 79.56 341 ASN A N 1
ATOM 2710 C CA . ASN A 1 341 ? -5.983 7.799 -9.389 1.00 79.56 341 ASN A CA 1
ATOM 2711 C C . ASN A 1 341 ? -4.739 8.671 -9.161 1.00 79.56 341 ASN A C 1
ATOM 2713 O O . ASN A 1 341 ? -4.867 9.878 -8.944 1.00 79.56 341 ASN A O 1
ATOM 2717 N N . MET A 1 342 ? -3.556 8.062 -9.237 1.00 68.44 342 MET A N 1
ATOM 2718 C CA . MET A 1 342 ? -2.271 8.762 -9.207 1.00 68.44 342 MET A CA 1
ATOM 2719 C C . MET A 1 342 ? -1.553 8.538 -10.542 1.00 68.44 342 MET A C 1
ATOM 2721 O O . MET A 1 342 ? -1.226 7.384 -10.839 1.00 68.44 342 MET A O 1
ATOM 2725 N N . PRO A 1 343 ? -1.334 9.594 -11.347 1.00 58.72 343 PRO A N 1
ATOM 2726 C CA . PRO A 1 343 ? -0.675 9.480 -12.647 1.00 58.72 343 PRO A CA 1
ATOM 2727 C C . PRO A 1 343 ? 0.832 9.220 -12.531 1.00 58.72 343 PRO A C 1
ATOM 2729 O O . PRO A 1 343 ? 1.374 8.408 -13.280 1.00 58.72 343 PRO A O 1
ATOM 2732 N N . ASP A 1 344 ? 1.509 9.844 -11.564 1.00 57.28 344 ASP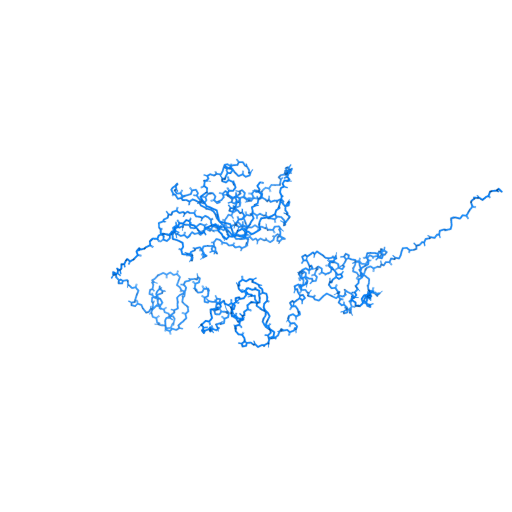 A N 1
ATOM 2733 C CA . ASP A 1 344 ? 2.941 9.665 -11.313 1.00 57.28 344 ASP A CA 1
ATOM 2734 C C . ASP A 1 344 ? 3.332 10.030 -9.859 1.00 57.28 344 ASP A C 1
ATOM 2736 O O . ASP A 1 344 ? 2.477 10.374 -9.045 1.00 57.28 344 ASP A O 1
ATOM 2740 N N . TYR A 1 345 ? 4.619 9.867 -9.516 1.00 51.50 345 TYR A N 1
ATOM 2741 C CA . TYR A 1 345 ? 5.197 10.176 -8.194 1.00 51.50 345 TYR A CA 1
ATOM 2742 C C . TYR A 1 345 ? 5.742 11.617 -8.091 1.00 51.50 345 TYR A C 1
ATOM 2744 O O . TYR A 1 345 ? 6.461 11.912 -7.136 1.00 51.50 345 TYR A O 1
ATOM 2752 N N . SER A 1 346 ? 5.519 12.488 -9.083 1.00 47.22 346 SER A N 1
ATOM 2753 C CA . SER A 1 346 ? 6.101 13.836 -9.065 1.00 47.22 346 SER A CA 1
ATOM 2754 C C . SER A 1 346 ? 5.418 14.728 -8.023 1.00 47.22 346 SER A C 1
ATOM 2756 O O . SER A 1 346 ? 4.228 14.594 -7.753 1.00 47.22 346 SER A O 1
ATOM 2758 N N . GLU A 1 347 ? 6.171 15.649 -7.419 1.00 41.66 347 GLU A N 1
ATOM 2759 C CA . GLU A 1 347 ? 5.602 16.651 -6.500 1.00 41.66 347 GLU A CA 1
ATOM 2760 C C . GLU A 1 347 ? 4.613 17.587 -7.223 1.00 41.66 347 GLU A C 1
ATOM 2762 O O . GLU A 1 347 ? 3.668 18.072 -6.608 1.00 41.66 347 GLU A O 1
ATOM 2767 N N . ASP A 1 348 ? 4.778 17.741 -8.543 1.00 41.59 348 ASP A N 1
ATOM 2768 C CA . ASP A 1 348 ? 3.920 18.517 -9.446 1.00 41.59 348 ASP A CA 1
ATOM 2769 C C . ASP A 1 348 ? 2.827 17.666 -10.129 1.00 41.59 348 ASP A C 1
ATOM 2771 O O . ASP A 1 348 ? 2.173 18.121 -11.075 1.00 41.59 348 ASP A O 1
ATOM 2775 N N . ALA A 1 349 ? 2.640 16.410 -9.700 1.00 48.59 349 ALA A N 1
ATOM 2776 C CA . ALA A 1 349 ? 1.700 15.491 -10.327 1.00 48.59 349 ALA A CA 1
ATOM 2777 C C . ALA A 1 349 ? 0.283 16.057 -10.264 1.00 48.59 349 ALA A C 1
ATOM 2779 O O . ALA A 1 349 ? -0.197 16.471 -9.207 1.00 48.59 349 ALA A O 1
ATOM 2780 N N . LEU A 1 350 ? -0.431 15.999 -11.388 1.00 53.31 350 LEU A N 1
ATOM 2781 C CA . LEU A 1 350 ? -1.854 16.318 -11.458 1.00 53.31 350 LEU A CA 1
ATOM 2782 C C . LEU A 1 350 ? -2.643 15.293 -10.630 1.00 53.31 350 LEU A C 1
ATOM 2784 O O . LEU A 1 350 ? -3.103 14.272 -11.142 1.00 53.31 350 LEU A O 1
ATOM 2788 N N . ILE A 1 351 ? -2.787 15.539 -9.330 1.00 59.41 351 ILE A N 1
ATOM 2789 C CA . ILE A 1 351 ? -3.620 14.710 -8.465 1.00 59.41 351 ILE A CA 1
ATOM 2790 C C . ILE A 1 351 ? -5.062 14.831 -8.960 1.00 59.41 351 ILE A C 1
ATOM 2792 O O . ILE A 1 351 ? -5.573 15.931 -9.186 1.00 59.41 351 ILE A O 1
ATOM 2796 N N . ASN A 1 352 ? -5.734 13.692 -9.135 1.00 70.56 352 ASN A N 1
ATOM 2797 C CA . ASN A 1 352 ? -7.133 13.671 -9.538 1.00 70.56 352 ASN A CA 1
ATOM 2798 C C . ASN A 1 352 ? -8.025 14.200 -8.397 1.00 70.56 352 ASN A C 1
ATOM 2800 O O . ASN A 1 352 ? -8.533 13.429 -7.576 1.00 70.56 352 ASN A O 1
ATOM 2804 N N . MET A 1 353 ? -8.218 15.521 -8.371 1.00 78.75 353 MET A N 1
ATOM 2805 C CA . MET A 1 353 ? -9.048 16.226 -7.389 1.00 78.75 353 MET A CA 1
ATOM 2806 C C . MET A 1 353 ? -10.494 15.727 -7.385 1.00 78.75 353 MET A C 1
ATOM 2808 O O . MET A 1 353 ? -11.113 15.649 -6.330 1.00 78.75 353 MET A O 1
ATOM 2812 N N . GLU A 1 354 ? -11.024 15.315 -8.538 1.00 82.69 354 GLU A N 1
ATOM 2813 C CA . GLU A 1 354 ? -12.374 14.758 -8.625 1.00 82.69 354 GLU A CA 1
ATOM 2814 C C . GLU A 1 354 ? -12.481 13.421 -7.874 1.00 82.69 354 GLU A C 1
ATOM 2816 O O . GLU A 1 354 ? -13.448 13.189 -7.147 1.00 82.69 354 GLU A O 1
ATOM 2821 N N . GLY A 1 355 ? -11.457 12.567 -7.978 1.00 85.06 355 GLY A N 1
ATOM 2822 C CA . GLY A 1 355 ? -11.365 11.321 -7.214 1.00 85.06 355 GLY A CA 1
ATOM 2823 C C . GLY A 1 355 ? -11.235 11.555 -5.705 1.00 85.06 355 GLY A C 1
ATOM 2824 O O . GLY A 1 355 ? -11.890 10.869 -4.913 1.00 85.06 355 GLY A O 1
ATOM 2825 N N . LEU A 1 356 ? -10.442 12.554 -5.303 1.00 88.19 356 LEU A N 1
ATOM 2826 C CA . LEU A 1 356 ? -10.326 12.973 -3.903 1.00 88.19 356 LEU A CA 1
ATOM 2827 C C . LEU A 1 356 ? -11.666 13.473 -3.351 1.00 88.19 356 LEU A C 1
ATOM 2829 O O . LEU A 1 356 ? -12.145 12.954 -2.340 1.00 88.19 356 LEU A O 1
ATOM 2833 N N . ASP A 1 357 ? -12.297 14.425 -4.041 1.00 90.56 357 ASP A N 1
ATOM 2834 C CA . ASP A 1 357 ? -13.591 14.993 -3.659 1.00 90.56 357 ASP A CA 1
ATOM 2835 C C . ASP A 1 357 ? -14.674 13.910 -3.582 1.00 90.56 357 ASP A C 1
ATOM 2837 O O . ASP A 1 357 ? -15.489 13.909 -2.655 1.00 90.56 357 ASP A O 1
ATOM 2841 N N . ALA A 1 358 ? -14.689 12.960 -4.523 1.00 91.75 358 ALA A N 1
ATOM 2842 C CA . ALA A 1 358 ? -15.634 11.847 -4.521 1.00 91.75 358 ALA A CA 1
ATOM 2843 C C . ALA A 1 358 ? -15.437 10.925 -3.306 1.00 91.75 358 ALA A C 1
ATOM 2845 O O . ALA A 1 358 ? -16.413 10.568 -2.636 1.00 91.75 358 ALA A O 1
ATOM 2846 N N . SER A 1 359 ? -14.189 10.581 -2.979 1.00 94.50 359 SER A N 1
ATOM 2847 C CA . SER A 1 359 ? -13.857 9.774 -1.799 1.00 94.50 359 SER A CA 1
ATOM 2848 C C . SER A 1 359 ? -14.206 10.483 -0.493 1.00 94.50 359 SER A C 1
ATOM 2850 O O . SER A 1 359 ? -14.839 9.887 0.382 1.00 94.50 359 SER A O 1
ATOM 2852 N N . VAL A 1 360 ? -13.886 11.771 -0.367 1.00 95.12 360 VAL A N 1
ATOM 2853 C CA . VAL A 1 360 ? -14.239 12.570 0.816 1.00 95.12 360 VAL A CA 1
ATOM 2854 C C . VAL A 1 360 ? -15.751 12.755 0.941 1.00 95.12 360 VAL A C 1
ATOM 2856 O O . VAL A 1 360 ? -16.300 12.637 2.037 1.00 95.12 360 VAL A O 1
ATOM 2859 N N . THR A 1 361 ? -16.461 12.939 -0.173 1.00 95.06 361 THR A N 1
ATOM 2860 C CA . THR A 1 361 ? -17.932 12.974 -0.187 1.00 95.06 361 THR A CA 1
ATOM 2861 C C . THR A 1 361 ? -18.521 11.649 0.303 1.00 95.06 361 THR A C 1
ATOM 2863 O O . THR A 1 361 ? -19.483 11.641 1.078 1.00 95.06 361 THR A O 1
ATOM 2866 N N . HIS A 1 362 ? -17.943 10.515 -0.103 1.00 95.69 362 HIS A N 1
ATOM 2867 C CA . HIS A 1 362 ? -18.358 9.202 0.386 1.00 95.69 362 HIS A CA 1
ATOM 2868 C C . HIS A 1 362 ? -18.121 9.051 1.897 1.00 95.69 362 HIS A C 1
ATOM 2870 O O . HIS A 1 362 ? -19.026 8.617 2.612 1.00 95.69 362 HIS A O 1
ATOM 2876 N N . VAL A 1 363 ? -16.953 9.469 2.399 1.00 96.69 363 VAL A N 1
ATOM 2877 C CA . VAL A 1 363 ? -16.637 9.488 3.839 1.00 96.69 363 VAL A CA 1
ATOM 2878 C C . VAL A 1 363 ? -17.649 10.332 4.613 1.00 96.69 363 VAL A C 1
ATOM 2880 O O . VAL A 1 363 ? -18.217 9.855 5.598 1.00 96.69 363 VAL A O 1
ATOM 2883 N N . ALA A 1 364 ? -17.937 11.546 4.143 1.00 95.56 364 ALA A N 1
ATOM 2884 C CA . ALA A 1 364 ? -18.919 12.420 4.770 1.00 95.56 364 ALA A CA 1
ATOM 2885 C C . ALA A 1 364 ? -20.306 11.755 4.825 1.00 95.56 364 ALA A C 1
ATOM 2887 O O . ALA A 1 364 ? -20.927 11.685 5.881 1.00 95.56 364 ALA A O 1
ATOM 2888 N N . LYS A 1 365 ? -20.755 11.135 3.728 1.00 95.56 365 LYS A N 1
ATOM 2889 C CA . LYS A 1 365 ? -22.031 10.398 3.683 1.00 95.56 365 LYS A CA 1
ATOM 2890 C C . LYS A 1 365 ? -22.094 9.214 4.661 1.00 95.56 365 LYS A C 1
ATOM 2892 O O . LYS A 1 365 ? -23.177 8.857 5.125 1.00 95.56 365 LYS A O 1
ATOM 2897 N N . LEU A 1 366 ? -20.967 8.568 4.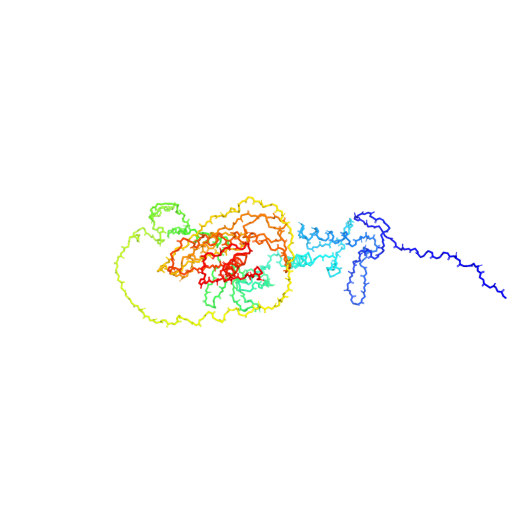963 1.00 96.31 366 LEU A N 1
ATOM 2898 C CA . LEU A 1 366 ? -20.921 7.502 5.971 1.00 96.31 366 LEU A CA 1
ATOM 2899 C C . LEU A 1 366 ? -21.087 8.056 7.390 1.00 96.31 366 LEU A C 1
ATOM 2901 O O . LEU A 1 366 ? -21.760 7.429 8.210 1.00 96.31 366 LEU A O 1
ATOM 2905 N N . LEU A 1 367 ? -20.509 9.228 7.658 1.00 96.12 367 LEU A N 1
ATOM 2906 C CA . LEU A 1 367 ? -20.600 9.919 8.945 1.00 96.12 367 LEU A CA 1
ATOM 2907 C C . LEU A 1 367 ? -21.958 10.601 9.161 1.00 96.12 367 LEU A C 1
ATOM 2909 O O . LEU A 1 367 ? -22.405 10.703 10.300 1.00 96.12 367 LEU A O 1
ATOM 2913 N N . SER A 1 368 ? -22.665 10.986 8.095 1.00 93.50 368 SER A N 1
ATOM 2914 C CA . SER A 1 368 ? -23.935 11.726 8.176 1.00 93.50 368 SER A CA 1
ATOM 2915 C C . SER A 1 368 ? -25.079 10.979 8.873 1.00 93.50 368 SER A C 1
ATOM 2917 O O . SER A 1 368 ? -26.137 11.554 9.112 1.00 93.50 368 SER A O 1
ATOM 2919 N N . LYS A 1 369 ? -24.907 9.681 9.141 1.00 89.62 369 LYS A N 1
ATOM 2920 C CA . LYS A 1 369 ? -25.889 8.839 9.839 1.00 89.62 369 LYS A CA 1
ATOM 2921 C C . LYS A 1 369 ? -25.739 8.882 11.361 1.00 89.62 369 LYS A C 1
ATOM 2923 O O . LYS A 1 369 ? -26.557 8.287 12.060 1.00 89.62 369 LYS A O 1
ATOM 2928 N N . GLU A 1 370 ? -24.684 9.507 11.869 1.00 94.38 370 GLU A N 1
ATOM 2929 C CA . GLU A 1 370 ? -24.377 9.545 13.295 1.00 94.38 370 GLU A CA 1
ATOM 2930 C C . GLU A 1 370 ? -25.101 10.707 14.001 1.00 94.38 370 GLU A C 1
ATOM 2932 O O . GLU A 1 370 ? -25.211 11.795 13.436 1.00 94.38 370 GLU A O 1
ATOM 2937 N N . PRO A 1 371 ? -25.590 10.515 15.239 1.00 93.94 371 PRO A N 1
ATOM 2938 C CA . PRO A 1 371 ? -26.179 11.595 16.030 1.00 93.94 371 PRO A CA 1
ATOM 2939 C C . PRO A 1 371 ? -25.173 12.702 16.380 1.00 93.94 371 PRO A C 1
ATOM 2941 O O . PRO A 1 371 ? -23.999 12.427 16.611 1.00 93.94 371 PRO A O 1
ATOM 2944 N N . ASN A 1 372 ? -25.658 13.932 16.575 1.00 91.88 372 ASN A N 1
ATOM 2945 C CA . ASN A 1 372 ? -24.825 15.115 16.860 1.00 91.88 372 ASN A CA 1
ATOM 2946 C C . ASN A 1 372 ? -23.945 15.013 18.123 1.00 91.88 372 ASN A C 1
ATOM 2948 O O . ASN A 1 372 ? -22.973 15.750 18.250 1.00 91.88 372 ASN A O 1
ATOM 2952 N N . TYR A 1 373 ? -24.284 14.140 19.078 1.00 91.19 373 TYR A N 1
ATOM 2953 C CA . TYR A 1 373 ? -23.494 13.940 20.301 1.00 91.19 373 TYR A CA 1
ATOM 2954 C C . TYR A 1 373 ? -22.322 12.959 20.120 1.00 91.19 373 TYR A C 1
ATOM 2956 O O . TYR A 1 373 ? -21.519 12.790 21.040 1.00 91.19 373 TYR A O 1
ATOM 2964 N N . ILE A 1 374 ? -22.230 12.281 18.971 1.00 96.31 374 ILE A N 1
ATOM 2965 C CA . ILE A 1 374 ? -21.125 11.380 18.642 1.00 96.31 374 ILE A CA 1
ATOM 2966 C C . ILE A 1 374 ? -19.988 12.191 18.026 1.00 96.31 374 ILE A C 1
ATOM 2968 O O . ILE A 1 374 ? -20.174 12.901 17.041 1.00 96.31 374 ILE A O 1
ATOM 2972 N N . LYS A 1 375 ? -18.781 12.047 18.580 1.00 96.56 375 LYS A N 1
ATOM 2973 C CA . LYS A 1 375 ? -17.577 12.644 17.991 1.00 96.56 375 LYS A CA 1
ATOM 2974 C C . LYS A 1 375 ? -17.257 11.946 16.672 1.00 96.56 375 LYS A C 1
ATOM 2976 O O . LYS A 1 375 ? -17.145 10.720 16.630 1.00 96.56 375 LYS A O 1
ATOM 2981 N N . LEU A 1 376 ? -17.098 12.718 15.605 1.00 97.25 376 LEU A N 1
ATOM 2982 C CA . LEU A 1 376 ? -16.807 12.189 14.275 1.00 97.25 376 LEU A CA 1
ATOM 2983 C C . LEU A 1 376 ? -15.308 12.238 14.010 1.00 97.25 376 LEU A C 1
ATOM 2985 O O . LEU A 1 376 ? -14.649 13.221 14.344 1.00 97.25 376 LEU A O 1
ATOM 2989 N N . GLY A 1 377 ? -14.771 11.198 13.389 1.00 96.25 377 GLY A N 1
ATOM 2990 C CA . GLY A 1 377 ? -13.384 11.185 12.954 1.00 96.25 377 GLY A CA 1
ATOM 2991 C C . GLY A 1 377 ? -13.177 10.430 11.653 1.00 96.25 377 GLY A C 1
ATOM 2992 O O . GLY A 1 377 ? -14.034 9.671 11.192 1.00 96.25 377 GLY A O 1
ATOM 2993 N N . VAL A 1 378 ? -12.003 10.632 11.075 1.00 97.88 378 VAL A N 1
ATOM 2994 C CA . VAL A 1 378 ? -11.537 9.907 9.894 1.00 97.88 378 VAL A CA 1
ATOM 2995 C C . VAL A 1 378 ? -10.097 9.474 10.121 1.00 97.88 378 VAL A C 1
ATOM 2997 O O . VAL A 1 378 ? -9.323 10.169 10.774 1.00 97.88 378 VAL A O 1
ATOM 3000 N N . GLY A 1 379 ? -9.714 8.314 9.615 1.00 95.25 379 GLY A N 1
ATOM 3001 C CA . GLY A 1 379 ? -8.323 7.903 9.657 1.00 95.25 379 GLY A CA 1
ATOM 3002 C C . GLY A 1 379 ? -7.979 6.890 8.590 1.00 95.25 379 GLY A C 1
ATOM 3003 O O . GLY A 1 379 ? -8.864 6.388 7.900 1.00 95.25 379 GLY A O 1
ATOM 3004 N N . GLY A 1 380 ? -6.698 6.577 8.449 1.00 92.62 380 GLY A N 1
ATOM 3005 C CA . GLY A 1 380 ? -6.278 5.559 7.500 1.00 92.62 380 GLY A CA 1
ATOM 3006 C C . GLY A 1 380 ? -4.779 5.323 7.441 1.00 92.62 380 GLY A C 1
ATOM 3007 O O . GLY A 1 380 ? -3.998 5.948 8.158 1.00 92.62 380 GLY A O 1
ATOM 3008 N N . PHE A 1 381 ? -4.407 4.401 6.556 1.00 84.62 381 PHE A N 1
ATOM 3009 C CA . PHE A 1 381 ? -3.025 4.054 6.230 1.00 84.62 381 PHE A CA 1
ATOM 3010 C C . PHE A 1 381 ? -2.744 4.327 4.746 1.00 84.62 381 PHE A C 1
ATOM 3012 O O . PHE A 1 381 ? -3.626 4.094 3.914 1.00 84.62 381 PHE A O 1
ATOM 3019 N N . GLY A 1 382 ? -1.545 4.813 4.414 1.00 86.25 382 GLY A N 1
ATOM 3020 C CA . GLY A 1 382 ? -1.104 5.014 3.027 1.00 86.25 382 GLY A CA 1
ATOM 3021 C C . GLY A 1 382 ? -2.051 5.925 2.242 1.00 86.25 382 GLY A C 1
ATOM 3022 O O . GLY A 1 382 ? -2.350 7.041 2.670 1.00 86.25 382 GLY A O 1
ATOM 3023 N N . MET A 1 383 ? -2.606 5.440 1.133 1.00 86.38 383 MET A N 1
ATOM 3024 C CA . MET A 1 383 ? -3.589 6.189 0.340 1.00 86.38 383 MET A CA 1
ATOM 3025 C C . MET A 1 383 ? -4.861 6.551 1.132 1.00 86.38 383 MET A C 1
ATOM 3027 O O . MET A 1 383 ? -5.454 7.606 0.914 1.00 86.38 383 MET A O 1
ATOM 3031 N N . GLY A 1 384 ? -5.282 5.714 2.084 1.00 92.94 384 GLY A N 1
ATOM 3032 C CA . GLY A 1 384 ? -6.404 6.032 2.973 1.00 92.94 384 GLY A CA 1
ATOM 3033 C C . GLY A 1 384 ? -6.076 7.161 3.954 1.00 92.94 384 GLY A C 1
ATOM 3034 O O . GLY A 1 384 ? -6.941 7.961 4.309 1.00 92.94 384 GLY A O 1
ATOM 3035 N N . SER A 1 385 ? -4.808 7.266 4.347 1.00 89.56 385 SER A N 1
ATOM 3036 C CA . SER A 1 385 ? -4.304 8.359 5.177 1.00 89.56 385 SER A CA 1
ATOM 3037 C C . SER A 1 385 ? -4.340 9.697 4.430 1.00 89.56 385 SER A C 1
ATOM 3039 O O . SER A 1 385 ? -4.705 10.715 5.013 1.00 89.56 385 SER A O 1
ATOM 3041 N N . ALA A 1 386 ? -4.047 9.683 3.127 1.00 88.25 386 ALA A N 1
ATOM 3042 C CA . ALA A 1 386 ? -4.154 10.858 2.267 1.00 88.25 386 ALA A CA 1
ATOM 3043 C C . ALA A 1 386 ? -5.588 11.405 2.181 1.00 88.25 386 ALA A C 1
ATOM 3045 O O . ALA A 1 386 ? -5.804 12.607 2.332 1.00 88.25 386 ALA A O 1
ATOM 3046 N N . ILE A 1 387 ? -6.587 10.526 2.048 1.00 94.38 387 ILE A N 1
ATOM 3047 C CA . ILE A 1 387 ? -8.002 10.927 2.108 1.00 94.38 387 ILE A CA 1
ATOM 3048 C C . ILE A 1 387 ? -8.386 11.466 3.487 1.00 94.38 387 ILE A C 1
ATOM 3050 O O . ILE A 1 387 ? -9.126 12.442 3.570 1.00 94.38 387 ILE A O 1
ATOM 3054 N N . ALA A 1 388 ? -7.906 10.848 4.570 1.00 95.19 388 ALA A N 1
ATOM 3055 C CA . ALA A 1 388 ? -8.211 11.300 5.926 1.00 95.19 388 ALA A CA 1
ATOM 3056 C C . ALA A 1 388 ? -7.697 12.728 6.181 1.00 95.19 388 ALA A C 1
ATOM 3058 O O . ALA A 1 388 ? -8.429 13.559 6.720 1.00 95.19 388 ALA A O 1
ATOM 3059 N N . LEU A 1 389 ? -6.469 13.022 5.747 1.00 88.50 389 LEU A N 1
ATOM 3060 C CA . LEU A 1 389 ? -5.883 14.361 5.821 1.00 88.50 389 LEU A CA 1
ATOM 3061 C C . LEU A 1 389 ? -6.610 15.358 4.910 1.00 88.50 389 LEU A C 1
ATOM 3063 O O . LEU A 1 389 ? -6.909 16.468 5.343 1.00 88.50 389 LEU A O 1
ATOM 3067 N N . TYR A 1 390 ? -6.958 14.957 3.687 1.00 92.06 390 TYR A N 1
ATOM 3068 C CA . TYR A 1 390 ? -7.707 15.813 2.768 1.00 92.06 390 TYR A CA 1
ATOM 3069 C C . TYR A 1 390 ? -9.111 16.152 3.303 1.00 92.06 390 TYR A C 1
ATOM 3071 O O . TYR A 1 390 ? -9.515 17.311 3.312 1.00 92.06 390 TYR A O 1
ATOM 3079 N N . ALA A 1 391 ? -9.829 15.171 3.862 1.00 93.56 391 ALA A N 1
ATOM 3080 C CA . ALA A 1 391 ? -11.117 15.390 4.522 1.00 93.56 391 ALA A CA 1
ATOM 3081 C C . ALA A 1 391 ? -11.007 16.355 5.714 1.00 93.56 391 ALA A C 1
ATOM 3083 O O . ALA A 1 391 ? -11.914 17.155 5.944 1.00 93.56 391 ALA A O 1
ATOM 3084 N N . ALA A 1 392 ? -9.901 16.295 6.462 1.00 91.75 392 ALA A N 1
ATOM 3085 C CA . ALA A 1 392 ? -9.613 17.232 7.541 1.00 91.75 392 ALA A CA 1
ATOM 3086 C C . ALA A 1 392 ? -9.433 18.662 7.024 1.00 91.75 392 ALA A C 1
ATOM 3088 O O . ALA A 1 392 ? -10.051 19.579 7.560 1.00 91.75 392 ALA A O 1
ATOM 3089 N N . ALA A 1 393 ? -8.640 18.837 5.964 1.00 89.12 393 ALA A N 1
ATOM 3090 C CA . ALA A 1 393 ? -8.446 20.132 5.321 1.00 89.12 393 ALA A CA 1
ATOM 3091 C C . ALA A 1 393 ? -9.782 20.703 4.817 1.00 89.12 393 ALA A C 1
ATOM 3093 O O . ALA A 1 393 ? -10.129 21.833 5.152 1.00 89.12 393 ALA A O 1
ATOM 3094 N N . CYS A 1 394 ? -10.598 19.898 4.126 1.00 89.38 394 CYS A N 1
ATOM 3095 C CA . CYS A 1 394 ? -11.931 20.315 3.680 1.00 89.38 394 CYS A CA 1
ATOM 3096 C C . CYS A 1 394 ? -12.872 20.677 4.838 1.00 89.38 394 CYS A C 1
ATOM 3098 O O . CYS A 1 394 ? -13.691 21.584 4.699 1.00 89.38 394 CYS A O 1
ATOM 3100 N N . ALA A 1 395 ? -1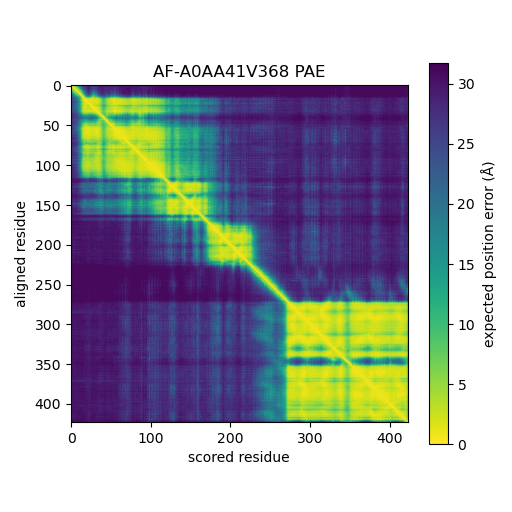2.778 19.982 5.976 1.00 89.12 395 ALA A N 1
ATOM 3101 C CA . ALA A 1 395 ? -13.570 20.301 7.160 1.00 89.12 395 ALA A CA 1
ATOM 3102 C C . ALA A 1 395 ? -13.170 21.647 7.780 1.00 89.12 395 ALA A C 1
ATOM 3104 O O . ALA A 1 395 ? -14.049 22.400 8.196 1.00 89.12 395 ALA A O 1
ATOM 3105 N N . VAL A 1 396 ? -11.869 21.959 7.809 1.00 88.88 396 VAL A N 1
ATOM 3106 C CA . VAL A 1 396 ? -11.345 23.250 8.288 1.00 88.88 396 VAL A CA 1
ATOM 3107 C C . VAL A 1 396 ? -11.738 24.387 7.344 1.00 88.88 396 VAL A C 1
ATOM 3109 O O . VAL A 1 396 ? -12.229 25.416 7.801 1.00 88.88 396 VAL A O 1
ATOM 3112 N N . GLU A 1 397 ? -11.597 24.183 6.034 1.00 89.56 397 GLU A N 1
ATOM 3113 C CA . GLU A 1 397 ? -11.985 25.156 5.000 1.00 89.56 397 GLU A CA 1
ATOM 3114 C C . GLU A 1 397 ? -13.510 25.297 4.839 1.00 89.56 397 GLU A C 1
ATOM 3116 O O . GLU A 1 397 ? -14.004 26.235 4.212 1.00 89.56 397 GLU A O 1
ATOM 3121 N N . GLY A 1 398 ? -14.280 24.340 5.364 1.00 89.50 398 GLY A N 1
ATOM 3122 C CA . GLY A 1 398 ? -15.733 24.261 5.213 1.00 89.50 398 GLY A CA 1
ATOM 3123 C C . GLY A 1 398 ? -16.204 23.868 3.807 1.00 89.50 398 GLY A C 1
ATOM 3124 O O . GLY A 1 398 ? -17.408 23.901 3.534 1.00 89.50 398 GLY A O 1
ATOM 3125 N N . LYS A 1 399 ? -15.294 23.486 2.902 1.00 89.44 399 LYS A N 1
ATOM 3126 C CA . LYS A 1 399 ? -15.594 23.147 1.503 1.00 89.44 399 LYS A CA 1
ATOM 3127 C C . LYS A 1 399 ? -14.595 22.157 0.895 1.00 89.44 399 LYS A C 1
ATOM 3129 O O . LYS A 1 399 ? -13.446 22.062 1.312 1.00 89.44 399 LYS A O 1
ATOM 3134 N N . LEU A 1 400 ? -15.064 21.439 -0.118 1.00 86.94 400 LEU A N 1
ATOM 3135 C CA . LEU A 1 400 ? -14.292 20.594 -1.033 1.00 86.94 400 LEU A CA 1
ATOM 3136 C C . LEU A 1 400 ? -13.574 21.453 -2.088 1.00 86.94 400 LEU A C 1
ATOM 3138 O O . LEU A 1 400 ? -13.907 22.632 -2.258 1.00 86.94 400 LEU A O 1
ATOM 3142 N N . SER A 1 401 ? -12.639 20.869 -2.847 1.00 83.81 401 SER A N 1
ATOM 3143 C CA . SER A 1 401 ? -11.927 21.620 -3.900 1.00 83.81 401 SER A CA 1
ATOM 3144 C C . SER A 1 401 ? -12.852 22.127 -5.009 1.00 83.81 401 SER A C 1
ATOM 3146 O O . SER A 1 401 ? -12.673 23.236 -5.508 1.00 83.81 401 SER A O 1
ATOM 3148 N N . ASN A 1 402 ? -13.910 21.380 -5.328 1.00 83.69 402 ASN A N 1
ATOM 3149 C CA . ASN A 1 402 ? -14.968 21.808 -6.247 1.00 83.69 402 ASN A CA 1
ATOM 3150 C C . ASN A 1 402 ? -15.925 22.888 -5.685 1.00 83.69 402 ASN A C 1
ATOM 3152 O O . ASN A 1 402 ? -16.935 23.204 -6.318 1.00 83.69 402 ASN A O 1
ATOM 3156 N N . GLY A 1 403 ? -15.660 23.426 -4.490 1.00 86.81 403 GLY A N 1
ATOM 3157 C CA . GLY A 1 403 ? -16.450 24.480 -3.850 1.00 86.81 403 GLY A CA 1
ATOM 3158 C C . GLY A 1 403 ? -17.722 24.007 -3.139 1.00 86.81 403 GLY A C 1
ATOM 3159 O O . GLY A 1 403 ? -18.410 24.829 -2.531 1.00 86.81 403 GLY A O 1
ATOM 3160 N N . ARG A 1 404 ? -18.055 22.710 -3.170 1.00 87.75 404 ARG A N 1
ATOM 3161 C CA . ARG A 1 404 ? -19.198 22.172 -2.413 1.00 87.75 404 ARG A CA 1
ATOM 3162 C C . ARG A 1 404 ? -18.917 22.216 -0.908 1.00 87.75 404 ARG A C 1
ATOM 3164 O O . ARG A 1 404 ? -17.796 21.916 -0.505 1.00 87.75 404 ARG A O 1
ATOM 3171 N N . PRO A 1 405 ? -19.915 22.527 -0.065 1.00 89.75 405 PRO A N 1
ATOM 3172 C CA . PRO A 1 405 ? -19.715 22.607 1.377 1.00 89.75 405 PRO A CA 1
ATOM 3173 C C . PRO A 1 405 ? -19.365 21.238 1.969 1.00 89.75 405 PRO A C 1
ATOM 3175 O O . PRO A 1 405 ? -19.966 20.223 1.602 1.00 89.75 405 PRO A O 1
ATOM 3178 N N . TYR A 1 406 ? -18.426 21.217 2.914 1.00 89.56 406 TYR A N 1
ATOM 3179 C CA . TYR A 1 406 ? -18.134 20.020 3.697 1.00 89.56 406 TYR A CA 1
ATOM 3180 C C . TYR A 1 406 ? -19.093 19.954 4.901 1.00 89.56 406 TYR A C 1
ATOM 3182 O O . TYR A 1 406 ? -19.134 20.887 5.702 1.00 89.56 406 TYR A O 1
ATOM 3190 N N . PRO A 1 407 ? -19.903 18.889 5.053 1.00 87.19 407 PRO A N 1
ATOM 3191 C CA . PRO A 1 407 ? -21.086 18.931 5.920 1.00 87.19 407 PRO A CA 1
ATOM 3192 C C . PRO A 1 407 ? -20.813 18.648 7.406 1.00 87.19 407 PRO A C 1
ATOM 3194 O O . PRO A 1 407 ? -21.744 18.702 8.212 1.00 87.19 407 PRO A O 1
ATOM 3197 N N . HIS A 1 408 ? -19.585 18.285 7.787 1.00 88.19 408 HIS A N 1
ATOM 3198 C CA . HIS A 1 408 ? -19.287 17.772 9.126 1.00 88.19 408 HIS A CA 1
ATOM 3199 C C . HIS A 1 408 ? -18.094 18.468 9.768 1.00 88.19 408 HIS A C 1
ATOM 3201 O O . HIS A 1 408 ? -17.087 18.718 9.117 1.00 88.19 408 HIS A O 1
ATOM 3207 N N . ASN A 1 409 ? -18.173 18.690 11.080 1.00 87.12 409 ASN A N 1
ATOM 3208 C CA . ASN A 1 409 ? -17.010 19.061 11.873 1.00 87.12 409 ASN A CA 1
ATOM 3209 C C . ASN A 1 409 ? -16.321 17.785 12.381 1.00 87.12 409 ASN A C 1
ATOM 3211 O O . ASN A 1 409 ? -16.953 16.955 13.043 1.00 87.12 409 ASN A O 1
ATOM 3215 N N . LEU A 1 410 ? -15.045 17.604 12.047 1.00 91.44 410 LEU A N 1
ATOM 3216 C CA . LEU A 1 410 ? -14.272 16.431 12.452 1.00 91.44 410 LEU A CA 1
ATOM 3217 C C . LEU A 1 410 ? -13.588 16.698 13.796 1.00 91.44 410 LEU A C 1
ATOM 3219 O O . LEU A 1 410 ? -12.863 17.669 13.962 1.00 91.44 410 LEU A O 1
ATOM 3223 N N . SER A 1 411 ? -13.811 15.812 14.765 1.00 92.56 411 SER A N 1
ATOM 3224 C CA . SER A 1 411 ? -13.214 15.886 16.106 1.00 92.56 411 SER A CA 1
ATOM 3225 C C . SER A 1 411 ? -11.833 15.234 16.192 1.00 92.56 411 SER A C 1
ATOM 3227 O O . SER A 1 411 ? -11.102 15.492 17.144 1.00 92.56 411 SER A O 1
ATOM 3229 N N . ALA A 1 412 ? -11.502 14.335 15.262 1.00 90.19 412 ALA A N 1
ATOM 3230 C CA . ALA A 1 412 ? -10.229 13.623 15.249 1.00 90.19 412 ALA A CA 1
ATOM 3231 C C . ALA A 1 412 ? -9.856 13.155 13.839 1.00 90.19 412 ALA A C 1
ATOM 3233 O O . ALA A 1 412 ? -10.716 12.725 13.065 1.00 90.19 412 ALA A O 1
ATOM 3234 N N . VAL A 1 413 ? -8.557 13.188 13.544 1.00 92.25 413 VAL A N 1
ATOM 3235 C CA . VAL A 1 413 ? -7.972 12.689 12.297 1.00 92.25 413 VAL A CA 1
ATOM 3236 C C . VAL A 1 413 ? -6.772 11.820 12.647 1.00 92.25 413 VAL A C 1
ATOM 3238 O O . VAL A 1 413 ? -5.933 12.233 13.445 1.00 92.25 413 VAL A O 1
ATOM 3241 N N . VAL A 1 414 ? -6.691 10.616 12.079 1.00 89.00 414 VAL A N 1
ATOM 3242 C CA . VAL A 1 414 ? -5.561 9.694 12.293 1.00 89.00 414 VAL A CA 1
ATOM 3243 C C . VAL A 1 414 ? -4.892 9.385 10.959 1.00 89.00 414 VAL A C 1
ATOM 3245 O O . VAL A 1 414 ? -5.506 8.801 10.073 1.00 89.00 414 VAL A O 1
ATOM 3248 N N . SER A 1 415 ? -3.621 9.752 10.826 1.00 84.31 415 SER A N 1
ATOM 3249 C CA . SER A 1 415 ? -2.836 9.567 9.605 1.00 84.31 415 SER A CA 1
ATOM 3250 C C . SER A 1 415 ? -1.636 8.667 9.886 1.00 84.31 415 SER A C 1
ATOM 3252 O O . SER A 1 415 ? -0.816 9.000 10.740 1.00 84.31 415 SER A O 1
ATOM 3254 N N . ILE A 1 416 ? -1.529 7.535 9.186 1.00 81.94 416 ILE A N 1
ATOM 3255 C CA . ILE A 1 416 ? -0.407 6.595 9.310 1.00 81.94 416 ILE A CA 1
ATOM 3256 C C . ILE A 1 416 ? 0.226 6.400 7.933 1.00 81.94 416 ILE A C 1
ATOM 3258 O O . ILE A 1 416 ? -0.424 5.921 7.006 1.00 81.94 416 ILE A O 1
ATOM 3262 N N . SER A 1 417 ? 1.510 6.745 7.806 1.00 79.56 417 SER A N 1
ATOM 3263 C CA . SER A 1 417 ? 2.277 6.572 6.561 1.00 79.56 417 SER A CA 1
ATOM 3264 C C . SER A 1 417 ? 1.618 7.223 5.331 1.00 79.56 417 SER A C 1
ATOM 3266 O O . SER A 1 417 ? 1.661 6.667 4.239 1.00 79.56 417 SER A O 1
ATOM 3268 N N . GLY A 1 418 ? 0.976 8.380 5.518 1.00 72.94 418 GLY A N 1
ATOM 3269 C CA . GLY A 1 418 ? 0.312 9.149 4.462 1.00 72.94 418 GLY A CA 1
ATOM 3270 C C . GLY A 1 418 ? 0.963 10.495 4.172 1.00 72.94 418 GLY A C 1
ATOM 3271 O O . GLY A 1 418 ? 1.894 10.912 4.854 1.00 72.94 418 GLY A O 1
ATOM 3272 N N . TRP A 1 419 ? 0.407 11.191 3.185 1.00 78.38 419 TRP A N 1
ATOM 3273 C CA . TRP A 1 419 ? 0.750 12.561 2.802 1.00 78.38 419 TRP A CA 1
ATOM 3274 C C . TRP A 1 419 ? -0.533 13.385 2.668 1.00 78.38 419 TRP A C 1
ATOM 3276 O O . TRP A 1 419 ? -1.600 12.814 2.454 1.00 78.38 419 TRP A O 1
ATOM 3286 N N . LEU A 1 420 ? -0.455 14.710 2.788 1.00 81.06 420 LEU A N 1
ATOM 3287 C CA . LEU A 1 420 ? -1.582 15.595 2.486 1.00 81.06 420 LEU A CA 1
ATOM 3288 C C . LEU A 1 420 ? -1.588 15.889 0.972 1.00 81.06 420 LEU A C 1
ATOM 3290 O O . LEU A 1 420 ? -0.611 16.458 0.483 1.00 81.06 420 LEU A O 1
ATOM 3294 N N . PRO A 1 421 ? -2.637 15.518 0.214 1.00 68.31 421 PRO A N 1
ATOM 3295 C CA . PRO A 1 421 ? -2.744 15.822 -1.214 1.00 68.31 421 PRO A CA 1
ATOM 3296 C C . PRO A 1 421 ? -3.055 17.313 -1.434 1.00 68.31 421 PRO A C 1
ATOM 3298 O O . PRO A 1 421 ? -4.210 17.678 -1.620 1.00 68.31 421 PRO A O 1
ATOM 3301 N N . MET A 1 422 ? -2.013 18.149 -1.391 1.00 59.97 422 MET A N 1
ATOM 3302 C CA . MET A 1 422 ? -2.040 19.619 -1.497 1.00 59.97 422 MET A CA 1
ATOM 3303 C C . MET A 1 422 ? -2.905 20.363 -0.453 1.00 59.97 422 MET A C 1
ATOM 3305 O O . MET A 1 422 ? -3.894 19.857 0.077 1.00 59.97 422 MET A O 1
ATOM 3309 N N . ALA A 1 423 ? -2.495 21.599 -0.165 1.00 35.22 423 ALA A N 1
ATOM 3310 C CA . ALA A 1 423 ? -3.253 22.646 0.517 1.00 35.22 423 ALA A CA 1
ATOM 3311 C C . ALA A 1 423 ? -3.220 23.900 -0.360 1.00 35.22 423 ALA A C 1
ATOM 3313 O O . ALA A 1 423 ? -2.149 24.131 -0.973 1.00 35.22 423 ALA A O 1
#

Organism: Papaver nudicaule (NCBI:txid74823)

Radius of gyration: 31.83 Å; Cα contacts (8 Å, |Δi|>4): 630; chains: 1; bounding box: 80×80×97 Å